Protein 7V4W (pdb70)

Solvent-accessible surface area: 19290 Å² total; per-residue (Å²): 207,25,74,7,71,20,52,76,32,51,67,11,35,71,53,94,82,19,60,0,23,0,94,8,72,97,41,59,4,100,82,59,14,40,0,0,1,0,6,11,61,102,124,71,95,12,49,2,4,1,0,66,1,115,58,103,8,86,82,20,59,82,62,4,44,15,41,57,103,70,63,36,0,0,0,26,0,82,22,0,74,60,102,1,29,9,36,0,2,0,0,0,11,29,105,72,25,1,28,18,2,63,7,0,79,4,16,0,64,85,90,113,54,20,42,9,56,7,44,25,4,54,8,16,76,79,2,28,175,67,35,42,0,1,0,0,0,1,0,4,63,0,1,1,61,63,20,109,21,56,5,48,4,45,124,56,112,43,105,85,41,50,76,78,16,30,22,151,47,59,110,194,62,20,8,31,0,0,5,2,23,0,50,20,51,73,63,59,9,74,136,59,128,49,0,8,0,33,0,27,15,99,33,32,125,70,73,41,71,78,61,37,66,84,82,125,122,177,51,122,10,108,4,56,59,22,34,97,16,108,61,41,17,127,24,107,0,26,0,63,2,58,47,33,86,1,53,100,8,36,0,0,0,0,15,35,11,99,85,141,29,6,61,2,0,0,0,0,14,18,92,44,128,58,66,22,26,17,79,85,5,107,120,19,7,24,7,49,24,48,53,97,140,62,10,0,42,0,57,0,40,132,2,66,66,110,0,19,1,43,0,5,0,0,0,0,64,42,0,1,23,71,42,8,113,13,7,102,0,13,4,2,72,23,86,87,101,24,11,54,9,18,15,4,31,19,149,128,20,4,3,0,0,4,0,10,40,0,5,40,73,81,22,83,28,40,2,47,103,37,89,35,100,90,33,41,40,63,2,75,25,37,37,25,130,73,9,18,21,9,16,4,0,2,0,31,12,110,88,43,116,146,79,17,54,0,28,2,33,0,161,60,38,140,24,167,48,98,56,97,4,90,64,107,101,132,115,0,33,20,0,12,54

Structure (mmCIF, N/CA/C/O backbone):
data_7V4W
#
_entry.id   7V4W
#
_cell.length_a   39.557
_cell.length_b   63.370
_cell.length_c   88.681
_cell.angle_alpha   90.000
_cell.angle_beta   97.124
_cell.angle_gamma   90.000
#
_symmetry.space_group_name_H-M   'P 1 21 1'
#
loop_
_entity.id
_entity.type
_entity.pdbx_description
1 polymer '16A Fab Light chain'
2 polymer '16A Fab Heavy chain'
3 polymer 'Mucin-1 subunit alpha'
4 water water
#
loop_
_atom_site.group_PDB
_atom_site.id
_atom_site.type_symbol
_atom_site.label_atom_id
_atom_site.label_alt_id
_atom_site.label_comp_id
_atom_site.label_asym_id
_atom_site.label_entity_id
_atom_site.label_seq_id
_atom_site.pdbx_PDB_ins_code
_atom_site.Cartn_x
_atom_site.Cartn_y
_atom_site.Cartn_z
_atom_site.occupancy
_atom_site.B_iso_or_equiv
_atom_site.auth_seq_id
_atom_site.auth_comp_id
_atom_site.auth_asym_id
_atom_site.auth_atom_id
_atom_site.pdbx_PDB_model_num
ATOM 1 N N . GLN A 1 1 ? 25.38525 25.19854 21.14753 1.000 47.54279 1 GLN A N 1
ATOM 2 C CA . GLN A 1 1 ? 25.39221 23.73775 21.14185 1.000 44.51160 1 GLN A CA 1
ATOM 3 C C . GLN A 1 1 ? 25.33446 23.20391 22.58196 1.000 31.82072 1 GLN A C 1
ATOM 4 O O . GLN A 1 1 ? 26.13121 22.35045 22.97628 1.000 33.96360 1 GLN A O 1
ATOM 10 N N . ALA A 1 2 ? 24.37591 23.71120 23.35961 1.000 35.92506 2 ALA A N 1
ATOM 11 C CA . ALA A 1 2 ? 24.31478 23.38952 24.78101 1.000 28.86482 2 ALA A CA 1
ATOM 12 C C . ALA A 1 2 ? 24.17584 21.88851 24.99205 1.000 25.72680 2 ALA A C 1
ATOM 13 O O . ALA A 1 2 ? 23.53319 21.18231 24.20604 1.000 26.69338 2 ALA A O 1
ATOM 15 N N . VAL A 1 3 ? 24.81238 21.39646 26.04894 1.000 24.24481 3 VAL A N 1
ATOM 16 C CA . VAL A 1 3 ? 24.77653 19.98636 26.41346 1.000 23.54643 3 VAL A CA 1
ATOM 17 C C . VAL A 1 3 ? 24.20135 19.89312 27.81562 1.000 25.41139 3 VAL A C 1
ATOM 18 O O . VAL A 1 3 ? 24.58798 20.66459 28.70450 1.000 23.69276 3 VAL A O 1
ATOM 22 N N . VAL A 1 4 ? 23.26528 18.96479 28.00173 1.000 25.26770 4 VAL A N 1
ATOM 23 C CA . VAL A 1 4 ? 22.59516 18.74454 29.27675 1.000 20.34602 4 VAL A CA 1
ATOM 24 C C . VAL A 1 4 ? 23.06780 17.39819 29.80141 1.000 24.03642 4 VAL A C 1
ATOM 25 O O . VAL A 1 4 ? 22.95417 16.37690 29.11132 1.000 22.23404 4 VAL A O 1
ATOM 29 N N . THR A 1 5 ? 23.61955 17.39656 31.00828 1.000 22.85616 5 THR A N 1
ATOM 30 C CA . THR A 1 5 ? 24.31958 16.23799 31.54301 1.000 25.46531 5 THR A CA 1
ATOM 31 C C . THR A 1 5 ? 23.54215 15.63688 32.70691 1.000 25.59309 5 THR A C 1
ATOM 32 O O . THR A 1 5 ? 23.11002 16.35554 33.61931 1.000 25.39867 5 THR A O 1
ATOM 36 N N . GLN A 1 6 ? 23.36548 14.32138 32.65829 1.000 24.76360 6 GLN A N 1
ATOM 37 C CA . GLN A 1 6 ? 22.72770 13.55364 33.70977 1.000 23.21796 6 GLN A CA 1
ATOM 38 C C . GLN A 1 6 ? 23.61710 12.36512 34.03956 1.000 26.18962 6 GLN A C 1
ATOM 39 O O . GLN A 1 6 ? 24.45201 11.95220 33.22880 1.000 27.57850 6 GLN A O 1
ATOM 45 N N . GLU A 1 7 ? 23.43721 11.82374 35.24348 1.000 22.13493 7 GLU A N 1
ATOM 46 C CA . GLU A 1 7 ? 24.04271 10.54374 35.57888 1.000 22.27341 7 GLU A CA 1
ATOM 47 C C . GLU A 1 7 ? 23.60870 9.50726 34.55682 1.000 24.54546 7 GLU A C 1
ATOM 48 O O . GLU A 1 7 ? 22.43376 9.43556 34.19751 1.000 25.00138 7 GLU A O 1
ATOM 54 N N . SER A 1 8 ? 24.55795 8.70737 34.07079 1.000 26.56659 8 SER A N 1
ATOM 55 C CA . SER A 1 8 ? 24.20983 7.68823 33.08149 1.000 26.62589 8 SER A CA 1
ATOM 56 C C . SER A 1 8 ? 23.29123 6.62577 33.67643 1.000 25.92270 8 SER A C 1
ATOM 57 O O . SER A 1 8 ? 22.35781 6.15821 33.01438 1.000 25.68282 8 SER A O 1
ATOM 60 N N . ALA A 1 9 ? 23.53852 6.23411 34.92466 1.000 26.23563 9 ALA A N 1
ATOM 61 C CA . ALA A 1 9 ? 22.75718 5.19521 35.57887 1.000 26.62065 9 ALA A CA 1
ATOM 62 C C . ALA A 1 9 ? 22.84018 5.38455 37.08607 1.000 27.23116 9 ALA A C 1
ATOM 63 O O . ALA A 1 9 ? 23.85722 5.83871 37.61125 1.000 27.84388 9 ALA A O 1
ATOM 65 N N . LEU A 1 10 ? 21.74886 5.05077 37.77141 1.000 23.39618 10 LEU A N 1
ATOM 66 C CA . LEU A 1 10 ? 21.69580 5.04989 39.22609 1.000 26.23383 10 LEU A CA 1
ATOM 67 C C . LEU A 1 10 ? 20.86761 3.85333 39.67549 1.000 28.31932 10 LEU A C 1
ATOM 68 O O . LEU A 1 10 ? 19.98132 3.38696 38.95065 1.000 24.94646 10 LEU A O 1
ATOM 73 N N . THR A 1 11 ? 21.17510 3.34509 40.86834 1.000 26.69865 11 THR A N 1
ATOM 74 C CA . THR A 1 11 ? 20.48911 2.18533 41.42713 1.000 24.90307 11 THR A CA 1
ATOM 75 C C . THR A 1 11 ? 19.81187 2.56212 42.73554 1.000 26.83766 11 THR A C 1
ATOM 76 O O . THR A 1 11 ? 20.45002 3.11642 43.63749 1.000 29.06748 11 THR A O 1
ATOM 80 N N . THR A 1 12 ? 18.51814 2.26420 42.83363 1.000 26.16250 12 THR A N 1
ATOM 81 C CA . THR A 1 12 ? 17.82306 2.33488 44.11098 1.000 26.05234 12 THR A CA 1
ATOM 82 C C . THR A 1 12 ? 17.08104 1.01935 44.30222 1.000 25.83279 12 THR A C 1
ATOM 83 O O . THR A 1 12 ? 17.31861 0.06886 43.55386 1.000 25.45251 12 THR A O 1
ATOM 87 N N . SER A 1 13 ? 16.19605 0.93679 45.28790 1.000 25.71885 13 SER A N 1
ATOM 88 C CA . SER A 1 13 ? 15.43753 -0.28358 45.51853 1.000 25.34574 13 SER A CA 1
ATOM 89 C C . SER A 1 13 ? 14.10867 0.10433 46.14577 1.000 23.88749 13 SER A C 1
ATOM 90 O O . SER A 1 13 ? 13.95591 1.23461 46.61906 1.000 25.30569 13 SER A O 1
ATOM 93 N N . PRO A 1 14 ? 13.11445 -0.79387 46.12552 1.000 24.91412 14 PRO A N 1
ATOM 94 C CA . PRO A 1 14 ? 11.75800 -0.40673 46.54080 1.000 30.30333 14 PRO A CA 1
ATOM 95 C C . PRO A 1 14 ? 11.71325 0.15494 47.95668 1.000 31.13476 14 PRO A C 1
ATOM 96 O O . PRO A 1 14 ? 12.32690 -0.38297 48.88015 1.000 24.31069 14 PRO A O 1
ATOM 100 N N . GLY A 1 15 ? 10.98691 1.27164 48.10774 1.000 29.10556 15 GLY A N 1
ATOM 101 C CA . GLY A 1 15 ? 10.86588 1.96207 49.36804 1.000 28.62244 15 GLY A CA 1
ATOM 102 C C . GLY A 1 15 ? 11.92200 3.01328 49.62906 1.000 28.22492 15 GLY A C 1
ATOM 103 O O . GLY A 1 15 ? 11.74250 3.83517 50.52831 1.000 22.83972 15 GLY A O 1
ATOM 104 N N . GLU A 1 16 ? 13.01110 3.02037 48.86780 1.000 26.38176 16 GLU A N 1
ATOM 105 C CA . GLU A 1 16 ? 14.09314 3.96198 49.10640 1.000 27.06220 16 GLU A CA 1
ATOM 106 C C . GLU A 1 16 ? 13.81661 5.31355 48.44202 1.000 22.59593 16 GLU A C 1
ATOM 107 O O . GLU A 1 16 ? 12.87707 5.47670 47.66247 1.000 25.48676 16 GLU A O 1
ATOM 113 N N . THR A 1 17 ? 14.67627 6.28407 48.75024 1.000 24.91116 17 THR A N 1
ATOM 114 C CA . THR A 1 17 ? 14.69204 7.59203 48.10692 1.000 24.68190 17 THR A CA 1
ATOM 115 C C . THR A 1 17 ? 15.93504 7.72071 47.23646 1.000 26.20246 17 THR A C 1
ATOM 116 O O . THR A 1 17 ? 17.02737 7.30861 47.64397 1.000 26.93417 17 THR A O 1
ATOM 120 N N . VAL A 1 18 ? 15.76885 8.29399 46.03639 1.000 23.43147 18 VAL A N 1
ATOM 121 C CA . VAL A 1 18 ? 16.87783 8.51994 45.11125 1.000 21.21946 18 VAL A CA 1
ATOM 122 C C . VAL A 1 18 ? 16.70248 9.87839 44.43725 1.000 25.89010 18 VAL A C 1
ATOM 123 O O . VAL A 1 18 ? 15.58015 10.31948 44.17644 1.000 26.62394 18 VAL A O 1
ATOM 127 N N . THR A 1 19 ? 17.82344 10.55351 44.15725 1.000 24.08983 19 THR A N 1
ATOM 128 C CA . THR A 1 19 ? 17.80551 11.85780 43.50575 1.000 23.09175 19 THR A CA 1
ATOM 129 C C . THR A 1 19 ? 18.63528 11.82893 42.22824 1.000 26.47215 19 THR A C 1
ATOM 130 O O . THR A 1 19 ? 19.76021 11.32174 42.21257 1.000 23.24009 19 THR A O 1
ATOM 134 N N . LEU A 1 20 ? 18.07217 12.39293 41.16349 1.000 25.44573 20 LEU A N 1
ATOM 135 C CA . LEU A 1 20 ? 18.70728 12.48042 39.86030 1.000 24.52547 20 LEU A CA 1
ATOM 136 C C . LEU A 1 20 ? 18.98257 13.94536 39.56017 1.000 23.78045 20 LEU A C 1
ATOM 137 O O . LEU A 1 20 ? 18.19709 14.81936 39.93099 1.000 23.16246 20 LEU A O 1
ATOM 142 N N . THR A 1 21 ? 20.10278 14.22808 38.89975 1.000 24.60116 21 THR A N 1
ATOM 143 C CA . THR A 1 21 ? 20.49643 15.61398 38.70386 1.000 23.54091 21 THR A CA 1
ATOM 144 C C . THR A 1 21 ? 20.66194 15.92487 37.22554 1.000 27.39054 21 THR A C 1
ATOM 145 O O . THR A 1 21 ? 20.86214 15.03943 36.38518 1.000 23.45810 21 THR A O 1
ATOM 149 N N . CYS A 1 22 ? 20.62287 17.21609 36.93087 1.000 20.84001 22 CYS A N 1
ATOM 150 C CA . CYS A 1 22 ? 20.58619 17.66822 35.55100 1.000 25.90427 22 CYS A CA 1
ATOM 151 C C . CYS A 1 22 ? 21.35887 18.97683 35.49420 1.000 24.48870 22 CYS A C 1
ATOM 152 O O . CYS A 1 22 ? 21.02421 19.93144 36.20209 1.000 26.94119 22 CYS A O 1
ATOM 155 N N . ARG A 1 23 ? 22.41842 19.00313 34.69093 1.000 23.45914 23 ARG A N 1
ATOM 156 C CA . ARG A 1 23 ? 23.40074 20.07610 34.71083 1.000 26.31173 23 ARG A CA 1
ATOM 157 C C . ARG A 1 23 ? 23.48319 20.70155 33.32840 1.000 25.39195 23 ARG A C 1
ATOM 158 O O . ARG A 1 23 ? 23.34257 20.00642 32.31807 1.000 24.02855 23 ARG A O 1
ATOM 166 N N . SER A 1 24 ? 23.68877 22.01488 33.28959 1.000 26.92636 24 SER A N 1
ATOM 167 C CA . SER A 1 24 ? 23.83618 22.76162 32.04866 1.000 23.58324 24 SER A CA 1
ATOM 168 C C . SER A 1 24 ? 25.30056 23.07300 31.75681 1.000 27.53313 24 SER A C 1
ATOM 169 O O . SER A 1 24 ? 26.04570 23.50341 32.64366 1.000 27.10211 24 SER A O 1
ATOM 172 N N . SER A 1 25 ? 25.69346 22.88722 30.49523 1.000 23.68405 25 SER A N 1
ATOM 173 C CA . SER A 1 25 ? 27.02662 23.24403 30.02785 1.000 27.21174 25 SER A CA 1
ATOM 174 C C . SER A 1 25 ? 27.25335 24.75303 29.95678 1.000 28.80159 25 SER A C 1
ATOM 175 O O . SER A 1 25 ? 28.40299 25.18203 29.81273 1.000 27.98498 25 SER A O 1
ATOM 178 N N . THR A 1 26 ? 26.19867 25.56214 30.03254 1.000 27.85166 26 THR A N 1
ATOM 179 C CA . THR A 1 26 ? 26.33282 27.01050 29.93574 1.000 30.81726 26 THR A CA 1
ATOM 180 C C . THR A 1 26 ? 26.49954 27.67930 31.29035 1.000 29.92669 26 THR A C 1
ATOM 181 O O . THR A 1 26 ? 26.74432 28.88684 31.34208 1.000 35.05156 26 THR A O 1
ATOM 185 N N . GLY A 1 27 ? 26.38169 26.94114 32.37124 1.000 27.61803 27 GLY A N 1
ATOM 186 C CA . GLY A 1 27 ? 26.49100 27.51452 33.68739 1.000 30.92867 27 GLY A CA 1
ATOM 187 C C . GLY A 1 27 ? 25.44038 26.92719 34.60046 1.000 29.88612 27 GLY A C 1
ATOM 188 O O . GLY A 1 27 ? 24.93091 25.83377 34.36070 1.000 31.25018 27 GLY A O 1
ATOM 189 N N . ALA A 1 28 ? 25.13647 27.66415 35.66609 1.000 32.67035 28 ALA A N 1
ATOM 190 C CA . ALA A 1 28 ? 24.16174 27.20673 36.64596 1.000 32.31200 28 ALA A CA 1
ATOM 191 C C . ALA A 1 28 ? 22.78507 27.09505 36.00497 1.000 30.94436 28 ALA A C 1
ATOM 192 O O . ALA A 1 28 ? 22.40533 27.91377 35.16243 1.000 29.45527 28 ALA A O 1
ATOM 194 N N . VAL A 1 29 ? 22.04260 26.06649 36.40114 1.000 30.46997 29 VAL A N 1
ATOM 195 C CA . VAL A 1 29 ? 20.65149 25.92955 35.98919 1.000 30.75094 29 VAL A CA 1
ATOM 196 C C . VAL A 1 29 ? 19.81559 26.92248 36.78842 1.000 28.88939 29 VAL A C 1
ATOM 197 O O . VAL A 1 29 ? 19.89260 26.96872 38.02123 1.000 30.79908 29 VAL A O 1
ATOM 201 N N . ILE A 1 30 ? 19.04324 27.74998 36.09002 1.000 24.59652 30 ILE A N 1
ATOM 202 C CA . ILE A 1 30 ? 18.24105 28.75340 36.77650 1.000 25.60114 30 ILE A CA 1
ATOM 203 C C . ILE A 1 30 ? 16.78304 28.54226 36.41782 1.000 25.70570 30 ILE A C 1
ATOM 204 O O . ILE A 1 30 ? 16.44960 27.64544 35.63201 1.000 25.28891 30 ILE A O 1
ATOM 209 N N . THR A 1 31 ? 15.90927 29.37150 36.99522 1.000 25.20159 31 THR A N 1
ATOM 210 C CA . THR A 1 31 ? 14.47447 29.24507 36.75195 1.000 25.82657 31 THR A CA 1
ATOM 211 C C . THR A 1 31 ? 14.14392 29.29809 35.26173 1.000 23.43072 31 THR A C 1
ATOM 212 O O . THR A 1 31 ? 13.32396 28.51285 34.77273 1.000 23.49657 31 THR A O 1
ATOM 216 N N . SER A 1 32 ? 14.79466 30.18552 34.51565 1.000 20.84128 32 SER A N 1
ATOM 217 C CA . SER A 1 32 ? 14.46871 30.33253 33.10103 1.000 25.04708 32 SER A CA 1
ATOM 218 C C . SER A 1 32 ? 15.01057 29.18307 32.23579 1.000 21.90705 32 SER A C 1
ATOM 219 O O . SER A 1 32 ? 14.87367 29.22063 31.00781 1.000 22.50939 32 SER A O 1
ATOM 222 N N . ASN A 1 33 ? 15.58835 28.14803 32.84019 1.000 24.60396 33 ASN A N 1
ATOM 223 C CA . ASN A 1 33 ? 15.81787 26.88087 32.15022 1.000 22.39199 33 ASN A CA 1
ATOM 224 C C . ASN A 1 33 ? 14.62072 25.93058 32.22838 1.000 21.54204 33 ASN A C 1
ATOM 225 O O . ASN A 1 33 ? 14.60227 24.92201 31.50986 1.000 20.60548 33 ASN A O 1
ATOM 230 N N . TYR A 1 34 ? 13.64920 26.21425 33.10000 1.000 20.77821 34 TYR A N 1
ATOM 231 C CA . TYR A 1 34 ? 12.35137 25.52677 33.13183 1.000 21.64403 34 TYR A CA 1
ATOM 232 C C . TYR A 1 34 ? 12.49820 24.01012 33.01709 1.000 19.77243 34 TYR A C 1
ATOM 233 O O . TYR A 1 34 ? 11.89882 23.37131 32.15349 1.000 21.66842 34 TYR A O 1
ATOM 242 N N . ALA A 1 35 ? 13.30555 23.43038 33.90319 1.000 20.82999 35 ALA A N 1
ATOM 243 C CA . ALA A 1 35 ? 13.63751 22.01453 33.79283 1.000 20.18584 35 ALA A CA 1
ATOM 244 C C . ALA A 1 35 ? 12.38218 21.14961 33.73372 1.000 22.98262 35 ALA A C 1
ATOM 245 O O . ALA A 1 35 ? 11.45036 21.31080 34.53119 1.000 17.76195 35 ALA A O 1
ATOM 247 N N . ASN A 1 36 ? 12.34947 20.26070 32.74564 1.000 20.86202 36 ASN A N 1
ATOM 248 C CA . ASN A 1 36 ? 11.28960 19.27942 32.60003 1.000 21.67770 36 ASN A CA 1
ATOM 249 C C . ASN A 1 36 ? 11.87169 17.88401 32.77995 1.000 18.96209 36 ASN A C 1
ATOM 250 O O . ASN A 1 36 ? 12.99414 17.60053 32.33997 1.000 20.02427 36 ASN A O 1
ATOM 255 N N . TRP A 1 37 ? 11.11371 17.01541 33.42555 1.000 19.75827 37 TRP A N 1
ATOM 256 C CA . TRP A 1 37 ? 11.50780 15.62292 33.59095 1.000 19.76589 37 TRP A CA 1
ATOM 257 C C . TRP A 1 37 ? 10.49238 14.71527 32.91189 1.000 18.64970 37 TRP A C 1
ATOM 258 O O . TRP A 1 37 ? 9.28196 14.84447 33.13118 1.000 19.02612 37 TRP A O 1
ATOM 269 N N . VAL A 1 38 ? 10.99372 13.79775 32.09111 1.000 24.38758 38 VAL A N 1
ATOM 270 C CA . VAL A 1 38 ? 10.17206 12.86805 31.32914 1.000 19.37622 38 VAL A CA 1
ATOM 271 C C . VAL A 1 38 ? 10.69234 11.45834 31.57622 1.000 21.66689 38 VAL A C 1
ATOM 272 O O . VAL A 1 38 ? 11.89857 11.20522 31.48111 1.000 23.12815 38 VAL A O 1
ATOM 276 N N . GLN A 1 39 ? 9.78161 10.54568 31.88749 1.000 24.30987 39 GLN A N 1
ATOM 277 C CA . GLN A 1 39 ? 10.10893 9.16289 32.19181 1.000 23.47087 39 GLN A CA 1
ATOM 278 C C . GLN A 1 39 ? 9.85207 8.29758 30.96223 1.000 24.86440 39 GLN A C 1
ATOM 279 O O . GLN A 1 39 ? 8.77630 8.37860 30.36177 1.000 24.97154 39 GLN A O 1
ATOM 285 N N . GLU A 1 40 ? 10.84792 7.49338 30.56902 1.000 23.90600 40 GLU A N 1
ATOM 286 C CA . GLU A 1 40 ? 10.69543 6.52775 29.47892 1.000 25.20939 40 GLU A CA 1
ATOM 287 C C . GLU A 1 40 ? 10.68857 5.11493 30.05431 1.000 25.78263 40 GLU A C 1
ATOM 288 O O . GLU A 1 40 ? 11.71980 4.62445 30.52659 1.000 25.17889 40 GLU A O 1
ATOM 294 N N . LYS A 1 41 ? 9.53639 4.46424 29.99770 1.000 31.11585 41 LYS A N 1
ATOM 295 C CA . LYS A 1 41 ? 9.38541 3.07026 30.37315 1.000 31.23445 41 LYS A CA 1
ATOM 296 C C . LYS A 1 41 ? 9.47027 2.18715 29.13484 1.000 31.62121 41 LYS A C 1
ATOM 297 O O . LYS A 1 41 ? 9.36571 2.67974 28.00771 1.000 29.61442 41 LYS A O 1
ATOM 303 N N . PRO A 1 42 ? 9.67261 0.87414 29.29573 1.000 37.30639 42 PRO A N 1
ATOM 304 C CA . PRO A 1 42 ? 9.75868 0.00123 28.11742 1.000 36.45832 42 PRO A CA 1
ATOM 305 C C . PRO A 1 42 ? 8.52791 0.13333 27.23007 1.000 37.11869 42 PRO A C 1
ATOM 306 O O . PRO A 1 42 ? 7.45904 0.57260 27.66186 1.000 41.78834 42 PRO A O 1
ATOM 310 N N . ASP A 1 43 ? 8.70666 -0.24545 25.96238 1.000 37.89682 43 ASP A N 1
ATOM 311 C CA . ASP A 1 43 ? 7.74708 -0.02391 24.88296 1.000 42.42282 43 ASP A CA 1
ATOM 312 C C . ASP A 1 43 ? 7.70345 1.43464 24.43744 1.000 38.27331 43 ASP A C 1
ATOM 313 O O . ASP A 1 43 ? 6.68505 1.87691 23.89356 1.000 39.44080 43 ASP A O 1
ATOM 318 N N . HIS A 1 44 ? 8.78801 2.18809 24.65193 1.000 34.97582 44 HIS A N 1
ATOM 319 C CA . HIS A 1 44 ? 8.83760 3.62223 24.34015 1.000 34.18939 44 HIS A CA 1
ATOM 320 C C . HIS A 1 44 ? 7.60795 4.33838 24.88807 1.000 32.53822 44 HIS A C 1
ATOM 321 O O . HIS A 1 44 ? 6.86086 5.00509 24.16675 1.000 35.26338 44 HIS A O 1
ATOM 328 N N . LEU A 1 45 ? 7.39353 4.16953 26.18820 1.000 29.84295 45 LEU A N 1
ATOM 329 C CA . LEU A 1 45 ? 6.22170 4.68376 26.88544 1.000 30.83789 45 LEU A CA 1
ATOM 330 C C . LEU A 1 45 ? 6.67081 5.86722 27.72856 1.000 30.86046 45 LEU A C 1
ATOM 331 O O . LEU A 1 45 ? 7.32923 5.68678 28.76132 1.000 29.24511 45 LEU A O 1
ATOM 336 N N . PHE A 1 46 ? 6.31747 7.06923 27.28788 1.000 24.09300 46 PHE A N 1
ATOM 337 C CA . PHE A 1 46 ? 6.82168 8.29330 27.88354 1.000 24.25671 46 PHE A CA 1
ATOM 338 C C . PHE A 1 46 ? 5.76898 8.90436 28.78858 1.000 22.82668 46 PHE A C 1
ATOM 339 O O . PHE A 1 46 ? 4.58628 8.90730 28.46012 1.000 20.18569 46 PHE A O 1
ATOM 347 N N . THR A 1 47 ? 6.21505 9.43494 29.92386 1.000 27.04943 47 THR A N 1
ATOM 348 C CA . THR A 1 47 ? 5.34240 10.12271 30.86539 1.000 25.12664 47 THR A CA 1
ATOM 349 C C . THR A 1 47 ? 6.03890 11.38251 31.36702 1.000 24.47225 47 THR A C 1
ATOM 350 O O . THR A 1 47 ? 7.18964 11.32943 31.81538 1.000 20.91433 47 THR A O 1
ATOM 354 N N . GLY A 1 48 ? 5.35090 12.51819 31.26393 1.000 22.13257 48 GLY A N 1
ATOM 355 C CA . GLY A 1 48 ? 5.86923 13.75065 31.83014 1.000 22.67760 48 GLY A CA 1
ATOM 356 C C . GLY A 1 48 ? 5.66349 13.76102 33.33326 1.000 24.98338 48 GLY A C 1
ATOM 357 O O . GLY A 1 48 ? 4.58007 13.43074 33.82627 1.000 24.68989 48 GLY A O 1
ATOM 358 N N . LEU A 1 49 ? 6.71238 14.11950 34.06952 1.000 20.29126 49 LEU A N 1
ATOM 359 C CA . LEU A 1 49 ? 6.65897 14.11098 35.52596 1.000 20.86787 49 LEU A CA 1
ATOM 360 C C . LEU A 1 49 ? 6.63149 15.51147 36.11352 1.000 19.97314 49 LEU A C 1
ATOM 361 O O . LEU A 1 49 ? 5.78729 15.82323 36.95758 1.000 20.89132 49 LEU A O 1
ATOM 366 N N . ILE A 1 50 ? 7.55508 16.35945 35.68690 1.000 20.33934 50 ILE A N 1
ATOM 367 C CA . ILE A 1 50 ? 7.77231 17.66953 36.27961 1.000 21.00844 50 ILE A CA 1
ATOM 368 C C . ILE A 1 50 ? 7.95462 18.65441 35.14013 1.000 19.56283 50 ILE A C 1
ATOM 369 O O . ILE A 1 50 ? 8.62267 18.34340 34.15021 1.000 19.38435 50 ILE A O 1
ATOM 374 N N . GLY A 1 51 ? 7.34080 19.82203 35.26342 1.000 20.68011 51 GLY A N 1
ATOM 375 C CA . GLY A 1 51 ? 7.60942 20.92233 34.35919 1.000 21.09749 51 GLY A CA 1
ATOM 376 C C . GLY A 1 51 ? 7.99159 22.16608 35.13348 1.000 21.77273 51 GLY A C 1
ATOM 377 O O . GLY A 1 51 ? 7.56506 22.36888 36.26939 1.000 23.40337 51 GLY A O 1
ATOM 378 N N . ARG A 1 52 ? 8.80160 23.01252 34.49136 1.000 21.01532 52 ARG A N 1
ATOM 379 C CA . ARG A 1 52 ? 9.26587 24.27433 35.08604 1.000 24.94060 52 ARG A CA 1
ATOM 380 C C . ARG A 1 52 ? 9.90699 24.04345 36.45331 1.000 20.63824 52 ARG A C 1
ATOM 381 O O . ARG A 1 52 ? 9.54387 24.67410 37.45191 1.000 23.55712 52 ARG A O 1
ATOM 389 N N . THR A 1 53 ? 10.84831 23.09464 36.48657 1.000 20.76842 53 THR A N 1
ATOM 390 C CA . THR A 1 53 ? 11.66715 22.75756 37.65069 1.000 22.96699 53 THR A CA 1
ATOM 391 C C . THR A 1 53 ? 10.88613 22.11249 38.79726 1.000 21.93884 53 THR A C 1
ATOM 392 O O . THR A 1 53 ? 11.32925 21.09186 39.33133 1.000 24.97948 53 THR A O 1
ATOM 396 N N . TYR A 1 54 ? 9.73667 22.68290 39.19338 1.000 22.14841 54 TYR A N 1
ATOM 397 C CA . TYR A 1 54 ? 9.06590 22.26693 40.42092 1.000 27.71517 54 TYR A CA 1
ATOM 398 C C . TYR A 1 54 ? 7.68472 21.65297 40.25094 1.000 23.60999 54 TYR A C 1
ATOM 399 O O . TYR A 1 54 ? 7.22125 20.98849 41.18397 1.000 26.98498 54 TYR A O 1
ATOM 408 N N . ASN A 1 55 ? 7.00436 21.86697 39.12649 1.000 22.50705 55 ASN A N 1
ATOM 409 C CA . ASN A 1 55 ? 5.57436 21.59677 39.02847 1.000 23.47426 55 ASN A CA 1
ATOM 410 C C . ASN A 1 55 ? 5.30840 20.16362 38.57801 1.000 20.50305 55 ASN A C 1
ATOM 411 O O . ASN A 1 55 ? 5.82133 19.72852 37.54844 1.000 22.47748 55 ASN A O 1
ATOM 416 N N . ARG A 1 56 ? 4.47998 19.44797 39.33242 1.000 23.45806 56 ARG A N 1
ATOM 417 C CA . ARG A 1 56 ? 4.03544 18.11582 38.92349 1.000 28.02198 56 ARG A CA 1
ATOM 418 C C . ARG A 1 56 ? 3.04837 18.2110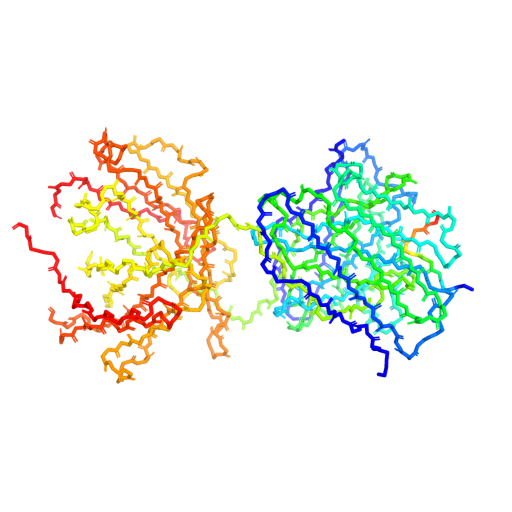6 37.76669 1.000 26.13457 56 ARG A C 1
ATOM 419 O O . ARG A 1 56 ? 2.10804 19.00639 37.81138 1.000 30.90673 56 ARG A O 1
ATOM 427 N N . VAL A 1 57 ? 3.24258 17.39003 36.73991 1.000 24.44715 57 VAL A N 1
ATOM 428 C CA . VAL A 1 57 ? 2.14883 17.23842 35.77439 1.000 24.22550 57 VAL A CA 1
ATOM 429 C C . VAL A 1 57 ? 0.94556 16.63848 36.49763 1.000 24.70378 57 VAL A C 1
ATOM 430 O O . VAL A 1 57 ? 1.12728 15.79702 37.39900 1.000 27.45799 57 VAL A O 1
ATOM 434 N N . PRO A 1 58 ? -0.28534 17.05869 36.21362 1.000 30.96117 58 PRO A N 1
ATOM 435 C CA . PRO A 1 58 ? -1.42885 16.49224 36.94216 1.000 31.38643 58 PRO A CA 1
ATOM 436 C C . PRO A 1 58 ? -1.48541 14.97756 36.80185 1.000 30.52238 58 PRO A C 1
ATOM 437 O O . PRO A 1 58 ? -1.22952 14.41911 35.72933 1.000 29.49402 58 PRO A O 1
ATOM 441 N N . GLY A 1 59 ? -1.80070 14.31220 37.91925 1.000 33.25080 59 GLY A N 1
ATOM 442 C CA . GLY A 1 59 ? -1.84410 12.86449 37.98192 1.000 30.83376 59 GLY A CA 1
ATOM 443 C C . GLY A 1 59 ? -0.55141 12.19331 38.40489 1.000 34.17231 59 GLY A C 1
ATOM 444 O O . GLY A 1 59 ? -0.57488 11.00324 38.75545 1.000 26.06806 59 GLY A O 1
ATOM 445 N N . VAL A 1 60 ? 0.57024 12.90336 38.37006 1.000 26.68000 60 VAL A N 1
ATOM 446 C CA . VAL A 1 60 ? 1.84316 12.31078 38.78285 1.000 26.61767 60 VAL A CA 1
ATOM 447 C C . VAL A 1 60 ? 1.81518 12.07372 40.28978 1.000 25.44496 60 VAL A C 1
ATOM 448 O O . VAL A 1 60 ? 1.39493 12.97175 41.04514 1.000 24.56232 60 VAL A O 1
ATOM 452 N N . PRO A 1 61 ? 2.25407 10.90526 40.76996 1.000 26.95479 61 PRO A N 1
ATOM 453 C CA . PRO A 1 61 ? 2.25709 10.64255 42.21690 1.000 28.07517 61 PRO A CA 1
ATOM 454 C C . PRO A 1 61 ? 3.07528 11.67158 42.98896 1.000 32.58754 61 PRO A C 1
ATOM 455 O O . PRO A 1 61 ? 4.03509 12.25776 42.47377 1.000 28.64259 61 PRO A O 1
ATOM 459 N N . ALA A 1 62 ? 2.67524 11.89281 44.24700 1.000 25.28001 62 ALA A N 1
ATOM 460 C CA . ALA A 1 62 ? 3.36789 12.85501 45.09838 1.000 26.28518 62 ALA A CA 1
ATOM 461 C C . ALA A 1 62 ? 4.79528 12.43684 45.43669 1.000 28.01620 62 ALA A C 1
ATOM 462 O O . ALA A 1 62 ? 5.58170 13.27849 45.89392 1.000 33.26003 62 ALA A O 1
ATOM 464 N N . ARG A 1 63 ? 5.15040 11.16485 45.24670 1.000 24.11863 63 ARG A N 1
ATOM 465 C CA . ARG A 1 63 ? 6.51642 10.73311 45.53017 1.000 27.41839 63 ARG A CA 1
ATOM 466 C C . ARG A 1 63 ? 7.53756 11.32514 44.56126 1.000 23.42114 63 ARG A C 1
ATOM 467 O O . ARG A 1 63 ? 8.74239 11.19843 44.80636 1.000 23.51675 63 ARG A O 1
ATOM 475 N N . PHE A 1 64 ? 7.08997 11.99980 43.50246 1.000 25.23712 64 PHE A N 1
ATOM 476 C CA . PHE A 1 64 ? 7.96767 12.72885 42.59441 1.000 25.78538 64 PHE A CA 1
ATOM 477 C C . PHE A 1 64 ? 7.98339 14.20850 42.96120 1.000 25.84511 64 PHE A C 1
ATOM 478 O O . PHE A 1 64 ? 6.92271 14.82446 43.10680 1.000 25.73444 64 PHE A O 1
ATOM 486 N N . SER A 1 65 ? 9.18269 14.77908 43.08886 1.000 2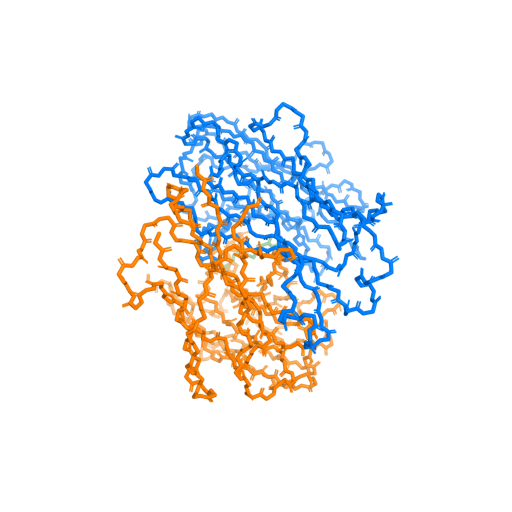2.61676 65 SER A N 1
ATOM 487 C CA . SER A 1 65 ? 9.32973 16.20283 43.37013 1.000 23.98245 65 SER A CA 1
ATOM 488 C C . SER A 1 65 ? 10.57162 16.73632 42.66912 1.000 23.24791 65 SER A C 1
ATOM 489 O O . SER A 1 65 ? 11.56908 16.02488 42.50431 1.000 24.63837 65 SER A O 1
ATOM 492 N N . GLY A 1 66 ? 10.50241 18.00179 42.26305 1.000 24.97783 66 GLY A N 1
ATOM 493 C CA . GLY A 1 66 ? 11.61982 18.66754 41.63403 1.000 26.40061 66 GLY A CA 1
ATOM 494 C C . GLY A 1 66 ? 12.30344 19.61485 42.59759 1.000 26.85161 66 GLY A C 1
ATOM 495 O O . GLY A 1 66 ? 11.74348 19.99730 43.61968 1.000 28.48017 66 GLY A O 1
ATOM 496 N N . SER A 1 67 ? 13.52878 20.00205 42.25736 1.000 25.81184 67 SER A N 1
ATOM 497 C CA . SER A 1 67 ? 14.29178 20.88499 43.13009 1.000 28.07527 67 SER A CA 1
ATOM 498 C C . SER A 1 67 ? 15.43409 21.50865 42.34126 1.000 30.26714 67 SER A C 1
ATOM 499 O O . SER A 1 67 ? 15.73130 21.10969 41.21082 1.000 25.91358 67 SER A O 1
ATOM 502 N N . LEU A 1 68 ? 16.08204 22.48757 42.97167 1.000 33.98174 68 LEU A N 1
ATOM 503 C CA . LEU A 1 68 ? 17.30021 23.13018 42.47658 1.000 36.52613 68 LEU A CA 1
ATOM 504 C C . LEU A 1 68 ? 18.37057 23.02495 43.56485 1.000 41.89979 68 LEU A C 1
ATOM 505 O O . LEU A 1 68 ? 18.44463 23.88267 44.44855 1.000 41.48544 68 LEU A O 1
ATOM 510 N N . ILE A 1 69 ? 19.20139 21.98275 43.50734 1.000 43.83397 69 ILE A N 1
ATOM 511 C CA . ILE A 1 69 ? 20.28381 21.80319 44.47268 1.000 45.17078 69 ILE A CA 1
ATOM 512 C C . ILE A 1 69 ? 21.57618 22.31881 43.85140 1.000 44.64008 69 ILE A C 1
ATOM 513 O O . ILE A 1 69 ? 22.16551 21.67624 42.97318 1.000 43.32333 69 ILE A O 1
ATOM 518 N N . GLY A 1 70 ? 22.02720 23.47475 44.32490 1.000 46.69708 70 GLY A N 1
ATOM 519 C CA . GLY A 1 70 ? 23.25995 24.04452 43.81437 1.000 44.10474 70 GLY A CA 1
ATOM 520 C C . GLY A 1 70 ? 23.03804 24.62407 42.44132 1.000 44.69938 70 GLY A C 1
ATOM 521 O O . GLY A 1 70 ? 22.08013 25.37150 42.21011 1.000 41.15475 70 GLY A O 1
ATOM 522 N N . ASP A 1 71 ? 23.92456 24.27499 41.51763 1.000 44.08328 71 ASP A N 1
ATOM 523 C CA . ASP A 1 71 ? 23.86149 24.76246 40.15012 1.000 44.77830 71 ASP A CA 1
ATOM 524 C C . ASP A 1 71 ? 23.03178 23.85227 39.24849 1.000 37.94799 71 ASP A C 1
ATOM 525 O O . ASP A 1 71 ? 23.01625 24.05012 38.02822 1.000 34.79591 71 ASP A O 1
ATOM 530 N N . LYS A 1 72 ? 22.33727 22.87226 39.82366 1.000 37.06177 72 LYS A N 1
ATOM 531 C CA . LYS A 1 72 ? 21.71568 21.79807 39.06790 1.000 34.37718 72 LYS A CA 1
ATOM 532 C C . LYS A 1 72 ? 20.23336 21.71558 39.38774 1.000 29.70457 72 LYS A C 1
ATOM 533 O O . LYS A 1 72 ? 19.80004 22.06484 40.48723 1.000 33.77657 72 LYS A O 1
ATOM 539 N N . ALA A 1 73 ? 19.46527 21.22584 38.41987 1.000 28.58461 73 ALA A N 1
ATOM 540 C CA . ALA A 1 73 ? 18.09968 20.79091 38.66952 1.000 27.05366 73 ALA A CA 1
ATOM 541 C C . ALA A 1 73 ? 18.11972 19.32852 39.08330 1.000 23.58233 73 ALA A C 1
ATOM 542 O O . ALA A 1 73 ? 19.04547 18.58222 38.75059 1.000 22.27700 73 ALA A O 1
ATOM 544 N N . ALA A 1 74 ? 17.10053 18.92523 39.83678 1.000 24.78641 74 ALA A N 1
ATOM 545 C CA . ALA A 1 74 ? 17.07935 17.58163 40.38612 1.000 23.80010 74 ALA A CA 1
ATOM 546 C C . ALA A 1 74 ? 15.66415 17.02198 40.39946 1.000 23.02991 74 ALA A C 1
ATOM 547 O O . ALA A 1 74 ? 14.67969 17.75811 40.52418 1.000 23.64369 74 ALA A O 1
ATOM 549 N N . LEU A 1 75 ? 15.58094 15.69976 40.25270 1.000 21.88050 75 LEU A N 1
ATOM 550 C CA . LEU A 1 75 ? 14.35492 14.94078 40.44855 1.000 24.26968 75 LEU A CA 1
ATOM 551 C C . LEU A 1 75 ? 14.57325 13.99650 41.61785 1.000 21.19488 75 LEU A C 1
ATOM 552 O O . LEU A 1 75 ? 15.56886 13.26894 41.64958 1.000 27.53679 75 LEU A O 1
ATOM 557 N N . THR A 1 76 ? 13.64038 13.99146 42.56189 1.000 23.99131 76 THR A N 1
ATOM 558 C CA . THR A 1 76 ? 13.70767 13.11700 43.71995 1.000 21.97020 76 THR A CA 1
ATOM 559 C C . THR A 1 76 ? 12.49180 12.20106 43.73524 1.000 25.07440 76 THR A C 1
ATOM 560 O O . THR A 1 76 ? 11.36140 12.66446 43.56643 1.000 24.41383 76 THR A O 1
ATOM 564 N N . ILE A 1 77 ? 12.72464 10.90607 43.92362 1.000 20.29451 77 ILE A N 1
ATOM 565 C CA . ILE A 1 77 ? 11.66095 9.92796 44.11524 1.000 23.15025 77 ILE A CA 1
ATOM 566 C C . ILE A 1 77 ? 11.72827 9.44749 45.56049 1.000 26.17123 77 ILE A C 1
ATOM 567 O O . ILE A 1 77 ? 12.73339 8.86328 45.97773 1.000 25.88720 77 ILE A O 1
ATOM 572 N N . THR A 1 78 ? 10.66585 9.68962 46.32708 1.000 23.16272 78 THR A N 1
ATOM 573 C CA . THR A 1 78 ? 10.62973 9.31561 47.73689 1.000 29.68193 78 THR A CA 1
ATOM 574 C C . THR A 1 78 ? 9.75866 8.07455 47.87960 1.000 29.79310 78 THR A C 1
ATOM 575 O O . THR A 1 78 ? 8.53275 8.15018 47.76466 1.000 32.05765 78 THR A O 1
ATOM 579 N N . GLY A 1 79 ? 10.38603 6.93735 48.14572 1.000 29.55594 79 GLY A N 1
ATOM 580 C CA . GLY A 1 79 ? 9.63635 5.70097 48.24979 1.000 29.82703 79 GLY A CA 1
ATOM 581 C C . GLY A 1 79 ? 9.47913 5.06382 46.88919 1.000 28.56285 79 GLY A C 1
ATOM 582 O O . GLY A 1 79 ? 8.36300 4.92940 46.38009 1.000 28.69123 79 GLY A O 1
ATOM 583 N N . ALA A 1 80 ? 10.60809 4.68326 46.28843 1.000 27.04771 80 ALA A N 1
ATOM 584 C CA . ALA A 1 80 ? 10.60542 4.17125 44.92551 1.000 27.64162 80 ALA A CA 1
ATOM 585 C C . ALA A 1 80 ? 9.81918 2.87051 44.83414 1.000 32.76819 80 ALA A C 1
ATOM 586 O O . ALA A 1 80 ? 9.83944 2.04146 45.74834 1.000 31.98976 80 ALA A O 1
ATOM 588 N N . GLN A 1 81 ? 9.11108 2.70236 43.72487 1.000 28.86095 81 GLN A N 1
ATOM 589 C CA . GLN A 1 81 ? 8.40872 1.46970 43.42110 1.000 31.10220 81 GLN A CA 1
ATOM 590 C C . GLN A 1 81 ? 9.10161 0.76464 42.26422 1.000 32.77025 81 GLN A C 1
ATOM 591 O O . GLN A 1 81 ? 9.88327 1.36597 41.51331 1.000 29.90355 81 GLN A O 1
ATOM 597 N N . THR A 1 82 ? 8.81533 -0.53465 42.14393 1.000 32.06910 82 THR A N 1
ATOM 598 C CA . THR A 1 82 ? 9.31891 -1.30907 41.01321 1.000 31.62153 82 THR A CA 1
ATOM 599 C C . THR A 1 82 ? 8.91221 -0.67912 39.68445 1.000 33.05082 82 THR A C 1
ATOM 600 O O . THR A 1 82 ? 9.68688 -0.69037 38.72258 1.000 29.09861 82 THR A O 1
ATOM 604 N N . GLU A 1 83 ? 7.70556 -0.10758 39.61972 1.000 33.13056 83 GLU A N 1
ATOM 605 C CA . GLU A 1 83 ? 7.22768 0.55410 38.40952 1.000 37.66406 83 GLU A CA 1
ATOM 606 C C . GLU A 1 83 ? 8.06152 1.77305 38.03212 1.000 35.18224 83 GLU A C 1
ATOM 607 O O . GLU A 1 83 ? 7.92517 2.26265 36.90586 1.000 33.51266 83 GLU A O 1
ATOM 613 N N . ASP A 1 84 ? 8.90621 2.28175 38.93777 1.000 28.88562 84 ASP A N 1
ATOM 614 C CA . ASP A 1 84 ? 9.70491 3.46422 38.64540 1.000 30.27650 84 ASP A CA 1
ATOM 615 C C . ASP A 1 84 ? 10.98657 3.14998 37.88978 1.000 26.71556 84 ASP A C 1
ATOM 616 O O . ASP A 1 84 ? 11.69470 4.08557 37.50087 1.000 25.85327 84 ASP A O 1
ATOM 621 N N . GLU A 1 85 ? 11.31229 1.87652 37.68049 1.000 25.83151 85 GLU A N 1
ATOM 622 C CA . GLU A 1 85 ? 12.47690 1.54466 36.86890 1.000 28.69447 85 GLU A CA 1
ATOM 623 C C . GLU A 1 85 ? 12.25597 2.03410 35.44459 1.000 25.57601 85 GLU A C 1
ATOM 624 O O . GLU A 1 85 ? 11.32677 1.59328 34.76448 1.000 32.22933 85 GLU A O 1
ATOM 630 N N . ALA A 1 86 ? 13.10358 2.95470 35.00156 1.000 25.55918 86 ALA A N 1
ATOM 631 C CA . ALA A 1 86 ? 12.87413 3.65493 33.74692 1.000 26.69694 86 ALA A CA 1
ATOM 632 C C . ALA A 1 86 ? 14.11320 4.46948 33.41581 1.000 23.50767 86 ALA A C 1
ATOM 633 O O . ALA A 1 86 ? 15.06069 4.54994 34.20169 1.000 25.62139 86 ALA A O 1
ATOM 635 N N . ILE A 1 87 ? 14.08685 5.08395 32.24331 1.000 24.20825 87 ILE A N 1
ATOM 636 C CA . ILE A 1 87 ? 15.03971 6.12495 31.88523 1.000 25.32546 87 ILE A CA 1
ATOM 637 C C . ILE A 1 87 ? 14.37837 7.47149 32.14952 1.000 25.93932 87 ILE A C 1
ATOM 638 O O . ILE A 1 87 ? 13.23396 7.70583 31.73294 1.000 24.37324 87 ILE A O 1
ATOM 643 N N . TYR A 1 88 ? 15.07771 8.34603 32.86210 1.000 21.55643 88 TYR A N 1
ATOM 644 C CA . TYR A 1 88 ? 14.56074 9.66509 33.19891 1.000 22.43775 88 TYR A CA 1
ATOM 645 C C . TYR A 1 88 ? 15.33159 10.70219 32.39359 1.000 20.45752 88 TYR A C 1
ATOM 646 O O . TYR A 1 88 ? 16.56288 10.76156 32.46545 1.000 24.28690 88 TYR A O 1
ATOM 655 N N . PHE A 1 89 ? 14.60873 11.48069 31.59747 1.000 23.43395 89 PHE A N 1
ATOM 656 C CA . PHE A 1 89 ? 15.18274 12.51352 30.74607 1.000 21.22337 89 PHE A CA 1
ATOM 657 C C . PHE A 1 89 ? 14.88476 13.87989 31.34004 1.000 20.58729 89 PHE A C 1
ATOM 658 O O . PHE A 1 89 ? 13.73672 14.16989 31.70008 1.000 21.88832 89 PHE A O 1
ATOM 666 N N . CYS A 1 90 ? 15.90650 14.72150 31.42454 1.000 19.50031 90 CYS A N 1
ATOM 667 C CA . CYS A 1 90 ? 15.73063 16.10772 31.82271 1.000 21.66539 90 CYS A CA 1
ATOM 668 C C . CYS A 1 90 ? 15.93972 17.00589 30.60614 1.000 22.98472 90 CYS A C 1
ATOM 669 O O . CYS A 1 90 ? 16.92772 16.85370 29.87612 1.000 23.39912 90 CYS A O 1
ATOM 672 N N . ALA A 1 91 ? 15.00601 17.92367 30.37713 1.000 22.25860 91 ALA A N 1
ATOM 673 C CA . ALA A 1 91 ? 15.12701 18.92476 29.32410 1.000 19.44511 91 ALA A CA 1
ATOM 674 C C . ALA A 1 91 ? 15.27343 20.30707 29.94261 1.000 19.87147 91 ALA A C 1
ATOM 675 O O . ALA A 1 91 ? 14.55096 20.65627 30.88168 1.000 19.22402 91 ALA A O 1
ATOM 677 N N . LEU A 1 92 ? 16.22194 21.07906 29.41761 1.000 16.18106 92 LEU A N 1
ATOM 678 C CA . LEU A 1 92 ? 16.45190 22.45299 29.83127 1.000 17.73153 92 LEU A CA 1
ATOM 679 C C . LEU A 1 92 ? 16.08141 23.39757 28.69494 1.000 20.07679 92 LEU A C 1
ATOM 680 O O . LEU A 1 92 ? 16.34711 23.10735 27.52265 1.000 19.84570 92 LEU A O 1
ATOM 685 N N . TRP A 1 93 ? 15.46231 24.52400 29.05003 1.000 19.72808 93 TRP A N 1
ATOM 686 C CA . TRP A 1 93 ? 15.04602 25.53572 28.08714 1.000 20.91388 93 TRP A CA 1
ATOM 687 C C . TRP A 1 93 ? 16.14638 26.56997 27.89382 1.000 24.22830 93 TRP A C 1
ATOM 688 O O . TRP A 1 93 ? 16.64844 27.14831 28.86625 1.000 20.94071 93 TRP A O 1
ATOM 699 N N . TYR A 1 94 ? 16.49756 26.82196 26.63783 1.000 19.33680 94 TYR A N 1
ATOM 700 C CA . TYR A 1 94 ? 17.51390 27.81037 26.29313 1.000 24.67180 94 TYR A CA 1
ATOM 701 C C . TYR A 1 94 ? 16.86639 28.86434 25.39385 1.000 25.17705 94 TYR A C 1
ATOM 702 O O . TYR A 1 94 ? 17.06929 28.86275 24.17908 1.000 22.75158 94 TYR A O 1
ATOM 711 N N . SER A 1 95 ? 16.06587 29.74256 26.01179 1.000 20.27135 95 SER A N 1
ATOM 712 C CA . SER A 1 95 ? 15.47519 30.93409 25.39972 1.000 25.99323 95 SER A CA 1
ATOM 713 C C . SER A 1 95 ? 14.38465 30.60627 24.38947 1.000 25.13941 95 SER A C 1
ATOM 714 O O . SER A 1 95 ? 13.30232 31.19599 24.42936 1.000 26.48534 95 SER A O 1
ATOM 717 N N . ASN A 1 96 ? 14.65966 29.67915 23.47009 1.000 28.00457 96 ASN A N 1
ATOM 718 C CA . ASN A 1 96 ? 13.67400 29.37182 22.44071 1.000 27.88925 96 ASN A CA 1
ATOM 719 C C . ASN A 1 96 ? 13.67068 27.89959 22.04520 1.000 23.26743 96 ASN A C 1
ATOM 720 O O . ASN A 1 96 ? 13.11803 27.57162 20.98917 1.000 24.11211 96 ASN A O 1
ATOM 725 N N . HIS A 1 97 ? 14.27645 27.00779 22.82345 1.000 21.28034 97 HIS A N 1
ATOM 726 C CA . HIS A 1 97 ? 14.21405 25.58969 22.50650 1.000 21.74453 97 HIS A CA 1
ATOM 727 C C . HIS A 1 97 ? 14.55973 24.79208 23.75223 1.000 19.92818 97 HIS A C 1
ATOM 728 O O . HIS A 1 97 ? 15.20468 25.29981 24.67610 1.000 19.01137 97 HIS A O 1
ATOM 735 N N . PHE A 1 98 ? 14.10405 23.53840 23.76758 1.000 18.13497 98 PHE A N 1
ATOM 736 C CA . PHE A 1 98 ? 14.45486 22.57651 24.80456 1.000 19.73695 98 PHE A CA 1
ATOM 737 C C . PHE A 1 98 ? 15.62011 21.71480 24.33823 1.000 21.33030 98 PHE A C 1
ATOM 738 O O . PHE A 1 98 ? 15.70075 21.34743 23.16212 1.000 18.90136 98 PHE A O 1
ATOM 746 N N . VAL A 1 99 ? 16.49694 21.35292 25.27024 1.000 22.89738 99 VAL A N 1
ATOM 747 C CA . VAL A 1 99 ? 17.53465 20.35962 25.01498 1.000 21.73307 99 VAL A CA 1
ATOM 748 C C . VAL A 1 99 ? 17.43023 19.28588 26.08635 1.000 19.43320 99 VAL A C 1
ATOM 749 O O . VAL A 1 99 ? 17.57704 19.58526 27.27731 1.000 21.06650 99 VAL A O 1
ATOM 753 N N . PHE A 1 100 ? 17.18087 18.04077 25.66933 1.000 17.40454 100 PHE A N 1
ATOM 754 C CA . PHE A 1 100 ? 17.14910 16.91818 26.60368 1.000 18.79620 100 PHE A CA 1
ATOM 755 C C . PHE A 1 100 ? 18.55836 16.45399 26.94667 1.000 21.33077 100 PHE A C 1
ATOM 756 O O . PHE A 1 100 ? 19.43964 16.40494 26.08248 1.000 18.48097 100 PHE A O 1
ATOM 764 N N . GLY A 1 101 ? 18.75060 16.05256 28.20589 1.000 19.52666 101 GLY A N 1
ATOM 765 C CA . GLY A 1 101 ? 19.97845 15.38789 28.59420 1.000 24.23675 101 GLY A CA 1
ATOM 766 C C . GLY A 1 101 ? 20.01877 13.94568 28.11665 1.000 24.37341 101 GLY A C 1
ATOM 767 O O . GLY A 1 101 ? 19.05479 13.40738 27.56880 1.000 21.12394 101 GLY A O 1
ATOM 768 N N . GLY A 1 102 ? 21.16892 13.30346 28.34016 1.000 26.34162 102 GLY A N 1
ATOM 769 C CA . GLY A 1 102 ? 21.36070 11.93928 27.86264 1.000 25.22794 102 GLY A CA 1
ATOM 770 C C . GLY A 1 102 ? 20.48713 10.89271 28.53287 1.000 25.16444 102 GLY A C 1
ATOM 771 O O . GLY A 1 102 ? 20.36565 9.78320 27.99955 1.000 26.99012 102 GLY A O 1
ATOM 772 N N . GLY A 1 103 ? 19.88064 11.21370 29.66849 1.000 26.76138 103 GLY A N 1
ATOM 773 C CA . GLY A 1 103 ? 19.00674 10.27940 30.37111 1.000 25.01213 103 GLY A CA 1
ATOM 774 C C . GLY A 1 103 ? 19.73700 9.47658 31.43295 1.000 24.63252 103 GLY A C 1
ATOM 775 O O . GLY A 1 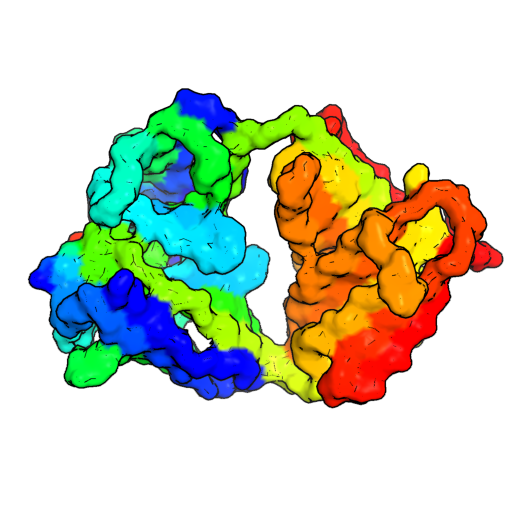103 ? 20.90391 9.11996 31.29661 1.000 25.60956 103 GLY A O 1
ATOM 776 N N . THR A 1 104 ? 19.02434 9.18894 32.52124 1.000 20.93509 104 THR A N 1
ATOM 777 C CA . THR A 1 104 ? 19.52973 8.34266 33.59240 1.000 23.24711 104 THR A CA 1
ATOM 778 C C . THR A 1 104 ? 18.75487 7.02951 33.60250 1.000 27.24721 104 THR A C 1
ATOM 779 O O . THR A 1 104 ? 17.53603 7.02271 33.82282 1.000 23.21426 104 THR A O 1
ATOM 783 N N . LYS A 1 105 ? 19.46012 5.92046 33.37827 1.000 23.44347 105 LYS A N 1
ATOM 784 C CA . LYS A 1 105 ? 18.85335 4.60255 33.53613 1.000 24.80186 105 LYS A CA 1
ATOM 785 C C . LYS A 1 105 ? 18.74150 4.31804 35.02854 1.000 25.38257 105 LYS A C 1
ATOM 786 O O . LYS A 1 105 ? 19.75365 4.12826 35.70855 1.000 21.97879 105 LYS A O 1
ATOM 792 N N . LEU A 1 106 ? 17.51744 4.32523 35.54833 1.000 23.82994 106 LEU A N 1
ATOM 793 C CA . LEU A 1 106 ? 17.27651 4.09669 36.96356 1.000 24.12115 106 LEU A CA 1
ATOM 794 C C . LEU A 1 106 ? 16.87206 2.64456 37.16211 1.000 20.69651 106 LEU A C 1
ATOM 795 O O . LEU A 1 106 ? 15.84163 2.20882 36.64586 1.000 24.21530 106 LEU A O 1
ATOM 800 N N . THR A 1 107 ? 17.67459 1.90914 37.91659 1.000 28.64734 107 THR A N 1
ATOM 801 C CA . THR A 1 107 ? 17.36009 0.54356 38.31182 1.000 24.62735 107 THR A CA 1
ATOM 802 C C . THR A 1 107 ? 16.72874 0.55069 39.69881 1.000 24.93251 107 THR A C 1
ATOM 803 O O . THR A 1 107 ? 17.31072 1.08654 40.64518 1.000 27.46771 107 THR A O 1
ATOM 807 N N . VAL A 1 108 ? 15.53993 -0.03155 39.81475 1.000 26.57420 108 VAL A N 1
ATOM 808 C CA . VAL A 1 108 ? 14.92062 -0.29660 41.10532 1.000 27.48683 108 VAL A CA 1
ATOM 809 C C . VAL A 1 108 ? 15.07147 -1.79798 41.32897 1.000 30.72483 108 VAL A C 1
ATOM 810 O O . VAL A 1 108 ? 14.27146 -2.60033 40.82824 1.000 28.40435 108 VAL A O 1
ATOM 814 N N . LEU A 1 109 ? 16.11949 -2.16913 42.06872 1.000 29.01887 109 LEU A N 1
ATOM 815 C CA . LEU A 1 109 ? 16.60001 -3.54112 42.20005 1.000 30.15414 109 LEU A CA 1
ATOM 816 C C . LEU A 1 109 ? 15.48008 -4.54719 42.40356 1.000 31.84650 109 LEU A C 1
ATOM 817 O O . LEU A 1 109 ? 14.77271 -4.51847 43.41689 1.000 31.23380 109 LEU A O 1
ATOM 822 N N . LYS A 1 110 ? 15.33203 -5.45047 41.43630 1.000 29.12605 110 LYS A N 1
ATOM 823 C CA . LYS A 1 110 ? 14.35468 -6.52056 41.53075 1.000 30.74169 110 LYS A CA 1
ATOM 824 C C . LYS A 1 110 ? 14.93763 -7.81494 42.09212 1.000 30.39523 110 LYS A C 1
ATOM 825 O O . LYS A 1 110 ? 14.18386 -8.62890 42.63342 1.000 27.65948 110 LYS A O 1
ATOM 831 N N . ARG A 1 111 ? 16.25169 -8.01396 42.01300 1.000 30.18376 111 ARG A N 1
ATOM 832 C CA . ARG A 1 111 ? 16.82283 -9.31823 42.31901 1.000 31.93982 111 ARG A CA 1
ATOM 833 C C . ARG A 1 111 ? 18.32199 -9.18483 42.53957 1.000 29.95997 111 ARG A C 1
ATOM 834 O O . ARG A 1 111 ? 18.92663 -8.14825 42.25513 1.000 34.41861 111 ARG A O 1
ATOM 842 N N . THR A 1 112 ? 18.91759 -10.26503 43.04015 1.000 27.30275 112 THR A N 1
ATOM 843 C CA . THR A 1 112 ? 20.36577 -10.33390 43.17074 1.000 30.29256 112 THR A CA 1
ATOM 844 C C . THR A 1 112 ? 21.04619 -10.08144 41.82659 1.000 39.13590 112 THR A C 1
ATOM 845 O O . THR A 1 112 ? 20.59377 -10.55692 40.77899 1.000 33.29527 112 THR A O 1
ATOM 849 N N . VAL A 1 113 ? 22.14813 -9.32430 41.87286 1.000 37.25241 113 VAL A N 1
ATOM 850 C CA . VAL A 1 113 ? 22.93300 -9.03814 40.67856 1.000 39.56681 113 VAL A CA 1
ATOM 851 C C . VAL A 1 113 ? 23.38981 -10.33838 40.02235 1.000 40.31593 113 VAL A C 1
ATOM 852 O O . VAL A 1 113 ? 23.78044 -11.30076 40.69699 1.000 39.11918 113 VAL A O 1
ATOM 856 N N . ALA A 1 114 ? 23.32061 -10.37823 38.69022 1.000 43.45906 114 ALA A N 1
ATOM 857 C CA . ALA A 1 114 ? 23.70304 -11.55230 37.90976 1.000 38.78795 114 ALA A CA 1
ATOM 858 C C . ALA A 1 114 ? 24.70298 -11.13719 36.83904 1.000 38.93071 114 ALA A C 1
ATOM 859 O O . ALA A 1 114 ? 24.38259 -10.32136 35.96673 1.000 38.47925 114 ALA A O 1
ATOM 861 N N . ALA A 1 115 ? 25.89928 -11.70630 36.89501 1.000 43.71720 115 ALA A N 1
ATOM 862 C CA . ALA A 1 115 ? 26.94214 -11.30761 35.96544 1.000 48.31369 115 ALA A CA 1
ATOM 863 C C . ALA A 1 115 ? 26.78060 -12.02604 34.62792 1.000 43.21403 115 ALA A C 1
ATOM 864 O O . ALA A 1 115 ? 26.35872 -13.18361 34.58077 1.000 41.70653 115 ALA A O 1
ATOM 866 N N . PRO A 1 116 ? 27.11813 -11.36044 33.52749 1.000 45.15811 116 PRO A N 1
ATOM 867 C CA . PRO A 1 116 ? 26.92334 -11.98068 32.21187 1.000 37.07898 116 PRO A CA 1
ATOM 868 C C . PRO A 1 116 ? 27.91548 -13.10440 31.95386 1.000 38.30861 116 PRO A C 1
ATOM 869 O O . PRO A 1 116 ? 29.09101 -13.02318 32.32166 1.000 41.33202 116 PRO A O 1
ATOM 873 N N . SER A 1 117 ? 27.41597 -14.17712 31.33843 1.000 32.78786 117 SER A N 1
ATOM 874 C CA . SER A 1 117 ? 28.27969 -15.13147 30.65951 1.000 34.95766 117 SER A CA 1
ATOM 875 C C . SER A 1 117 ? 28.69565 -14.53316 29.32304 1.000 33.98434 117 SER A C 1
ATOM 876 O O . SER A 1 117 ? 27.83889 -14.12597 28.53073 1.000 32.99965 117 SER A O 1
ATOM 879 N N . VAL A 1 118 ? 30.00362 -14.46565 29.07662 1.000 32.32179 118 VAL A N 1
ATOM 880 C CA . VAL A 1 118 ? 30.54497 -13.71358 27.95129 1.000 33.55811 118 VAL A CA 1
ATOM 881 C C . VAL A 1 118 ? 31.11367 -14.69127 26.93182 1.000 35.93570 118 VAL A C 1
ATOM 882 O O . VAL A 1 118 ? 31.97696 -15.51602 27.26048 1.000 36.58445 118 VAL A O 1
ATOM 886 N N . PHE A 1 119 ? 30.62484 -14.59275 25.69245 1.000 34.91494 119 PHE A N 1
ATOM 887 C CA . PHE A 1 119 ? 31.06624 -15.42968 24.58551 1.000 32.18293 119 PHE A CA 1
ATOM 888 C C . PHE A 1 119 ? 31.46307 -14.54344 23.41409 1.000 33.44686 119 PHE A C 1
ATOM 889 O O . PHE A 1 119 ? 30.77202 -13.56710 23.10721 1.000 30.97500 119 PHE A O 1
ATOM 897 N N . ILE A 1 120 ? 32.56655 -14.88437 22.75414 1.000 29.28808 120 ILE A N 1
ATOM 898 C CA . ILE A 1 120 ? 33.00066 -14.18021 21.55285 1.000 32.17458 120 ILE A CA 1
ATOM 899 C C . ILE A 1 120 ? 32.90702 -15.13791 20.37353 1.000 31.64120 120 ILE A C 1
ATOM 900 O O . ILE A 1 120 ? 33.15856 -16.34014 20.51529 1.000 31.74094 120 ILE A O 1
ATOM 905 N N . PHE A 1 121 ? 32.52688 -14.60394 19.21271 1.000 32.70025 121 PHE A N 1
ATOM 906 C CA . PHE A 1 121 ? 32.39831 -15.39050 17.98796 1.000 30.68054 121 PHE A CA 1
ATOM 907 C C . PHE A 1 121 ? 33.21565 -14.72854 16.88818 1.000 28.56171 121 PHE A C 1
ATOM 908 O O . PHE A 1 121 ? 32.88465 -13.60133 16.46950 1.000 28.34264 121 PHE A O 1
ATOM 916 N N . PRO A 1 122 ? 34.26392 -15.36922 16.38528 1.000 27.58142 122 PRO A N 1
ATOM 917 C CA . PRO A 1 122 ? 34.99679 -14.81445 15.24661 1.000 27.11580 122 PRO A CA 1
ATOM 918 C C . PRO A 1 122 ? 34.16444 -14.91808 13.98104 1.000 29.68743 122 PRO A C 1
ATOM 919 O O . PRO A 1 122 ? 33.14317 -15.62206 13.96086 1.000 31.04205 122 PRO A O 1
ATOM 923 N N . PRO A 1 123 ? 34.54000 -14.21717 12.91050 1.000 29.09462 123 PRO A N 1
ATOM 924 C CA . PRO A 1 123 ? 33.78177 -14.34772 11.66141 1.000 30.03683 123 PRO A CA 1
ATOM 925 C C . PRO A 1 123 ? 33.98379 -15.71784 11.03277 1.000 27.40757 123 PRO A C 1
ATOM 926 O O . PRO A 1 123 ? 35.08074 -16.27497 11.04374 1.000 30.58128 123 PRO A O 1
ATOM 930 N N . SER A 1 124 ? 32.90416 -16.26162 10.49281 1.000 33.42989 124 SER A N 1
ATOM 931 C CA . SER A 1 124 ? 32.98564 -17.51912 9.76607 1.000 35.09091 124 SER A CA 1
ATOM 932 C C . SER A 1 124 ? 33.80267 -17.34246 8.48927 1.000 31.44265 124 SER A C 1
ATOM 933 O O . SER A 1 124 ? 33.87042 -1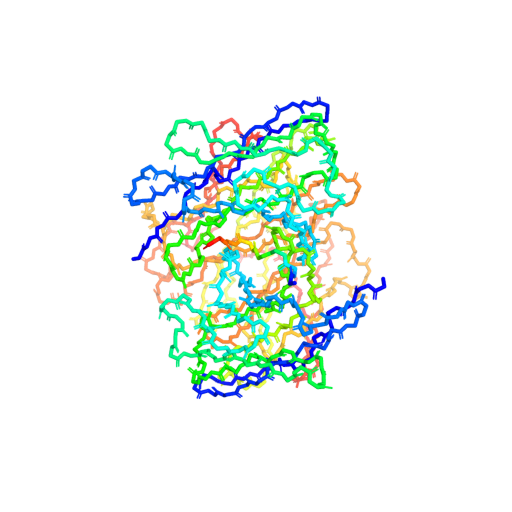6.25246 7.91844 1.000 30.50308 124 SER A O 1
ATOM 936 N N . ASP A 1 125 ? 34.44453 -18.42948 8.05064 1.000 34.73896 125 ASP A N 1
ATOM 937 C CA . ASP A 1 125 ? 35.02406 -18.44816 6.70919 1.000 36.57510 125 ASP A CA 1
ATOM 938 C C . ASP A 1 125 ? 33.97020 -18.10046 5.66823 1.000 34.40992 125 ASP A C 1
ATOM 939 O O . ASP A 1 125 ? 34.25770 -17.41577 4.67696 1.000 35.89026 125 ASP A O 1
ATOM 944 N N . GLU A 1 126 ? 32.73215 -18.55266 5.89209 1.000 32.08551 126 GLU A N 1
ATOM 945 C CA . GLU A 1 126 ? 31.65709 -18.28889 4.94373 1.000 33.90531 126 GLU A CA 1
ATOM 946 C C . GLU A 1 126 ? 31.40480 -16.79624 4.79436 1.000 32.02019 126 GLU A C 1
ATOM 947 O O . GLU A 1 126 ? 31.20017 -16.31185 3.67820 1.000 28.08419 126 GLU A O 1
ATOM 953 N N . GLN A 1 127 ? 31.42915 -16.04355 5.90640 1.000 33.46636 127 GLN A N 1
ATOM 954 C CA . GLN A 1 127 ? 31.26550 -14.59532 5.80527 1.000 29.82564 127 GLN A CA 1
ATOM 955 C C . GLN A 1 127 ? 32.47345 -13.94508 5.14593 1.000 27.66067 127 GLN A C 1
ATOM 956 O O . GLN A 1 127 ? 32.32885 -12.96778 4.40087 1.000 30.84443 127 GLN A O 1
ATOM 962 N N . LEU A 1 128 ? 33.67304 -14.46424 5.41402 1.000 26.99630 128 LEU A N 1
ATOM 963 C CA . LEU A 1 128 ? 34.87768 -13.87288 4.83676 1.000 26.93440 128 LEU A CA 1
ATOM 964 C C . LEU A 1 128 ? 34.89745 -14.00213 3.31905 1.000 30.16454 128 LEU A C 1
ATOM 965 O O . LEU A 1 128 ? 35.45442 -13.13980 2.63131 1.000 30.62944 128 LEU A O 1
ATOM 970 N N . LYS A 1 129 ? 34.28891 -15.06128 2.78003 1.000 29.14588 129 LYS A N 1
ATOM 971 C CA . LYS A 1 129 ? 34.14062 -15.17288 1.33208 1.000 29.48207 129 LYS A CA 1
ATOM 972 C C . LYS A 1 129 ? 33.29835 -14.03595 0.76390 1.000 30.62057 129 LYS A C 1
ATOM 973 O O . LYS A 1 129 ? 33.50337 -13.62442 -0.38543 1.000 33.52079 129 LYS A O 1
ATOM 979 N N . SER A 1 130 ? 32.36921 -13.50016 1.55773 1.000 26.45322 130 SER A N 1
ATOM 980 C CA . SER A 1 130 ? 31.48668 -12.42569 1.12377 1.000 25.81616 130 SER A CA 1
ATOM 981 C C . SER A 1 130 ? 32.12272 -11.04327 1.22560 1.000 30.05082 130 SER A C 1
ATOM 982 O O . SER A 1 130 ? 31.48871 -10.05881 0.83163 1.000 29.74787 130 SER A O 1
ATOM 985 N N . GLY A 1 131 ? 33.33197 -10.93556 1.76723 1.000 27.46581 131 GLY A N 1
ATOM 986 C CA . GLY A 1 131 ? 34.04873 -9.68342 1.77144 1.000 25.89315 131 GLY A CA 1
ATOM 987 C C . GLY A 1 131 ? 33.88525 -8.83710 3.01273 1.000 31.26938 131 GLY A C 1
ATOM 988 O O . GLY A 1 131 ? 34.41478 -7.71920 3.04586 1.000 27.54570 131 GLY A O 1
ATOM 989 N N . THR A 1 132 ? 33.15992 -9.31129 4.02556 1.000 26.42602 132 THR A N 1
ATOM 990 C CA . THR A 1 132 ? 33.06466 -8.59784 5.29330 1.000 28.21051 132 THR A CA 1
ATOM 991 C C . THR A 1 132 ? 33.37024 -9.55663 6.43744 1.000 28.57292 132 THR A C 1
ATOM 992 O O . THR A 1 132 ? 33.42752 -10.77739 6.26045 1.000 27.97713 132 THR A O 1
ATOM 996 N N . ALA A 1 133 ? 33.58464 -8.97930 7.61964 1.000 23.52104 133 ALA A N 1
ATOM 997 C CA . ALA A 1 133 ? 33.91718 -9.73173 8.82208 1.000 26.83208 133 ALA A CA 1
ATOM 998 C C . ALA A 1 133 ? 33.19663 -9.10385 10.00540 1.000 28.42476 133 ALA A C 1
ATOM 999 O O . ALA A 1 133 ? 33.39817 -7.92280 10.31016 1.000 25.11568 133 ALA A O 1
ATOM 1001 N N . SER A 1 134 ? 32.35410 -9.88633 10.66286 1.000 26.04590 134 SER A N 1
ATOM 1002 C CA . SER A 1 134 ? 31.64423 -9.44521 11.85402 1.000 26.22259 134 SER A CA 1
ATOM 1003 C C . SER A 1 134 ? 32.11089 -10.29158 13.02533 1.000 26.05719 134 SER A C 1
ATOM 1004 O O . SER A 1 134 ? 32.08776 -11.52552 12.95275 1.000 26.84474 134 SER A O 1
ATOM 1007 N N . VAL A 1 135 ? 32.56759 -9.62984 14.08478 1.000 26.99672 135 VAL A N 1
ATOM 1008 C CA . VAL A 1 135 ? 32.92376 -10.29085 15.33213 1.000 26.18053 135 VAL A CA 1
ATOM 1009 C C . VAL A 1 135 ? 31.80595 -10.02445 16.33054 1.000 27.81924 135 VAL A C 1
ATOM 1010 O O . VAL A 1 135 ? 31.40271 -8.87135 16.53899 1.000 29.88404 135 VAL A O 1
ATOM 1014 N N . VAL A 1 136 ? 31.28744 -11.08477 16.93525 1.000 23.25054 136 VAL A N 1
ATOM 1015 C CA . VAL A 1 136 ? 30.11190 -10.98280 17.79090 1.000 30.47754 136 VAL A CA 1
ATOM 1016 C C . VAL A 1 136 ? 30.51613 -11.31386 19.21550 1.000 28.03660 136 VAL A C 1
ATOM 1017 O O . VAL A 1 136 ? 31.14758 -12.34690 19.47066 1.000 28.02285 136 VAL A O 1
ATOM 1021 N N . CYS A 1 137 ? 30.16788 -10.42265 20.13063 1.000 28.21399 137 CYS A N 1
ATOM 1022 C CA . CYS A 1 137 ? 30.36954 -10.61296 21.56005 1.000 31.15013 137 CYS A CA 1
ATOM 1023 C C . CYS A 1 137 ? 28.99325 -10.74246 22.18338 1.000 27.90042 137 CYS A C 1
ATOM 1024 O O . CYS A 1 137 ? 28.14821 -9.86275 21.99732 1.000 33.20175 137 CYS A O 1
ATOM 1027 N N . LEU A 1 138 ? 28.75984 -11.83495 22.89849 1.000 27.66181 138 LEU A N 1
ATOM 1028 C CA . LEU A 1 138 ? 27.46427 -12.09558 23.50887 1.000 29.61518 138 LEU A CA 1
ATOM 1029 C C . LEU A 1 138 ? 27.57648 -11.96207 25.01924 1.000 25.29190 138 LEU A C 1
ATOM 1030 O O . LEU A 1 138 ? 28.45293 -12.57721 25.63459 1.000 27.07551 138 LEU A O 1
ATOM 1035 N N . LEU A 1 139 ? 26.67913 -11.17329 25.60460 1.000 31.52953 139 LEU A N 1
ATOM 1036 C CA . LEU A 1 139 ? 26.51158 -11.08068 27.05280 1.000 37.25860 139 LEU A CA 1
ATOM 1037 C C . LEU A 1 139 ? 25.17280 -11.71332 27.40609 1.000 32.08654 139 LEU A C 1
ATOM 1038 O O . LEU A 1 139 ? 24.12135 -11.20701 27.00006 1.000 32.24979 139 LEU A O 1
ATOM 1043 N N . ASN A 1 140 ? 25.20670 -12.80295 28.16642 1.000 31.86500 140 ASN A N 1
ATOM 1044 C CA . ASN A 1 140 ? 24.02685 -13.63100 28.36279 1.000 34.12267 140 ASN A CA 1
ATOM 1045 C C . ASN A 1 140 ? 23.51500 -13.56692 29.79934 1.000 32.41021 140 ASN A C 1
ATOM 1046 O O . ASN A 1 140 ? 24.27432 -13.78993 30.74703 1.000 33.88627 140 ASN A O 1
ATOM 1051 N N . ASN A 1 141 ? 22.22281 -13.25837 29.94252 1.000 33.58565 141 ASN A N 1
ATOM 1052 C CA . ASN A 1 141 ? 21.46328 -13.44863 31.18241 1.000 33.43604 141 ASN A CA 1
ATOM 1053 C C . ASN A 1 141 ? 22.08450 -12.67928 32.34908 1.000 36.42176 141 ASN A C 1
ATOM 1054 O O . ASN A 1 141 ? 22.47810 -13.24954 33.36855 1.000 35.46117 141 ASN A O 1
ATOM 1059 N N . PHE A 1 142 ? 22.15393 -11.36047 32.19148 1.000 32.93585 142 PHE A N 1
ATOM 1060 C CA . PHE A 1 142 ? 22.73731 -10.50776 33.21326 1.000 34.85366 142 PHE A CA 1
ATOM 1061 C C . PHE A 1 142 ? 21.69625 -9.53457 33.74448 1.000 36.71435 142 PHE A C 1
ATOM 1062 O O . PHE A 1 142 ? 20.68031 -9.25765 33.10039 1.000 35.66136 142 PHE A O 1
ATOM 1070 N N . TYR A 1 143 ? 21.98739 -8.99932 34.93409 1.000 35.52439 143 TYR A N 1
ATOM 1071 C CA . TYR A 1 143 ? 21.13734 -8.03852 35.61536 1.000 38.41427 143 TYR A CA 1
ATOM 1072 C C . TYR A 1 143 ? 22.01137 -7.28205 36.59770 1.000 35.38713 143 TYR A C 1
ATOM 1073 O O . TYR A 1 143 ? 22.85974 -7.90974 37.24572 1.000 37.91542 143 TYR A O 1
ATOM 1082 N N . PRO A 1 144 ? 21.86654 -5.95249 36.72487 1.000 32.09449 144 PRO A N 1
ATOM 1083 C CA . PRO A 1 144 ? 20.98562 -5.04095 35.98235 1.000 32.26489 144 PRO A CA 1
ATOM 1084 C C . PRO A 1 144 ? 21.48009 -4.67234 34.56042 1.000 36.60732 144 PRO A C 1
ATOM 1085 O O . PRO A 1 144 ? 22.50638 -5.18034 34.09250 1.000 35.43340 144 PRO A O 1
ATOM 1089 N N . ARG A 1 145 ? 20.73645 -3.78140 33.89507 1.000 36.78079 145 ARG A N 1
ATOM 1090 C CA . ARG A 1 145 ? 20.91379 -3.56516 32.46044 1.000 34.62064 145 ARG A CA 1
ATOM 1091 C C . ARG A 1 145 ? 22.28537 -2.97887 32.13625 1.000 43.60936 145 ARG A C 1
ATOM 1092 O O . ARG A 1 145 ? 22.95576 -3.43671 31.20205 1.000 41.34120 145 ARG A O 1
ATOM 1100 N N . GLU A 1 146 ? 22.72359 -1.98141 32.90378 1.000 48.49243 146 GLU A N 1
ATOM 1101 C CA . GLU A 1 146 ? 23.94855 -1.24270 32.60306 1.000 46.12708 146 GLU A CA 1
ATOM 1102 C C . GLU A 1 146 ? 25.13662 -2.17434 32.38339 1.000 45.21292 146 GLU A C 1
ATOM 1103 O O . GLU A 1 146 ? 25.49087 -2.96888 33.26138 1.000 45.18228 146 GLU A O 1
ATOM 1109 N N . ALA A 1 147 ? 25.74732 -2.07387 31.19967 1.000 46.83773 147 ALA A N 1
ATOM 1110 C CA . ALA A 1 147 ? 26.91697 -2.87069 30.85135 1.000 43.99522 147 ALA A CA 1
ATOM 1111 C C . ALA A 1 147 ? 27.74436 -2.13253 29.80686 1.000 43.14492 147 ALA A C 1
ATOM 1112 O O . ALA A 1 147 ? 27.20741 -1.40319 28.96759 1.000 42.64155 147 A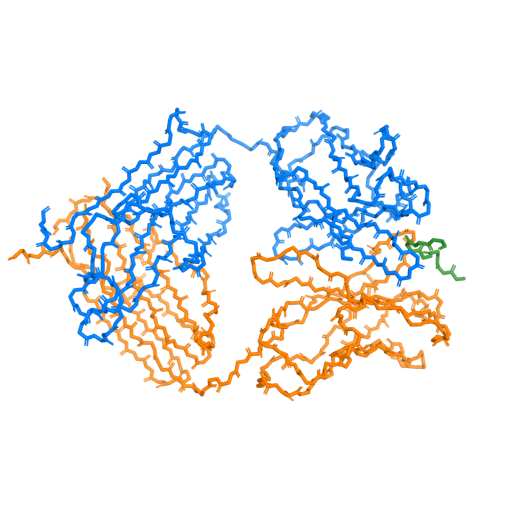LA A O 1
ATOM 1114 N N . LYS A 1 148 ? 29.06006 -2.34272 29.86330 1.000 45.72674 148 LYS A N 1
ATOM 1115 C CA . LYS A 1 148 ? 30.02309 -1.66911 28.99410 1.000 45.37631 148 LYS A CA 1
ATOM 1116 C C . LYS A 1 148 ? 30.78802 -2.71687 28.19692 1.000 39.22469 148 LYS A C 1
ATOM 1117 O O . LYS A 1 148 ? 31.58181 -3.47979 28.76108 1.000 38.39826 148 LYS A O 1
ATOM 1123 N N . VAL A 1 149 ? 30.54553 -2.75849 26.89277 1.000 35.10010 149 VAL A N 1
ATOM 1124 C CA . VAL A 1 149 ? 31.29142 -3.61985 25.98581 1.000 37.80569 149 VAL A CA 1
ATOM 1125 C C . VAL A 1 149 ? 32.26608 -2.75614 25.20737 1.000 31.94777 149 VAL A C 1
ATOM 1126 O O . VAL A 1 149 ? 31.86182 -1.78823 24.55230 1.000 34.03310 149 VAL A O 1
ATOM 1130 N N . GLN A 1 150 ? 33.54753 -3.09994 25.28066 1.000 38.17753 150 GLN A N 1
ATOM 1131 C CA . GLN A 1 150 ? 34.58975 -2.37570 24.57131 1.000 39.32876 150 GLN A CA 1
ATOM 1132 C C . GLN A 1 150 ? 35.39621 -3.35763 23.73888 1.000 36.51967 150 GLN A C 1
ATOM 1133 O O . GLN A 1 150 ? 35.74001 -4.44747 24.20735 1.000 34.40300 150 GLN A O 1
ATOM 1139 N N . TRP A 1 151 ? 35.68366 -2.96521 22.50150 1.000 37.17905 151 TRP A N 1
ATOM 1140 C CA . TRP A 1 151 ? 36.44036 -3.78279 21.56303 1.000 34.85391 151 TRP A CA 1
ATOM 1141 C C . TRP A 1 151 ? 37.88175 -3.29532 21.50964 1.000 33.90704 151 TRP A C 1
ATOM 1142 O O . TRP A 1 151 ? 38.13636 -2.08775 21.43861 1.000 29.22084 151 TRP A O 1
ATOM 1153 N N . LYS A 1 152 ? 38.81992 -4.23280 21.55526 1.000 33.54202 152 LYS A N 1
ATOM 1154 C CA . LYS A 1 152 ? 40.22528 -3.93935 21.33666 1.000 33.93977 152 LYS A CA 1
ATOM 1155 C C . LYS A 1 152 ? 40.71929 -4.84001 20.21691 1.000 38.00604 152 LYS A C 1
ATOM 1156 O O . LYS A 1 152 ? 40.45269 -6.04665 20.22675 1.000 35.18421 152 LYS A O 1
ATOM 1162 N N . VAL A 1 153 ? 41.40631 -4.25038 19.24149 1.000 33.08770 153 VAL A N 1
ATOM 1163 C CA . VAL A 1 153 ? 41.96367 -4.98102 18.11198 1.000 38.60704 153 VAL A CA 1
ATOM 1164 C C . VAL A 1 153 ? 43.46693 -4.75495 18.13193 1.000 34.87810 153 VAL A C 1
ATOM 1165 O O . VAL A 1 153 ? 43.92935 -3.62266 17.94392 1.000 38.52266 153 VAL A O 1
ATOM 1169 N N . ASP A 1 154 ? 44.23144 -5.82760 18.35870 1.000 35.47678 154 ASP A N 1
ATOM 1170 C CA . ASP A 1 154 ? 45.66703 -5.71724 18.63804 1.000 38.18876 154 ASP A CA 1
ATOM 1171 C C . ASP A 1 154 ? 45.92538 -4.70490 19.75514 1.000 37.40957 154 ASP A C 1
ATOM 1172 O O . ASP A 1 154 ? 46.89822 -3.94998 19.72795 1.000 38.74849 154 ASP A O 1
ATOM 1177 N N . ASN A 1 155 ? 45.01891 -4.67507 20.73180 1.000 37.44656 155 ASN A N 1
ATOM 1178 C CA . ASN A 1 155 ? 45.03210 -3.78178 21.88816 1.000 44.98083 155 ASN A CA 1
ATOM 1179 C C . ASN A 1 155 ? 44.76961 -2.32216 21.53953 1.000 43.24339 155 ASN A C 1
ATOM 1180 O O . ASN A 1 155 ? 44.90580 -1.45889 22.40848 1.000 49.10444 155 ASN A O 1
ATOM 1185 N N . ALA A 1 156 ? 44.38507 -2.01455 20.30557 1.000 38.66843 156 ALA A N 1
ATOM 1186 C CA . ALA A 1 156 ? 43.96086 -0.66533 19.96093 1.000 39.39929 156 ALA A CA 1
ATOM 1187 C C . ALA A 1 156 ? 42.46325 -0.53000 20.21219 1.000 37.72588 156 ALA A C 1
ATOM 1188 O O . ALA A 1 156 ? 41.66733 -1.35904 19.75445 1.000 33.64495 156 ALA A O 1
ATOM 1190 N N . LEU A 1 157 ? 42.09283 0.50904 20.95221 1.000 35.85839 157 LEU A N 1
ATOM 1191 C CA . LEU A 1 157 ? 40.70456 0.73477 21.33061 1.000 35.00587 157 LEU A CA 1
ATOM 1192 C C . LEU A 1 157 ? 39.86841 1.10822 20.11440 1.000 33.41988 157 LEU A C 1
ATOM 1193 O O . LEU A 1 157 ? 40.18879 2.06553 19.40272 1.000 30.92727 157 LEU A O 1
ATOM 1198 N N . GLN A 1 158 ? 38.78343 0.36805 19.88957 1.000 31.92993 158 GLN A N 1
ATOM 1199 C CA . GLN A 1 158 ? 37.92437 0.58753 18.73360 1.000 27.59523 158 GLN A CA 1
ATOM 1200 C C . GLN A 1 158 ? 36.88002 1.66714 19.00937 1.000 33.48652 158 GLN A C 1
ATOM 1201 O O . GLN A 1 158 ? 36.49299 1.91881 20.15554 1.000 35.64342 158 GLN A O 1
ATOM 1207 N N . SER A 1 159 ? 36.41748 2.30197 17.93409 1.000 28.11832 159 SER A N 1
ATOM 1208 C CA . SER A 1 159 ? 35.42639 3.36054 18.04488 1.000 31.62436 159 SER A CA 1
ATOM 1209 C C . SER A 1 159 ? 34.70236 3.48597 16.71295 1.000 26.47615 159 SER A C 1
ATOM 1210 O O . SER A 1 159 ? 35.33578 3.43759 15.65731 1.000 30.26440 159 SER A O 1
ATOM 1213 N N . GLY A 1 160 ? 33.37266 3.60817 16.77636 1.000 24.29089 160 GLY A N 1
ATOM 1214 C CA . GLY A 1 160 ? 32.54436 3.85961 15.62201 1.000 23.63327 160 GLY A CA 1
ATOM 1215 C C . GLY A 1 160 ? 32.24743 2.66729 14.73557 1.000 31.65863 160 GLY A C 1
ATOM 1216 O O . GLY A 1 160 ? 31.44445 2.79905 13.80460 1.000 35.66524 160 GLY A O 1
ATOM 1217 N N . ASN A 1 161 ? 32.85359 1.50636 14.98055 1.000 32.08814 161 ASN A N 1
ATOM 1218 C CA . ASN A 1 161 ? 32.69285 0.36010 14.09091 1.000 33.40238 161 ASN A CA 1
ATOM 1219 C C . ASN A 1 161 ? 31.98473 -0.81551 14.76685 1.000 31.65008 161 ASN A C 1
ATOM 1220 O O . ASN A 1 161 ? 32.14245 -1.96285 14.32805 1.000 26.50013 161 ASN A O 1
ATOM 1225 N N . SER A 1 162 ? 31.20645 -0.56028 15.82110 1.000 27.46873 162 SER A N 1
ATOM 1226 C CA . SER A 1 162 ? 30.43254 -1.61087 16.47091 1.000 27.42338 162 SER A CA 1
ATOM 1227 C C . SER A 1 162 ? 29.04076 -1.09560 16.81374 1.000 33.31780 162 SER A C 1
ATOM 1228 O O . SER A 1 162 ? 28.82893 0.10721 16.99682 1.000 28.59936 162 SER A O 1
ATOM 1231 N N . GLN A 1 163 ? 28.08621 -2.02367 16.87644 1.000 32.63445 163 GLN A N 1
ATOM 1232 C CA . GLN A 1 163 ? 26.71133 -1.71907 17.24214 1.000 31.52831 163 GLN A CA 1
ATOM 1233 C C . GLN A 1 163 ? 26.22738 -2.74128 18.26287 1.000 33.36609 163 GLN A C 1
ATOM 1234 O O . GLN A 1 163 ? 26.65660 -3.89842 18.25581 1.000 29.22240 163 GLN A O 1
ATOM 1240 N N . GLU A 1 164 ? 25.33843 -2.30232 19.15360 1.000 35.76476 164 GLU A N 1
ATOM 1241 C CA . GLU A 1 164 ? 24.84795 -3.13192 20.24780 1.000 34.70602 164 GLU A CA 1
ATOM 1242 C C . GLU A 1 164 ? 23.35781 -3.38782 20.09459 1.000 31.22868 164 GLU A C 1
ATOM 1243 O O . GLU A 1 164 ? 22.61297 -2.54608 19.58399 1.000 28.42367 164 GLU A O 1
ATOM 1249 N N . SER A 1 165 ? 22.92493 -4.54989 20.56981 1.000 32.46185 165 SER A N 1
ATOM 1250 C CA . SER A 1 165 ? 21.50988 -4.88489 20.61725 1.000 30.45167 165 SER A CA 1
ATOM 1251 C C . SER A 1 165 ? 21.24275 -5.65576 21.90030 1.000 31.86897 165 SER A C 1
ATOM 1252 O O . SER A 1 165 ? 22.10320 -6.40290 22.37045 1.000 35.36881 165 SER A O 1
ATOM 1255 N N . VAL A 1 166 ? 20.04829 -5.46599 22.47093 1.000 31.49657 166 VAL A N 1
ATOM 1256 C CA . VAL A 1 166 ? 19.70088 -6.05143 23.76401 1.000 34.89503 166 VAL A CA 1
ATOM 1257 C C . VAL A 1 166 ? 18.29285 -6.63486 23.70529 1.000 32.20897 166 VAL A C 1
ATOM 1258 O O . VAL A 1 166 ? 17.39499 -6.05707 23.08743 1.000 30.77598 166 VAL A O 1
ATOM 1262 N N . THR A 1 167 ? 18.10531 -7.77782 24.36384 1.000 30.51844 167 THR A N 1
ATOM 1263 C CA . THR A 1 167 ? 16.80403 -8.41274 24.49836 1.000 36.20465 167 THR A CA 1
ATOM 1264 C C . THR A 1 167 ? 15.88916 -7.61463 25.42525 1.000 37.04411 167 THR A C 1
ATOM 1265 O O . THR A 1 167 ? 16.30829 -6.69427 26.13451 1.000 41.97067 167 THR A O 1
ATOM 1269 N N . GLU A 1 168 ? 14.61326 -7.98817 25.40737 1.000 40.51050 168 GLU A N 1
ATOM 1270 C CA . GLU A 1 168 ? 13.67998 -7.53593 26.42518 1.000 44.13717 168 GLU A CA 1
ATOM 1271 C C . GLU A 1 168 ? 14.12680 -8.05471 27.78427 1.000 38.88233 168 GLU A C 1
ATOM 1272 O O . GLU A 1 168 ? 14.82076 -9.06908 27.88497 1.000 43.71751 168 GLU A O 1
ATOM 1278 N N . GLN A 1 169 ? 13.74996 -7.33920 28.84024 1.000 40.93869 169 GLN A N 1
ATOM 1279 C CA . GLN A 1 169 ? 13.96006 -7.87451 30.17806 1.000 40.02984 169 GLN A CA 1
ATOM 1280 C C . GLN A 1 169 ? 13.13544 -9.14355 30.33701 1.000 35.73842 169 GLN A C 1
ATOM 1281 O O . GLN A 1 169 ? 11.94844 -9.16693 30.00180 1.000 37.43425 169 GLN A O 1
ATOM 1287 N N . ASP A 1 170 ? 13.77059 -10.20890 30.81873 1.000 39.04033 170 ASP A N 1
ATOM 1288 C CA . ASP A 1 170 ? 13.07714 -11.48490 30.94609 1.000 36.66527 170 ASP A CA 1
ATOM 1289 C C . ASP A 1 170 ? 12.01951 -11.38790 32.03988 1.000 42.83559 170 ASP A C 1
ATOM 1290 O O . ASP A 1 170 ? 12.30705 -10.96179 33.16215 1.000 37.10258 170 ASP A O 1
ATOM 1295 N N . SER A 1 171 ? 10.78899 -11.79322 31.70531 1.000 44.59877 171 SER A N 1
ATOM 1296 C CA . SER A 1 171 ? 9.66289 -11.60061 32.61439 1.000 43.08132 171 SER A CA 1
ATOM 1297 C C . SER A 1 171 ? 9.77265 -12.46510 33.86402 1.000 41.05314 171 SER A C 1
ATOM 1298 O O . SER A 1 171 ? 9.20625 -12.10963 34.90154 1.000 44.12008 171 SER A O 1
ATOM 1301 N N . LYS A 1 172 ? 10.48998 -13.58739 33.79399 1.000 42.80214 172 LYS A N 1
ATOM 1302 C CA . LYS A 1 172 ? 10.57642 -14.52319 34.91011 1.000 40.78821 172 LYS A CA 1
ATOM 1303 C C . LYS A 1 172 ? 11.82632 -14.35876 35.76910 1.000 39.55374 172 LYS A C 1
ATOM 1304 O O . LYS A 1 172 ? 11.73305 -14.47093 36.99512 1.000 41.47629 172 LYS A O 1
ATOM 1310 N N . ASP A 1 173 ? 13.00169 -14.10204 35.18407 1.000 39.88797 173 ASP A N 1
ATOM 1311 C CA . ASP A 1 173 ? 14.20928 -13.95921 35.99070 1.000 37.36240 173 ASP A CA 1
ATOM 1312 C C . ASP A 1 173 ? 14.86749 -12.58778 35.88808 1.000 33.05885 173 ASP A C 1
ATOM 1313 O O . ASP A 1 173 ? 15.94542 -12.39566 36.46145 1.000 34.42832 173 ASP A O 1
ATOM 1318 N N . SER A 1 174 ? 14.25656 -11.64057 35.17545 1.000 32.96701 174 SER A N 1
ATOM 1319 C CA . SER A 1 174 ? 14.60821 -10.22200 35.15550 1.000 33.83595 174 SER A CA 1
ATOM 1320 C C . SER A 1 174 ? 15.89198 -9.91570 34.39652 1.000 34.09433 174 SER A C 1
ATOM 1321 O O . SER A 1 174 ? 16.34409 -8.76660 34.41889 1.000 33.57281 174 SER A O 1
ATOM 1324 N N . THR A 1 175 ? 16.49422 -10.89298 33.72453 1.000 34.60012 175 THR A N 1
ATOM 1325 C CA . THR A 1 175 ? 17.78824 -10.66906 33.09616 1.000 36.63685 175 THR A CA 1
ATOM 1326 C C . THR A 1 175 ? 17.64777 -10.15394 31.65609 1.000 37.74201 175 THR A C 1
ATOM 1327 O O . THR A 1 175 ? 16.56658 -10.14620 31.05920 1.000 32.65538 175 THR A O 1
ATOM 1331 N N . TYR A 1 176 ? 18.77788 -9.69751 31.11264 1.000 37.66917 176 TYR A N 1
ATOM 1332 C CA . TYR A 1 176 ? 18.91412 -9.28736 29.72368 1.000 35.15685 176 TYR A CA 1
ATOM 1333 C C . TYR A 1 176 ? 19.99840 -10.11909 29.05468 1.000 34.11150 176 TYR A C 1
ATOM 1334 O O . TYR A 1 176 ? 20.83319 -10.73713 29.71890 1.000 37.23573 176 TYR A O 1
ATOM 1343 N N . SER A 1 177 ? 19.99138 -10.10852 27.72392 1.000 35.48251 177 SER A N 1
ATOM 1344 C CA . SER A 1 177 ? 21.10738 -10.59231 26.92406 1.000 35.20461 177 SER A CA 1
ATOM 1345 C C . SER A 1 177 ? 21.47059 -9.53064 25.89340 1.000 35.49665 177 SER A C 1
ATOM 1346 O O . SER A 1 177 ? 20.59130 -8.85133 25.35997 1.000 35.18411 177 SER A O 1
ATOM 1349 N N . LEU A 1 178 ? 22.76901 -9.37239 25.62908 1.000 31.90870 178 LEU A N 1
ATOM 1350 C CA . LEU A 1 178 ? 23.25787 -8.28965 24.78080 1.000 34.38804 178 LEU A CA 1
ATOM 1351 C C . LEU A 1 178 ? 24.24248 -8.83880 23.76107 1.000 32.08363 178 LEU A C 1
ATOM 1352 O O . LEU A 1 178 ? 25.11241 -9.65083 24.09906 1.000 28.53059 178 LEU A O 1
ATOM 1357 N N . SER A 1 179 ? 24.10302 -8.38853 22.51939 1.000 33.37021 179 SER A N 1
ATOM 1358 C CA . SER A 1 179 ? 25.08709 -8.63682 21.47817 1.000 34.46218 179 SER A CA 1
ATOM 1359 C C . SER A 1 179 ? 25.80643 -7.33355 21.14932 1.000 32.89798 179 SER A C 1
ATOM 1360 O O . SER A 1 179 ? 25.19321 -6.26193 21.11972 1.000 36.96560 179 SER A O 1
ATOM 1363 N N . SER A 1 180 ? 27.11461 -7.42772 20.94376 1.000 28.58866 180 SER A N 1
ATOM 1364 C CA . SER A 1 180 ? 27.92280 -6.33712 20.41984 1.000 31.71905 180 SER A CA 1
ATOM 1365 C C . SER A 1 180 ? 28.66446 -6.86002 19.20099 1.000 32.86653 180 SER A C 1
ATOM 1366 O O . SER A 1 180 ? 29.47629 -7.78274 19.32393 1.000 30.65890 180 SER A O 1
ATOM 1369 N N . THR A 1 181 ? 28.38010 -6.28334 18.03087 1.000 30.55635 181 THR A N 1
ATOM 1370 C CA . THR A 1 181 ? 28.93664 -6.75630 16.77057 1.000 31.82408 181 THR A CA 1
ATOM 1371 C C . THR A 1 181 ? 29.98000 -5.77152 16.26471 1.000 28.49176 181 THR A C 1
ATOM 1372 O O . THR A 1 181 ? 29.65565 -4.61318 15.97509 1.000 27.44093 181 THR A O 1
ATOM 1376 N N . LEU A 1 182 ? 31.21906 -6.23773 16.13488 1.000 24.49251 182 LEU A N 1
ATOM 1377 C CA . LEU A 1 182 ? 32.27460 -5.45363 15.50212 1.000 26.02559 182 LEU A CA 1
ATOM 1378 C C . LEU A 1 182 ? 32.31221 -5.77781 14.01288 1.000 26.51278 182 LEU A C 1
ATOM 1379 O O . LEU A 1 182 ? 32.60915 -6.91298 13.62868 1.000 27.12859 182 LEU A O 1
ATOM 1384 N N . THR A 1 183 ? 32.02108 -4.79375 13.17209 1.000 22.63895 183 THR A N 1
ATOM 1385 C CA . THR A 1 183 ? 31.90094 -5.03764 11.73882 1.000 29.36061 183 THR A CA 1
ATOM 1386 C C . THR A 1 183 ? 33.04885 -4.36629 10.99058 1.000 26.88877 183 THR A C 1
ATOM 1387 O O . THR A 1 183 ? 33.21347 -3.14262 11.05733 1.000 25.85194 183 THR A O 1
ATOM 1391 N N . LEU A 1 184 ? 33.83174 -5.17560 10.27822 1.000 27.36252 184 LEU A N 1
ATOM 1392 C CA . LEU A 1 184 ? 34.94200 -4.71326 9.46339 1.000 28.18871 184 LEU A CA 1
ATOM 1393 C C . LEU A 1 184 ? 34.81757 -5.28408 8.06151 1.000 29.00975 184 LEU A C 1
ATOM 1394 O O . LEU A 1 184 ? 34.22395 -6.34728 7.85589 1.000 26.39075 184 LEU A O 1
ATOM 1399 N N . SER A 1 185 ? 35.39874 -4.57901 7.09602 1.000 30.02634 185 SER A N 1
ATOM 1400 C CA . SER A 1 185 ? 35.67118 -5.22547 5.82673 1.000 27.29849 185 SER A CA 1
ATOM 1401 C C . SER A 1 185 ? 36.60180 -6.41366 6.06375 1.000 30.89777 185 SER A C 1
ATOM 1402 O O . SER A 1 185 ? 37.27508 -6.51551 7.09724 1.000 28.94636 185 SER A O 1
ATOM 1405 N N . LYS A 1 186 ? 36.61676 -7.34249 5.10810 1.000 28.77029 186 LYS A N 1
ATOM 1406 C CA . LYS A 1 186 ? 37.58833 -8.43023 5.18488 1.000 28.61817 186 LYS A CA 1
ATOM 1407 C C . LYS A 1 186 ? 39.01736 -7.88988 5.19434 1.000 31.38619 186 LYS A C 1
ATOM 1408 O O . LYS A 1 186 ? 39.87188 -8.39329 5.93457 1.000 26.32087 186 LYS A O 1
ATOM 1414 N N . ALA A 1 187 ? 39.28615 -6.84374 4.40228 1.000 28.27109 187 ALA A N 1
ATOM 1415 C CA . ALA A 1 187 ? 40.64267 -6.29865 4.31328 1.000 30.95262 187 ALA A CA 1
ATOM 1416 C C . ALA A 1 187 ? 41.12495 -5.76782 5.65885 1.000 28.60649 187 ALA A C 1
ATOM 1417 O O . ALA A 1 187 ? 42.25674 -6.03489 6.07360 1.000 27.66381 187 ALA A O 1
ATOM 1419 N N . ASP A 1 188 ? 40.28508 -4.99185 6.34744 1.000 28.95570 188 ASP A N 1
ATOM 1420 C CA . ASP A 1 188 ? 40.68077 -4.45915 7.64733 1.000 28.86927 188 ASP A CA 1
ATOM 1421 C C . ASP A 1 188 ? 40.81129 -5.57167 8.67992 1.000 29.11636 188 ASP A C 1
ATOM 1422 O O . ASP A 1 188 ? 41.69323 -5.52255 9.54586 1.000 31.82943 188 ASP A O 1
ATOM 1427 N N . TYR A 1 189 ? 39.92932 -6.57259 8.60864 1.000 25.41928 189 TYR A N 1
ATOM 1428 C CA . TYR A 1 189 ? 39.97820 -7.69067 9.54155 1.000 27.47570 189 TYR A CA 1
ATOM 1429 C C . TYR A 1 189 ? 41.30027 -8.44237 9.43729 1.000 29.60775 189 TYR A C 1
ATOM 1430 O O . TYR A 1 189 ? 41.88173 -8.84480 10.45167 1.000 26.85022 189 TYR A O 1
ATOM 1439 N N . GLU A 1 190 ? 41.79462 -8.62951 8.22009 1.000 30.02786 190 GLU A N 1
ATOM 1440 C CA . GLU A 1 190 ? 43.00895 -9.39776 7.99709 1.000 32.10957 190 GLU A CA 1
ATOM 1441 C C . GLU A 1 190 ? 44.27827 -8.60106 8.27263 1.000 35.61196 190 GLU A C 1
ATOM 1442 O O . GLU A 1 190 ? 45.37450 -9.17485 8.23396 1.000 35.71289 190 GLU A O 1
ATOM 1448 N N . LYS A 1 191 ? 44.16645 -7.30798 8.56372 1.000 32.17020 191 LYS A N 1
ATOM 1449 C CA . LYS A 1 191 ? 45.33914 -6.54742 8.96046 1.000 34.48815 191 LYS A CA 1
ATOM 1450 C C . LYS A 1 191 ? 45.74478 -6.78785 10.40591 1.000 34.89006 191 LYS A C 1
ATOM 1451 O O . LYS A 1 191 ? 46.78925 -6.28330 10.82191 1.000 37.91457 191 LYS A O 1
ATOM 1457 N N . HIS A 1 192 ? 44.96656 -7.54241 11.17814 1.000 31.01452 192 HIS A N 1
ATOM 1458 C CA . HIS A 1 192 ? 45.16592 -7.60861 12.61519 1.000 30.52147 192 HIS A CA 1
ATOM 1459 C C . HIS A 1 192 ? 45.07518 -9.04910 13.07910 1.000 31.88979 192 HIS A C 1
ATOM 1460 O O . HIS A 1 192 ? 44.66701 -9.94110 12.33232 1.000 38.56521 192 HIS A O 1
ATOM 1467 N N . LYS A 1 193 ? 45.43854 -9.25987 14.34520 1.000 32.53713 193 LYS A N 1
ATOM 1468 C CA . LYS A 1 193 ? 45.55499 -10.59642 14.91660 1.000 30.88954 193 LYS A CA 1
ATOM 1469 C C . LYS A 1 193 ? 44.65376 -10.79106 16.12939 1.000 31.07664 193 LYS A C 1
ATOM 1470 O O . LYS A 1 193 ? 43.80540 -11.68747 16.11687 1.000 32.36158 193 LYS A O 1
ATOM 1476 N N . VAL A 1 194 ? 44.79829 -9.98326 17.17868 1.000 36.64093 194 VAL A N 1
ATOM 1477 C CA . VAL A 1 194 ? 44.08419 -10.20626 18.43426 1.000 32.57877 194 VAL A CA 1
ATOM 1478 C C . VAL A 1 194 ? 42.77691 -9.41961 18.43280 1.000 30.94120 194 VAL A C 1
ATOM 1479 O O . VAL A 1 194 ? 42.77519 -8.19176 18.30166 1.000 36.46234 194 VAL A O 1
ATOM 1483 N N . TYR A 1 195 ? 41.66509 -10.12597 18.61148 1.000 34.04214 195 TYR A N 1
ATOM 1484 C CA . TYR A 1 195 ? 40.33829 -9.52659 18.66074 1.000 29.86833 195 TYR A CA 1
ATOM 1485 C C . TYR A 1 195 ? 39.74713 -9.80322 20.03108 1.000 35.33117 195 TYR A C 1
ATOM 1486 O O . TYR A 1 195 ? 39.52393 -10.96282 20.39321 1.000 30.83615 195 TYR A O 1
ATOM 1495 N N . ALA A 1 196 ? 39.50281 -8.74290 20.78980 1.000 34.81984 196 ALA A N 1
ATOM 1496 C CA . ALA A 1 196 ? 39.15204 -8.86394 22.19382 1.000 37.00544 196 ALA A CA 1
ATOM 1497 C C . ALA A 1 196 ? 37.88006 -8.09136 22.48975 1.000 36.89612 196 ALA A C 1
ATOM 1498 O O . ALA A 1 196 ? 37.68819 -6.96765 22.01190 1.000 35.41875 196 ALA A O 1
ATOM 1500 N N . CYS A 1 197 ? 37.01609 -8.70662 23.27923 1.000 30.29491 197 CYS A N 1
ATOM 1501 C CA . CYS A 1 197 ? 35.82333 -8.06743 23.80662 1.000 32.75129 197 CYS A CA 1
ATOM 1502 C C . CYS A 1 197 ? 36.00203 -7.90408 25.31193 1.000 40.52469 197 CYS A C 1
ATOM 1503 O O . CYS A 1 197 ? 36.26685 -8.88873 26.00954 1.000 36.62462 197 CYS A O 1
ATOM 1506 N N . GLU A 1 198 ? 35.87377 -6.67188 25.80977 1.000 33.81688 198 GLU A N 1
ATOM 1507 C CA . GLU A 1 198 ? 36.00534 -6.39303 27.23475 1.000 37.92603 198 GLU A CA 1
ATOM 1508 C C . GLU A 1 198 ? 34.67972 -5.90952 27.79906 1.000 37.76148 198 GLU A C 1
ATOM 1509 O O . GLU A 1 198 ? 34.10654 -4.93089 27.30962 1.000 32.67965 198 GLU A O 1
ATOM 1515 N N . VAL A 1 199 ? 34.21833 -6.57842 28.84927 1.000 35.97749 199 VAL A N 1
ATOM 1516 C CA . VAL A 1 199 ? 32.88671 -6.37394 29.39891 1.000 36.40447 199 VAL A CA 1
ATOM 1517 C C . VAL A 1 199 ? 33.01822 -5.93873 30.84952 1.000 38.46550 199 VAL A C 1
ATOM 1518 O O . VAL A 1 199 ? 33.68404 -6.61144 31.64389 1.000 40.33175 199 VAL A O 1
ATOM 1522 N N . THR A 1 200 ? 32.37823 -4.82619 31.19942 1.000 42.94891 200 THR A N 1
ATOM 1523 C CA . THR A 1 200 ? 32.30420 -4.40649 32.58955 1.000 46.14992 200 THR A CA 1
ATOM 1524 C C . THR A 1 200 ? 30.84959 -4.42463 33.03085 1.000 40.82116 200 THR A C 1
ATOM 1525 O O . THR A 1 200 ? 29.95322 -3.99957 32.29002 1.000 43.83656 200 THR A O 1
ATOM 1529 N N . HIS A 1 201 ? 30.63051 -4.92664 34.24047 1.000 42.63376 201 HIS A N 1
ATOM 1530 C CA . HIS A 1 201 ? 29.30344 -5.11945 34.80353 1.000 47.77900 201 HIS A CA 1
ATOM 1531 C C . HIS A 1 201 ? 29.46024 -5.24384 36.31238 1.000 41.72906 201 HIS A C 1
ATOM 1532 O O . HIS A 1 201 ? 30.51609 -5.64908 36.79938 1.000 43.64517 201 HIS A O 1
ATOM 1539 N N . GLN A 1 202 ? 28.40233 -4.88589 37.04577 1.000 52.10539 202 GLN A N 1
ATOM 1540 C CA . GLN A 1 202 ? 28.45928 -4.93454 38.50809 1.000 48.87031 202 GLN A CA 1
ATOM 1541 C C . GLN A 1 202 ? 28.77204 -6.33814 39.01522 1.000 50.12629 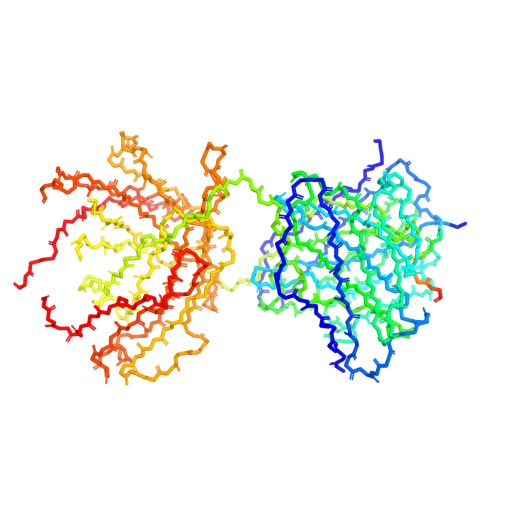202 GLN A C 1
ATOM 1542 O O . GLN A 1 202 ? 29.52868 -6.50442 39.98080 1.000 46.57505 202 GLN A O 1
ATOM 1548 N N . GLY A 1 203 ? 28.20304 -7.36106 38.37692 1.000 46.64528 203 GLY A N 1
ATOM 1549 C CA . GLY A 1 203 ? 28.43109 -8.72874 38.80714 1.000 45.16639 203 GLY A CA 1
ATOM 1550 C C . GLY A 1 203 ? 29.84680 -9.21909 38.61804 1.000 51.19288 203 GLY A C 1
ATOM 1551 O O . GLY A 1 203 ? 30.17358 -10.31192 39.09624 1.000 54.47789 203 GLY A O 1
ATOM 1552 N N . LEU A 1 204 ? 30.68773 -8.44997 37.93248 1.000 48.99744 204 LEU A N 1
ATOM 1553 C CA . LEU A 1 204 ? 32.07296 -8.82485 37.70360 1.000 52.59020 204 LEU A CA 1
ATOM 1554 C C . LEU A 1 204 ? 32.96995 -8.00819 38.62200 1.000 54.01447 204 LEU A C 1
ATOM 1555 O O . LEU A 1 204 ? 32.91013 -6.77076 38.62245 1.000 52.35950 204 LEU A O 1
ATOM 1560 N N . SER A 1 205 ? 33.77686 -8.71123 39.41599 1.000 61.73793 205 SER A N 1
ATOM 1561 C CA . SER A 1 205 ? 34.85191 -8.10883 40.19278 1.000 62.62129 205 SER A CA 1
ATOM 1562 C C . SER A 1 205 ? 35.61714 -7.11092 39.33598 1.000 64.34825 205 SER A C 1
ATOM 1563 O O . SER A 1 205 ? 35.49383 -5.89333 39.51055 1.000 58.84544 205 SER A O 1
ATOM 1566 N N . SER A 1 206 ? 36.38844 -7.64260 38.38727 1.000 64.68957 206 SER A N 1
ATOM 1567 C CA . SER A 1 206 ? 37.19434 -7.02695 37.34713 1.000 64.23819 206 SER A CA 1
ATOM 1568 C C . SER A 1 206 ? 36.56318 -7.25292 35.97213 1.000 61.23598 206 SER A C 1
ATOM 1569 O O . SER A 1 206 ? 35.87455 -8.25870 35.75539 1.000 53.49151 206 SER A O 1
ATOM 1572 N N . PRO A 1 207 ? 36.77874 -6.34057 35.02485 1.000 59.94052 207 PRO A N 1
ATOM 1573 C CA . PRO A 1 207 ? 36.23572 -6.54587 33.67762 1.000 53.35604 207 PRO A CA 1
ATOM 1574 C C . PRO A 1 207 ? 36.72790 -7.85502 33.06669 1.000 52.90583 207 PRO A C 1
ATOM 1575 O O . PRO A 1 207 ? 37.85461 -8.29584 33.30683 1.000 56.95186 207 PRO A O 1
ATOM 1579 N N . VAL A 1 208 ? 35.85679 -8.48401 32.28033 1.000 50.50734 208 VAL A N 1
ATOM 1580 C CA . VAL A 1 208 ? 36.12297 -9.78127 31.66777 1.000 45.85490 208 VAL A CA 1
ATOM 1581 C C . VAL A 1 208 ? 36.47922 -9.56548 30.20193 1.000 41.85632 208 VAL A C 1
ATOM 1582 O O . VAL A 1 208 ? 35.79943 -8.81457 29.49026 1.000 42.92624 208 VAL A O 1
ATOM 1586 N N . THR A 1 209 ? 37.55123 -10.21221 29.75339 1.000 42.42892 209 THR A N 1
ATOM 1587 C CA . THR A 1 209 ? 38.02334 -10.10398 28.37859 1.000 43.62616 209 THR A CA 1
ATOM 1588 C C . THR A 1 209 ? 37.99964 -11.47895 27.72451 1.000 42.78284 209 THR A C 1
ATOM 1589 O O . THR A 1 209 ? 38.69652 -12.39824 28.16889 1.000 39.30504 209 THR A O 1
ATOM 1593 N N . LYS A 1 210 ? 37.17820 -11.61777 26.68927 1.000 44.38278 210 LYS A N 1
ATOM 1594 C CA . LYS A 1 210 ? 37.19734 -12.77074 25.79999 1.000 35.96192 210 LYS A CA 1
ATOM 1595 C C . LYS A 1 210 ? 37.87892 -12.34645 24.50940 1.000 35.69493 210 LYS A C 1
ATOM 1596 O O . LYS A 1 210 ? 37.57362 -11.27656 23.96910 1.000 32.97264 210 LYS A O 1
ATOM 1602 N N . SER A 1 211 ? 38.80169 -13.17203 24.02238 1.000 37.31031 211 SER A N 1
ATOM 1603 C CA . SER A 1 211 ? 39.58392 -12.79949 22.85274 1.000 37.09812 211 SER A CA 1
ATOM 1604 C C . SER A 1 211 ? 39.90306 -14.03927 22.03201 1.000 40.38652 211 SER A C 1
ATOM 1605 O O . SER A 1 211 ? 39.68152 -15.17456 22.46240 1.000 32.16974 211 SER A O 1
ATOM 1608 N N . PHE A 1 212 ? 40.43331 -13.79954 20.83508 1.000 35.53437 212 PHE A N 1
ATOM 1609 C CA . PHE A 1 212 ? 40.93370 -14.86321 19.98034 1.000 35.28496 212 PHE A CA 1
ATOM 1610 C C . PHE A 1 212 ? 41.98350 -14.26478 19.05901 1.000 37.43837 212 PHE A C 1
ATOM 1611 O O . PHE A 1 212 ? 42.03412 -13.04993 18.84864 1.000 34.54685 212 PHE A O 1
ATOM 1619 N N . ASN A 1 213 ? 42.81256 -15.13359 18.49980 1.000 35.24367 213 ASN A N 1
ATOM 1620 C CA . ASN A 1 213 ? 43.82843 -14.72797 17.54286 1.000 37.71852 213 ASN A CA 1
ATOM 1621 C C . ASN A 1 213 ? 43.37084 -15.14915 16.15796 1.000 42.04069 213 ASN A C 1
ATOM 1622 O O . ASN A 1 213 ? 43.01357 -16.31565 15.94764 1.000 39.72969 213 ASN A O 1
ATOM 1627 N N . ARG A 1 214 ? 43.35502 -14.18977 15.23376 1.000 36.34730 214 ARG A N 1
ATOM 1628 C CA . ARG A 1 214 ? 42.92775 -14.43817 13.86275 1.000 41.25628 214 ARG A CA 1
ATOM 1629 C C . ARG A 1 214 ? 43.72007 -15.57952 13.24534 1.000 36.79604 214 ARG A C 1
ATOM 1630 O O . ARG A 1 214 ? 44.95229 -15.54164 13.20530 1.000 41.14234 214 ARG A O 1
ATOM 1638 N N . GLY A 1 215 ? 43.01173 -16.59919 12.77202 1.000 41.28749 215 GLY A N 1
ATOM 1639 C CA . GLY A 1 215 ? 43.63099 -17.65849 12.00161 1.000 54.66073 215 GLY A CA 1
ATOM 1640 C C . GLY A 1 215 ? 44.02039 -18.91037 12.76277 1.000 56.90130 215 GLY A C 1
ATOM 1641 O O . GLY A 1 215 ? 44.58023 -19.82989 12.15173 1.000 59.75029 215 GLY A O 1
ATOM 1642 N N . GLU A 1 216 ? 43.75183 -18.98297 14.06264 1.000 51.00949 216 GLU A N 1
ATOM 1643 C CA . GLU A 1 216 ? 44.04449 -20.16813 14.86049 1.000 53.31321 216 GLU A CA 1
ATOM 1644 C C . GLU A 1 216 ? 42.74574 -20.84216 15.29191 1.000 56.07280 216 GLU A C 1
ATOM 1645 O O . GLU A 1 216 ? 41.64672 -20.39001 14.96332 1.000 60.34081 216 GLU A O 1
ATOM 1651 N N . CYS A 1 217 ? 42.88567 -21.94809 16.02061 1.000 63.29111 217 CYS A N 1
ATOM 1652 C CA . CYS A 1 217 ? 41.81981 -22.43231 16.88578 1.000 68.71707 217 CYS A CA 1
ATOM 1653 C C . CYS A 1 217 ? 42.40864 -22.67012 18.27633 1.000 64.59074 217 CYS A C 1
ATOM 1654 O O . CYS A 1 217 ? 41.83869 -22.26168 19.28351 1.000 65.15977 217 CYS A O 1
ATOM 1657 N N . GLU B 2 2 ? -9.28672 8.75687 27.83274 1.000 56.74695 2 GLU B N 1
ATOM 1658 C CA . GLU B 2 2 ? -10.17496 9.53406 26.98122 1.000 47.49279 2 GLU B CA 1
ATOM 1659 C C . GLU B 2 2 ? -9.38772 10.54539 26.13651 1.000 42.33565 2 GLU B C 1
ATOM 1660 O O . GLU B 2 2 ? -9.71919 10.78135 24.97054 1.000 43.91189 2 GLU B O 1
ATOM 1666 N N . VAL B 2 3 ? -8.34092 11.13278 26.71244 1.000 35.45447 3 VAL B N 1
ATOM 1667 C CA . VAL B 2 3 ? -7.46681 12.01423 25.94257 1.000 34.78982 3 VAL B CA 1
ATOM 1668 C C . VAL B 2 3 ? -6.61442 11.16308 25.00550 1.000 36.29007 3 VAL B C 1
ATOM 1669 O O . VAL B 2 3 ? -5.88824 10.26220 25.44306 1.000 35.29928 3 VAL B O 1
ATOM 1673 N N . LYS B 2 4 ? -6.70775 11.43386 23.70602 1.000 31.42519 4 LYS B N 1
ATOM 1674 C CA . LYS B 2 4 ? -6.02383 10.62414 22.70768 1.000 30.02474 4 LYS B CA 1
ATOM 1675 C C . LYS B 2 4 ? -5.27942 11.51492 21.72680 1.000 26.60508 4 LYS B C 1
ATOM 1676 O O . LYS B 2 4 ? -5.86284 12.44063 21.15032 1.000 25.09532 4 LYS B O 1
ATOM 1682 N N . LEU B 2 5 ? -3.98970 11.23342 21.55108 1.000 25.15199 5 LEU B N 1
ATOM 1683 C CA . LEU B 2 5 ? -3.14791 11.87493 20.53731 1.000 25.34709 5 LEU B CA 1
ATOM 1684 C C . LEU B 2 5 ? -2.84678 10.81555 19.47639 1.000 24.99742 5 LEU B C 1
ATOM 1685 O O . LEU B 2 5 ? -1.93885 10.00247 19.64816 1.000 25.12772 5 LEU B O 1
ATOM 1690 N N . HIS B 2 6 ? -3.60991 10.80989 18.38529 1.000 23.83910 6 HIS B N 1
ATOM 1691 C CA . HIS B 2 6 ? -3.53284 9.73072 17.40559 1.000 26.65180 6 HIS B CA 1
ATOM 1692 C C . HIS B 2 6 ? -2.63622 10.14739 16.25393 1.000 24.87762 6 HIS B C 1
ATOM 1693 O O . HIS B 2 6 ? -2.97272 11.07418 15.51300 1.000 21.93164 6 HIS B O 1
ATOM 1700 N N . GLN B 2 7 ? -1.50984 9.45741 16.10469 1.000 22.86918 7 GLN B N 1
ATOM 1701 C CA . GLN B 2 7 ? -0.53256 9.76117 15.06812 1.000 24.25358 7 GLN B CA 1
ATOM 1702 C C . GLN B 2 7 ? -0.74786 8.85755 13.86400 1.000 24.22342 7 GLN B C 1
ATOM 1703 O O . GLN B 2 7 ? -1.18734 7.71121 13.99088 1.000 25.95810 7 GLN B O 1
ATOM 1709 N N . SER B 2 8 ? -0.45585 9.39837 12.68785 1.000 26.86023 8 SER B N 1
ATOM 1710 C CA . SER B 2 8 ? -0.52936 8.63001 11.45845 1.000 28.63808 8 SER B CA 1
ATOM 1711 C C . SER B 2 8 ? 0.49657 9.19579 10.49012 1.000 28.28266 8 SER B C 1
ATOM 1712 O O . SER B 2 8 ? 1.03768 10.28725 10.69342 1.000 27.25528 8 SER B O 1
ATOM 1715 N N . GLY B 2 9 ? 0.77349 8.42920 9.44113 1.000 30.80474 9 GLY B N 1
ATOM 1716 C CA . GLY B 2 9 ? 1.85247 8.73809 8.52304 1.000 31.41661 9 GLY B CA 1
ATOM 1717 C C . GLY B 2 9 ? 3.12749 7.99219 8.86525 1.000 27.92564 9 GLY B C 1
ATOM 1718 O O . GLY B 2 9 ? 3.12953 6.95051 9.52371 1.000 30.80936 9 GLY B O 1
ATOM 1719 N N . GLY B 2 10 ? 4.23559 8.54771 8.40660 1.000 32.29739 10 GLY B N 1
ATOM 1720 C CA . GLY B 2 10 ? 5.51872 7.92267 8.63802 1.000 29.76723 10 GLY B CA 1
ATOM 1721 C C . GLY B 2 10 ? 5.84220 6.85661 7.60914 1.000 32.87213 10 GLY B C 1
ATOM 1722 O O . GLY B 2 10 ? 5.35340 6.85785 6.47525 1.000 35.63664 10 GLY B O 1
ATOM 1723 N N . GLY B 2 11 ? 6.69813 5.92837 8.02403 1.000 30.62212 11 GLY B N 1
ATOM 1724 C CA . GLY B 2 11 ? 7.11226 4.84871 7.15283 1.000 25.64204 11 GLY B CA 1
ATOM 1725 C C . GLY B 2 11 ? 8.47704 5.08012 6.54424 1.000 23.77962 11 GLY B C 1
ATOM 1726 O O . GLY B 2 11 ? 9.31954 5.77351 7.12159 1.000 25.46613 11 GLY B O 1
ATOM 1727 N N . LEU B 2 12 ? 8.69591 4.50990 5.36675 1.000 24.49536 12 LEU B N 1
ATOM 1728 C CA . LEU B 2 12 ? 9.98963 4.54587 4.71486 1.000 23.92601 12 LEU B CA 1
ATOM 1729 C C . LEU B 2 12 ? 10.08832 5.75565 3.79806 1.000 24.54280 12 LEU B C 1
ATOM 1730 O O . LEU B 2 12 ? 9.14773 6.07617 3.07068 1.000 27.11292 12 LEU B O 1
ATOM 1735 N N . VAL B 2 13 ? 11.24083 6.41864 3.83340 1.000 24.97972 13 VAL B N 1
ATOM 1736 C CA . VAL B 2 13 ? 11.54289 7.52436 2.93404 1.000 25.23512 13 VAL B CA 1
ATOM 1737 C C . VAL B 2 13 ? 13.03312 7.46668 2.61312 1.000 30.03038 13 VAL B C 1
ATOM 1738 O O . VAL B 2 13 ? 13.84943 7.02494 3.42905 1.000 23.89371 13 VAL B O 1
ATOM 1742 N N . GLN B 2 14 ? 13.38231 7.87323 1.39739 1.000 27.15942 14 GLN B N 1
ATOM 1743 C CA . GLN B 2 14 ? 14.77581 7.83802 0.98772 1.000 26.57763 14 GLN B CA 1
ATOM 1744 C C . GLN B 2 14 ? 15.48172 9.11625 1.40322 1.000 27.77777 14 GLN B C 1
ATOM 1745 O O . GLN B 2 14 ? 14.83727 10.14757 1.61214 1.000 28.06750 14 GLN B O 1
ATOM 1751 N N . PRO B 2 15 ? 16.80650 9.07204 1.56546 1.000 26.43277 15 PRO B N 1
ATOM 1752 C CA . PRO B 2 15 ? 17.55698 10.29926 1.85043 1.000 25.88293 15 PRO B CA 1
ATOM 1753 C C . PRO B 2 15 ? 17.25273 11.37452 0.81913 1.000 26.92841 15 PRO B C 1
ATOM 1754 O O . PRO B 2 15 ? 17.19407 11.10660 -0.38151 1.000 28.23323 15 PRO B O 1
ATOM 1758 N N . GLY B 2 16 ? 17.05872 12.60273 1.30721 1.000 24.24402 16 GLY B N 1
ATOM 1759 C CA . GLY B 2 16 ? 16.66270 13.72854 0.48981 1.000 25.12648 16 GLY B CA 1
ATOM 1760 C C . GLY B 2 16 ? 15.16717 13.88768 0.31881 1.000 26.23265 16 GLY B C 1
ATOM 1761 O O . GLY B 2 16 ? 14.73055 14.89257 -0.26026 1.000 27.88192 16 GLY B O 1
ATOM 1762 N N . GLY B 2 17 ? 14.37064 12.93921 0.82170 1.000 28.96503 17 GLY B N 1
ATOM 1763 C CA . GLY B 2 17 ? 12.94249 12.90617 0.57989 1.000 24.29538 17 GLY B CA 1
ATOM 1764 C C . GLY B 2 17 ? 12.14210 13.74351 1.56458 1.000 22.45640 17 GLY B C 1
ATOM 1765 O O . GLY B 2 17 ? 12.67658 14.52067 2.35647 1.000 23.72536 17 GLY B O 1
ATOM 1766 N N . PHE B 2 18 ? 10.82126 13.58371 1.48966 1.000 23.00393 18 PHE B N 1
ATOM 1767 C CA . PHE B 2 18 ? 9.88127 14.45793 2.18112 1.000 27.52647 18 PHE B CA 1
ATOM 1768 C C . PHE B 2 18 ? 8.74918 13.62064 2.74225 1.000 24.36671 18 PHE B C 1
ATOM 1769 O O . PHE B 2 18 ? 8.27885 12.68319 2.08748 1.000 27.64443 18 PHE B O 1
ATOM 1777 N N . LEU B 2 19 ? 8.30438 13.97333 3.94739 1.000 22.51175 19 LEU B N 1
ATOM 1778 C CA . LEU B 2 19 ? 7.30168 13.17664 4.64365 1.000 26.87768 19 LEU B CA 1
ATOM 1779 C C . LEU B 2 19 ? 6.59565 14.05542 5.66857 1.000 28.83375 19 LEU B C 1
ATOM 1780 O O . LEU B 2 19 ? 7.24577 14.82517 6.37376 1.000 27.21582 19 LEU B O 1
ATOM 1785 N N . LYS B 2 20 ? 5.26984 13.93885 5.74765 1.000 28.65825 20 LYS B N 1
ATOM 1786 C CA . LYS B 2 20 ? 4.47594 14.71811 6.68959 1.000 27.65930 20 LYS B CA 1
ATOM 1787 C C . LYS B 2 20 ? 3.76327 13.77561 7.65029 1.000 27.77400 20 LYS B C 1
ATOM 1788 O O . LYS B 2 20 ? 3.11021 12.82108 7.22015 1.000 36.37409 20 LYS B O 1
ATOM 1794 N N . ILE B 2 21 ? 3.90507 14.03355 8.94503 1.000 27.82701 21 ILE B N 1
ATOM 1795 C CA . ILE B 2 21 ? 3.26700 13.24093 9.98910 1.000 25.18645 21 ILE B CA 1
ATOM 1796 C C . ILE B 2 21 ? 2.12128 14.05275 10.56999 1.000 23.79781 21 ILE B C 1
ATOM 1797 O O . ILE B 2 21 ? 2.19934 15.28269 10.66183 1.000 21.63766 21 ILE B O 1
ATOM 1802 N N . SER B 2 22 ? 1.06378 13.35634 10.99053 1.000 22.62036 22 SER B N 1
ATOM 1803 C CA . SER B 2 22 ? -0.11036 13.98129 11.58351 1.000 26.57231 22 SER B CA 1
ATOM 1804 C C . SER B 2 22 ? -0.34405 13.46704 12.99561 1.000 23.72839 22 SER B C 1
ATOM 1805 O O . SER B 2 22 ? 0.03165 12.34267 13.33922 1.000 23.01088 22 SER B O 1
ATOM 1808 N N . CYS B 2 23 ? -1.00477 14.29542 13.79846 1.000 22.64198 23 CYS B N 1
ATOM 1809 C CA . CYS B 2 23 ? -1.37006 13.95527 15.16948 1.000 22.60933 23 CYS B CA 1
ATOM 1810 C C . CYS B 2 23 ? -2.73179 14.58678 15.42775 1.000 24.24366 23 CYS B C 1
ATOM 1811 O O . CYS B 2 23 ? -2.83513 15.81490 15.50922 1.000 24.54337 23 CYS B O 1
ATOM 1814 N N . VAL B 2 24 ? -3.77046 13.76060 15.54522 1.000 22.08684 24 VAL B N 1
ATOM 1815 C CA . VAL B 2 24 ? -5.13804 14.23207 15.73857 1.000 20.74238 24 VAL B CA 1
ATOM 1816 C C . VAL B 2 24 ? -5.50298 14.06775 17.20962 1.000 24.17210 24 VAL B C 1
ATOM 1817 O O . VAL B 2 24 ? -5.46743 12.95677 17.75013 1.000 21.70123 24 VAL B O 1
ATOM 1821 N N . VAL B 2 25 ? -5.87033 15.16945 17.84996 1.000 22.76196 25 VAL B N 1
ATOM 1822 C CA . VAL B 2 25 ? -6.10926 15.22092 19.28780 1.000 24.95096 25 VAL B CA 1
ATOM 1823 C C . VAL B 2 25 ? -7.60758 15.16323 19.55949 1.000 22.47434 25 VAL B C 1
ATOM 1824 O O . VAL B 2 25 ? -8.40311 15.80797 18.86474 1.000 28.26812 25 VAL B O 1
ATOM 1828 N N . SER B 2 26 ? -7.99656 14.37830 20.56306 1.000 22.26655 26 SER B N 1
ATOM 1829 C CA . SER B 2 26 ? -9.36610 14.36319 21.05757 1.000 26.89610 26 SER B CA 1
ATOM 1830 C C . SER B 2 26 ? -9.34215 14.15817 22.56529 1.000 30.72321 26 SER B C 1
ATOM 1831 O O . SER B 2 26 ? -8.39173 13.59287 23.11826 1.000 29.94598 26 SER B O 1
ATOM 1834 N N . GLY B 2 27 ? -10.39701 14.63203 23.22824 1.000 27.72851 27 GLY B N 1
ATOM 1835 C CA . GLY B 2 27 ? -10.50294 14.56136 24.66791 1.000 27.67354 27 GLY B CA 1
ATOM 1836 C C . GLY B 2 27 ? -10.11306 15.83094 25.39163 1.000 27.28692 27 GLY B C 1
ATOM 1837 O O . GLY B 2 27 ? -10.32535 15.91857 26.60331 1.000 26.49839 27 GLY B O 1
ATOM 1838 N N . ILE B 2 28 ? -9.52857 16.80407 24.69111 1.000 27.26933 28 ILE B N 1
ATOM 1839 C CA . ILE B 2 28 ? -9.20610 18.11247 25.24934 1.000 24.47500 28 ILE B CA 1
ATOM 1840 C C . ILE B 2 28 ? -9.52897 19.15743 24.19172 1.000 28.89119 28 ILE B C 1
ATOM 1841 O O . ILE B 2 28 ? -9.70039 18.84731 23.01074 1.000 30.91597 28 ILE B O 1
ATOM 1846 N N . ASP B 2 29 ? -9.62865 20.40695 24.63165 1.000 28.37319 29 ASP B N 1
ATOM 1847 C CA . ASP B 2 29 ? -9.81055 21.53199 23.71579 1.000 30.00975 29 ASP B CA 1
ATOM 1848 C C . ASP B 2 29 ? -8.45170 21.86174 23.09568 1.000 30.86755 29 ASP B C 1
ATOM 1849 O O . ASP B 2 29 ? -7.69477 22.69375 23.60183 1.000 27.52369 29 ASP B O 1
ATOM 1854 N N . PHE B 2 30 ? -8.15848 21.18753 21.97494 1.000 30.88013 30 PHE B N 1
ATOM 1855 C CA . PHE B 2 30 ? -6.88307 21.32290 21.26874 1.000 25.20243 30 PHE B CA 1
ATOM 1856 C C . PHE B 2 30 ? -6.44629 22.77446 21.12069 1.000 26.80199 30 PHE B C 1
ATOM 1857 O O . PHE B 2 30 ? -5.27182 23.09958 21.32434 1.000 26.71363 30 PHE B O 1
ATOM 1865 N N . SER B 2 31 ? -7.38024 23.66466 20.77770 1.000 28.66807 31 SER B N 1
ATOM 1866 C CA . SER B 2 31 ? -7.05383 25.04477 20.43122 1.000 26.98147 31 SER B CA 1
ATOM 1867 C C . SER B 2 31 ? -6.51210 25.86185 21.59936 1.000 27.73931 31 SER B C 1
ATOM 1868 O O . SER B 2 31 ? -6.20620 27.04795 21.42782 1.000 32.85306 31 SER B O 1
ATOM 1871 N N . ARG B 2 32 ? -6.40460 25.27175 22.79077 1.000 26.91370 32 ARG B N 1
ATOM 1872 C CA . ARG B 2 32 ? -5.80972 25.98344 23.91650 1.000 28.94298 32 ARG B CA 1
ATOM 1873 C C . ARG B 2 32 ? -4.55619 25.28961 24.44689 1.000 28.01897 32 ARG B C 1
ATOM 1874 O O . ARG B 2 32 ? -4.09034 25.61790 25.53963 1.000 23.44813 32 ARG B O 1
ATOM 1882 N N . TYR B 2 33 ? -3.96507 24.37323 23.67722 1.000 24.67089 33 TYR B N 1
ATOM 1883 C CA . TYR B 2 33 ? -2.78207 23.64331 24.11928 1.000 25.14268 33 TYR B CA 1
ATOM 1884 C C . TYR B 2 33 ? -1.59012 23.94126 23.21898 1.000 24.14208 33 TYR B C 1
ATOM 1885 O O . TYR B 2 33 ? -1.69708 23.88977 21.98663 1.000 23.32029 33 TYR B O 1
ATOM 1894 N N . TRP B 2 34 ? -0.45689 24.24270 23.84312 1.000 21.47404 34 TRP B N 1
ATOM 1895 C CA . TRP B 2 34 ? 0.82260 24.13925 23.15955 1.000 21.85322 34 TRP B CA 1
ATOM 1896 C C . TRP B 2 34 ? 1.05983 22.69096 22.75192 1.000 23.15681 34 TRP B C 1
ATOM 1897 O O . TRP B 2 34 ? 0.73582 21.76352 23.49629 1.000 21.48561 34 TRP B O 1
ATOM 1908 N N . MET B 2 35 ? 1.64386 22.48802 21.57848 1.000 20.45296 35 MET B N 1
ATOM 1909 C CA . MET B 2 35 ? 1.95743 21.14238 21.11654 1.000 21.84317 35 MET B CA 1
ATOM 1910 C C . MET B 2 35 ? 3.43900 21.05435 20.78829 1.000 19.77754 35 MET B C 1
ATOM 1911 O O . MET B 2 35 ? 4.06841 22.04799 20.43066 1.000 20.92151 35 MET B O 1
ATOM 1916 N N . SER B 2 36 ? 3.98896 19.85612 20.89379 1.000 21.83064 36 SER B N 1
ATOM 1917 C CA . SER B 2 36 ? 5.41655 19.66438 20.69836 1.000 21.35163 36 SER B CA 1
ATOM 1918 C C . SER B 2 36 ? 5.65646 18.39938 19.89075 1.000 20.29711 36 SER B C 1
ATOM 1919 O O . SER B 2 36 ? 4.87634 17.44907 19.95571 1.000 21.02003 36 SER B O 1
ATOM 1922 N N . TRP B 2 37 ? 6.73061 18.40477 19.10699 1.000 17.24028 37 TRP B N 1
ATOM 1923 C CA . TRP B 2 37 ? 7.23564 17.19349 18.48254 1.000 19.38405 37 TRP B CA 1
ATOM 1924 C C . TRP B 2 37 ? 8.59425 16.85690 19.06821 1.000 21.74053 37 TRP B C 1
ATOM 1925 O O . TRP B 2 37 ? 9.43566 17.73955 19.28703 1.000 20.46189 37 TRP B O 1
ATOM 1936 N N . VAL B 2 38 ? 8.80682 15.56068 19.25463 1.000 19.82582 38 VAL B N 1
ATOM 1937 C CA . VAL B 2 38 ? 9.95429 15.00486 19.94590 1.000 21.79536 38 VAL B CA 1
ATOM 1938 C C . VAL B 2 38 ? 10.30751 13.70561 19.22594 1.000 19.03998 38 VAL B C 1
ATOM 1939 O O . VAL B 2 38 ? 9.47926 13.12087 18.53002 1.000 22.45358 38 VAL B O 1
ATOM 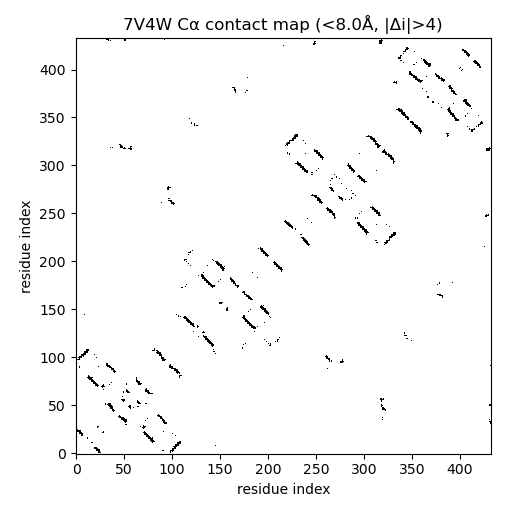1943 N N . ARG B 2 39 ? 11.55856 13.26898 19.33321 1.000 18.63074 39 ARG B N 1
ATOM 1944 C CA . ARG B 2 39 ? 11.87726 12.00659 18.67791 1.000 20.21810 39 ARG B CA 1
ATOM 1945 C C . ARG B 2 39 ? 12.85042 11.19105 19.51317 1.000 26.69772 39 ARG B C 1
ATOM 1946 O O . ARG B 2 39 ? 13.52977 11.69240 20.41951 1.000 21.85231 39 ARG B O 1
ATOM 1954 N N . ARG B 2 40 ? 12.88991 9.90602 19.18833 1.000 23.43038 40 ARG B N 1
ATOM 1955 C CA . ARG B 2 40 ? 13.66411 8.92514 19.93276 1.000 23.65142 40 ARG B CA 1
ATOM 1956 C C . ARG B 2 40 ? 14.29596 8.02132 18.88287 1.000 28.31106 40 ARG B C 1
ATOM 1957 O O . ARG B 2 40 ? 13.61128 7.18776 18.28640 1.000 25.61915 40 ARG B O 1
ATOM 1965 N N . ALA B 2 41 ? 15.55678 8.22123 18.63271 1.000 28.55078 41 ALA B N 1
ATOM 1966 C CA . ALA B 2 41 ? 16.23693 7.42291 17.63430 1.000 31.36170 41 ALA B CA 1
ATOM 1967 C C . ALA B 2 41 ? 16.96411 6.25755 18.29884 1.000 36.55269 41 ALA B C 1
ATOM 1968 O O . ALA B 2 41 ? 17.29753 6.32300 19.48885 1.000 32.90769 41 ALA B O 1
ATOM 1970 N N . PRO B 2 42 ? 17.21201 5.16815 17.57155 1.000 38.60646 42 PRO B N 1
ATOM 1971 C CA . PRO B 2 42 ? 17.86719 4.01173 18.19463 1.000 36.49378 42 PRO B CA 1
ATOM 1972 C C . PRO B 2 42 ? 19.26991 4.37523 18.65978 1.000 40.59747 42 PRO B C 1
ATOM 1973 O O . PRO B 2 42 ? 20.04318 5.00388 17.93116 1.000 37.13881 42 PRO B O 1
ATOM 1977 N N . GLY B 2 43 ? 19.58228 3.99752 19.89862 1.000 36.83855 43 GLY B N 1
ATOM 1978 C CA . GLY B 2 43 ? 20.87111 4.31765 20.46863 1.000 37.88306 43 GLY B CA 1
ATOM 1979 C C . GLY B 2 43 ? 21.07388 5.77090 20.82256 1.000 38.84031 43 GLY B C 1
ATOM 1980 O O . GLY B 2 43 ? 22.19487 6.15474 21.16034 1.000 33.87229 43 GLY B O 1
ATOM 1981 N N . LYS B 2 44 ? 20.03030 6.59659 20.74972 1.000 34.55207 44 LYS B N 1
ATOM 1982 C CA . LYS B 2 44 ? 20.11949 8.00531 21.09874 1.000 30.07697 44 LYS B CA 1
ATOM 1983 C C . LYS B 2 44 ? 19.00056 8.35549 22.06883 1.000 34.20795 44 LYS B C 1
ATOM 1984 O O . LYS B 2 44 ? 17.93540 7.73227 22.06664 1.000 33.79353 44 LYS B O 1
ATOM 1990 N N . GLY B 2 45 ? 19.24714 9.36110 22.89758 1.000 29.97567 45 GLY B N 1
ATOM 1991 C CA . GLY B 2 45 ? 18.23959 9.79261 23.83734 1.000 29.70797 45 GLY B CA 1
ATOM 1992 C C . GLY B 2 45 ? 17.12741 10.57261 23.16039 1.000 27.59416 45 GLY B C 1
ATOM 1993 O O . GLY B 2 45 ? 17.17534 10.89402 21.97212 1.000 33.04889 45 GLY B O 1
ATOM 1994 N N . LEU B 2 46 ? 16.09358 10.84837 23.95185 1.000 27.79640 46 LEU B N 1
ATOM 1995 C CA . LEU B 2 46 ? 15.03862 11.78842 23.58665 1.000 25.27378 46 LEU B CA 1
ATOM 1996 C C . LEU B 2 46 ? 15.61082 13.07441 23.00697 1.000 24.38338 46 LEU B C 1
ATOM 1997 O O . LEU B 2 46 ? 16.51803 13.68534 23.58372 1.000 22.37740 46 LEU B O 1
ATOM 2002 N N . GLU B 2 47 ? 15.05880 13.51151 21.88052 1.000 23.69155 47 GLU B N 1
ATOM 2003 C CA . GLU B 2 47 ? 15.46560 14.78515 21.31062 1.000 21.27426 47 GLU B CA 1
ATOM 2004 C C . GLU B 2 47 ? 14.23590 15.62672 21.01883 1.000 20.71985 47 GLU B C 1
ATOM 2005 O O . GLU B 2 47 ? 13.31197 15.17572 20.33731 1.000 23.29470 47 GLU B O 1
ATOM 2011 N N . TRP B 2 48 ? 14.24839 16.85358 21.51569 1.000 22.04484 48 TRP B N 1
ATOM 2012 C CA . TRP B 2 48 ? 13.16213 17.79713 21.29558 1.000 22.74071 48 TRP B CA 1
ATOM 2013 C C . TRP B 2 48 ? 13.36908 18.48582 19.95402 1.000 21.64732 48 TRP B C 1
ATOM 2014 O O . TRP B 2 48 ? 14.44868 19.01638 19.68151 1.000 19.54662 48 TRP B O 1
ATOM 2025 N N . ILE B 2 49 ? 12.34575 18.45354 19.10989 1.000 21.09473 49 ILE B N 1
ATOM 2026 C CA . ILE B 2 49 ? 12.40250 19.06151 17.79150 1.000 18.67196 49 ILE B CA 1
ATOM 2027 C C . ILE B 2 49 ? 11.84834 20.47954 17.80537 1.000 19.95329 49 ILE B C 1
ATOM 2028 O O . ILE B 2 49 ? 12.52029 21.41862 17.37535 1.000 21.06464 49 ILE B O 1
ATOM 2033 N N . GLY B 2 50 ? 10.62584 20.65433 18.29558 1.000 16.77452 50 GLY B N 1
ATOM 2034 C CA . GLY B 2 50 ? 10.02095 21.97294 18.30124 1.000 18.13993 50 GLY B CA 1
ATOM 2035 C C . GLY B 2 50 ? 8.66648 21.96177 18.97821 1.000 20.24155 50 GLY B C 1
ATOM 2036 O O . GLY B 2 50 ? 8.19511 20.93529 19.47554 1.000 20.04944 50 GLY B O 1
ATOM 2037 N N . GLU B 2 51 ? 8.05136 23.13947 18.99879 1.000 18.12720 51 GLU B N 1
ATOM 2038 C CA . GLU B 2 51 ? 6.78176 23.36082 19.67973 1.000 20.58774 51 GLU B CA 1
ATOM 2039 C C . GLU B 2 51 ? 6.04729 24.47876 18.94699 1.000 20.39879 51 GLU B C 1
ATOM 2040 O O . GLU B 2 51 ? 6.64008 25.21613 18.15645 1.000 19.47354 51 GLU B O 1
ATOM 2046 N N . ILE B 2 52 ? 4.75921 24.63286 19.24238 1.000 20.06833 52 ILE B N 1
ATOM 2047 C CA . ILE B 2 52 ? 3.94688 25.64044 18.56415 1.000 20.26107 52 ILE B CA 1
ATOM 2048 C C . ILE B 2 52 ? 2.80409 26.06457 19.47878 1.000 26.01114 52 ILE B C 1
ATOM 2049 O O . ILE B 2 52 ? 2.15605 25.23037 20.12137 1.000 20.35010 52 ILE B O 1
ATOM 2054 N N . THR B 2 53 ? 2.56176 27.37515 19.52863 1.000 22.16287 53 THR B N 1
ATOM 2055 C CA . THR B 2 53 ? 1.52221 27.92433 20.38414 1.000 23.74070 53 THR B CA 1
ATOM 2056 C C . THR B 2 53 ? 0.13912 27.59611 19.82805 1.000 27.68123 53 THR B C 1
ATOM 2057 O O . THR B 2 53 ? -0.01261 27.31859 18.63177 1.000 24.52577 53 THR B O 1
ATOM 2061 N N . PRO B 2 54 ? -0.89630 27.62402 20.69421 1.000 26.10814 54 PRO B N 1
ATOM 2062 C CA . PRO B 2 54 ? -2.28028 27.47229 20.21752 1.000 23.77679 54 PRO B CA 1
ATOM 2063 C C . PRO B 2 54 ? -2.61759 28.32699 19.00259 1.000 23.58002 54 PRO B C 1
ATOM 2064 O O . PRO B 2 54 ? -3.23999 27.83474 18.05694 1.000 27.58657 54 PRO B O 1
ATOM 2068 N N . ASP B 2 55 ? -2.21501 29.59653 18.99848 1.000 24.29857 55 ASP B N 1
ATOM 2069 C CA . ASP B 2 55 ? -2.53668 30.47263 17.87263 1.000 29.90648 55 ASP B CA 1
ATOM 2070 C C . ASP B 2 55 ? -1.55038 30.36857 16.70893 1.000 29.59585 55 ASP B C 1
ATOM 2071 O O . ASP B 2 55 ? -1.69119 31.11943 15.73604 1.000 31.12946 55 ASP B O 1
ATOM 2076 N N . SER B 2 56 ? -0.54987 29.49224 16.79279 1.000 26.40662 56 SER B N 1
ATOM 2077 C CA . SER B 2 56 ? 0.47268 29.28697 15.76553 1.000 27.93731 56 SER B CA 1
ATOM 2078 C C . SER B 2 56 ? 1.35759 30.50795 15.52530 1.000 27.36071 56 SER B C 1
ATOM 2079 O O . SER B 2 56 ? 2.16072 30.50458 14.59162 1.000 25.81961 56 SER B O 1
ATOM 2082 N N . ASN B 2 57 ? 1.25687 31.55324 16.33621 1.000 28.20219 57 ASN B N 1
ATOM 2083 C CA . ASN B 2 57 ? 2.10610 32.70677 16.07397 1.000 33.78322 57 ASN B CA 1
ATOM 2084 C C . ASN B 2 57 ? 3.52690 32.53249 16.60120 1.000 29.68993 57 ASN B C 1
ATOM 2085 O O . ASN B 2 57 ? 4.41865 33.28106 16.18930 1.000 25.33188 57 ASN B O 1
ATOM 2090 N N . THR B 2 58 ? 3.77787 31.55769 17.47222 1.000 27.88230 58 THR B N 1
ATOM 2091 C CA . THR B 2 58 ? 5.13810 31.23356 17.89060 1.000 28.70129 58 THR B CA 1
ATOM 2092 C C . THR B 2 58 ? 5.41917 29.77263 17.57703 1.000 26.67948 58 THR B C 1
ATOM 2093 O O . THR B 2 58 ? 4.69304 28.88405 18.03976 1.000 24.60951 58 THR B O 1
ATOM 2097 N N . ILE B 2 59 ? 6.45878 29.53116 16.77988 1.000 21.41846 59 ILE B N 1
ATOM 2098 C CA . ILE B 2 59 ? 6.90864 28.19180 16.44616 1.000 25.82929 59 ILE B CA 1
ATOM 2099 C C . ILE B 2 59 ? 8.39664 28.14336 16.75418 1.000 25.45800 59 ILE B C 1
ATOM 2100 O O . ILE B 2 59 ? 9.18676 28.85680 16.12735 1.000 27.20392 59 ILE B O 1
ATOM 2105 N N . ASN B 2 60 ? 8.77770 27.32857 17.73319 1.000 23.65726 60 ASN B N 1
ATOM 2106 C CA . ASN B 2 60 ? 10.15298 27.25757 18.20453 1.000 20.90061 60 ASN B CA 1
ATOM 2107 C C . ASN B 2 60 ? 10.77328 25.93781 17.77445 1.000 23.20839 60 ASN B C 1
ATOM 2108 O O . ASN B 2 60 ? 10.09739 24.91085 17.75235 1.000 22.91803 60 ASN B O 1
ATOM 2113 N N . TYR B 2 61 ? 12.05597 25.96565 17.42939 1.000 20.46984 61 TYR B N 1
ATOM 2114 C CA . TYR B 2 61 ? 12.74768 24.76711 16.97916 1.000 23.18642 61 TYR B CA 1
ATOM 2115 C C . TYR B 2 61 ? 14.11648 24.70068 17.63736 1.000 23.67092 61 TYR B C 1
ATOM 2116 O O . TYR B 2 61 ? 14.75266 25.73267 17.86719 1.000 25.31764 61 TYR B O 1
ATOM 2125 N N . VAL B 2 62 ? 14.58087 23.48778 17.92692 1.000 22.96686 62 VAL B N 1
ATOM 2126 C CA . VAL B 2 62 ? 16.02610 23.38975 18.16742 1.000 22.13841 62 VAL B CA 1
ATOM 2127 C C . VAL B 2 62 ? 16.74595 23.83245 16.89580 1.000 26.49600 62 VAL B C 1
ATOM 2128 O O . VAL B 2 62 ? 16.37860 23.38622 15.79010 1.000 25.18686 62 VAL B O 1
ATOM 2132 N N . PRO B 2 63 ? 17.70485 24.76093 16.97293 1.000 27.43847 63 PRO B N 1
ATOM 2133 C CA . PRO B 2 63 ? 18.24945 25.35254 15.73889 1.000 29.07033 63 PRO B CA 1
ATOM 2134 C C . PRO B 2 63 ? 18.84052 24.34366 14.76353 1.000 28.16868 63 PRO B C 1
ATOM 2135 O O . PRO B 2 63 ? 18.72522 24.54351 13.54976 1.000 30.63310 63 PRO B O 1
ATOM 2139 N N . SER B 2 64 ? 19.43858 23.25150 15.24449 1.000 27.91702 64 SER B N 1
ATOM 2140 C CA . SER B 2 64 ? 20.05471 22.28149 14.34252 1.000 27.61904 64 SER B CA 1
ATOM 2141 C C . SER B 2 64 ? 19.04822 21.55093 13.45680 1.000 25.33143 64 SER B C 1
ATOM 2142 O O . SER B 2 64 ? 19.45830 20.94083 12.46422 1.000 24.36761 64 SER B O 1
ATOM 2145 N N . LEU B 2 65 ? 17.75524 21.59714 13.77535 1.000 26.10911 65 LEU B N 1
ATOM 2146 C CA . LEU B 2 65 ? 16.73618 20.92335 12.98308 1.000 21.76267 65 LEU B CA 1
ATOM 2147 C C . LEU B 2 65 ? 15.83729 21.90292 12.24166 1.000 25.25786 65 LEU B C 1
ATOM 2148 O O . LEU B 2 65 ? 14.90711 21.46700 11.54544 1.000 22.46468 65 LEU B O 1
ATOM 2153 N N . LYS B 2 66 ? 16.11667 23.20953 12.35886 1.000 24.17785 66 LYS B N 1
ATOM 2154 C CA . LYS B 2 66 ? 15.29990 24.26611 11.75542 1.000 28.28956 66 LYS B CA 1
ATOM 2155 C C . LYS B 2 66 ? 15.08091 24.07637 10.26131 1.000 27.47215 66 LYS B C 1
ATOM 2156 O O . LYS B 2 66 ? 14.05266 24.50979 9.72893 1.000 25.89480 66 LYS B O 1
ATOM 2162 N N . ASP B 2 67 ? 16.04249 23.45926 9.56688 1.000 30.20934 67 ASP B N 1
ATOM 2163 C CA . ASP B 2 67 ? 16.04683 23.36568 8.11154 1.000 27.06822 67 ASP B CA 1
ATOM 2164 C C . ASP B 2 67 ? 15.45623 22.06892 7.58258 1.000 24.82322 67 ASP B C 1
ATOM 2165 O O . ASP B 2 67 ? 15.26307 21.94746 6.36876 1.000 26.29589 67 ASP B O 1
ATOM 2170 N N . ASN B 2 68 ? 15.15686 21.10528 8.44744 1.000 22.78944 68 ASN B N 1
ATOM 2171 C CA . ASN B 2 68 ? 14.63269 19.82538 7.99604 1.000 25.12733 68 ASN B CA 1
ATOM 2172 C C . ASN B 2 68 ? 13.29049 19.44959 8.61371 1.000 24.59585 68 ASN B C 1
ATOM 2173 O O . ASN B 2 68 ? 12.77314 18.36667 8.30840 1.000 24.37476 68 ASN B O 1
ATOM 2178 N N . PHE B 2 69 ? 12.70964 20.31131 9.45176 1.000 21.45287 69 PHE B N 1
ATOM 2179 C CA . PHE B 2 69 ? 11.44918 20.04778 10.13461 1.000 19.71986 69 PHE B CA 1
ATOM 2180 C C . PHE B 2 69 ? 10.62394 21.31916 10.16794 1.000 23.90983 69 PHE B C 1
ATOM 2181 O O . PHE B 2 69 ? 11.15268 22.40753 10.41003 1.000 20.37260 69 PHE B O 1
ATOM 2189 N N . GLY B 2 70 ? 9.33179 21.17303 9.89573 1.000 23.23057 70 GLY B N 1
ATOM 2190 C CA . GLY B 2 70 ? 8.41580 22.28888 9.95366 1.000 24.20493 70 GLY B CA 1
ATOM 2191 C C . GLY B 2 70 ? 7.16463 21.89943 10.70136 1.000 21.56068 70 GLY B C 1
ATOM 2192 O O . GLY B 2 70 ? 6.58187 20.84515 10.43544 1.000 23.55552 70 GLY B O 1
ATOM 2193 N N . ILE B 2 71 ? 6.73532 22.73339 11.63833 1.000 21.12997 71 ILE B N 1
ATOM 2194 C CA . ILE B 2 71 ? 5.61020 22.41589 12.50554 1.000 20.47173 71 ILE B CA 1
ATOM 2195 C C . ILE B 2 71 ? 4.45344 23.34741 12.18224 1.000 19.93940 71 ILE B C 1
ATOM 2196 O O . ILE B 2 71 ? 4.65212 24.54701 11.97930 1.000 25.12028 71 ILE B O 1
ATOM 2201 N N . SER B 2 72 ? 3.24374 22.79061 12.14635 1.000 23.59060 72 SER B N 1
ATOM 2202 C CA . SER B 2 72 ? 2.02639 23.55013 11.89843 1.000 23.35658 72 SER B CA 1
ATOM 2203 C C . SER B 2 72 ? 0.86360 22.82333 12.56440 1.000 20.67244 72 SER B C 1
ATOM 2204 O O . SER B 2 72 ? 0.98362 21.68015 13.01534 1.000 20.83794 72 SER B O 1
ATOM 2207 N N . ARG B 2 73 ? -0.27223 23.50414 12.63240 1.000 25.21859 73 ARG B N 1
ATOM 2208 C CA . ARG B 2 73 ? -1.45077 22.91912 13.24889 1.000 22.65373 73 ARG B CA 1
ATOM 2209 C C . ARG B 2 73 ? -2.69333 23.47722 12.57173 1.000 26.43667 73 ARG B C 1
ATOM 2210 O O . ARG B 2 73 ? -2.69570 24.60533 12.06992 1.000 23.90085 73 ARG B O 1
ATOM 2218 N N . ASP B 2 74 ? -3.74624 22.66995 12.56049 1.000 27.07160 74 ASP B N 1
ATOM 2219 C CA . ASP B 2 74 ? -5.06021 23.07683 12.07780 1.000 28.15216 74 ASP B CA 1
ATOM 2220 C C . ASP B 2 74 ? -6.03542 22.87693 13.22985 1.000 27.39246 74 ASP B C 1
ATOM 2221 O O . ASP B 2 74 ? -6.52538 21.76421 13.43840 1.000 27.51329 74 ASP B O 1
ATOM 2226 N N . ASN B 2 75 ? -6.31218 23.95532 13.97312 1.000 30.66639 75 ASN B N 1
ATOM 2227 C CA . ASN B 2 75 ? -7.17167 23.86166 15.15340 1.000 26.55870 75 ASN B CA 1
ATOM 2228 C C . ASN B 2 75 ? -8.59332 23.44550 14.79739 1.000 29.24978 75 ASN B C 1
ATOM 2229 O O . ASN B 2 75 ? -9.28198 22.81629 15.61228 1.000 29.92572 75 ASN B O 1
ATOM 2234 N N . ALA B 2 76 ? -9.05553 23.79901 13.60042 1.000 27.72548 76 ALA B N 1
ATOM 2235 C CA . ALA B 2 76 ? -10.38346 23.38898 13.16995 1.000 30.04145 76 ALA B CA 1
ATOM 2236 C C . ALA B 2 76 ? -10.48373 21.88534 12.98973 1.000 34.98747 76 ALA B C 1
ATOM 2237 O O . ALA B 2 76 ? -11.58053 21.33031 13.10018 1.000 35.99505 76 ALA B O 1
ATOM 2239 N N . LYS B 2 77 ? -9.36612 21.21295 12.71680 1.000 34.01345 77 LYS B N 1
ATOM 2240 C CA . LYS B 2 77 ? -9.35282 19.76649 12.57342 1.000 30.15527 77 LYS B CA 1
ATOM 2241 C C . LYS B 2 77 ? -8.58482 19.09108 13.69742 1.000 31.28839 77 LYS B C 1
ATOM 2242 O O . LYS B 2 77 ? -8.20126 17.92603 13.56006 1.000 26.74109 77 LYS B O 1
ATOM 2248 N N . ASN B 2 78 ? -8.35818 19.80602 14.80503 1.000 25.44831 78 ASN B N 1
ATOM 2249 C CA . ASN B 2 78 ? -7.62666 19.29742 15.96407 1.000 28.34362 78 ASN B CA 1
ATOM 2250 C C . ASN B 2 78 ? -6.36883 18.52741 15.57335 1.000 25.41532 78 ASN B C 1
ATOM 2251 O O . ASN B 2 78 ? -6.03613 17.51580 16.19954 1.000 21.89264 78 ASN B O 1
ATOM 2256 N N . THR B 2 79 ? -5.65774 18.98815 14.55085 1.000 22.23229 79 THR B N 1
ATOM 2257 C CA . THR B 2 79 ? -4.52862 18.24124 14.01841 1.000 23.20628 79 THR B CA 1
ATOM 2258 C C . THR B 2 79 ? -3.24090 19.04194 14.15047 1.000 26.57556 79 THR B C 1
ATOM 2259 O O . THR B 2 79 ? -3.19789 20.24021 13.83092 1.000 24.37632 79 THR B O 1
ATOM 2263 N N . LEU B 2 80 ? -2.20677 18.37109 14.64295 1.000 22.08190 80 LEU B N 1
ATOM 2264 C CA . LEU B 2 80 ? -0.84071 18.86069 14.63486 1.000 20.83551 80 LEU B CA 1
ATOM 2265 C C . LEU B 2 80 ? -0.07987 18.16429 13.51330 1.000 21.51395 80 LEU B C 1
ATOM 2266 O O . LEU B 2 80 ? -0.28119 16.97343 13.26915 1.000 19.81262 80 LEU B O 1
ATOM 2271 N N . PHE B 2 81 ? 0.80345 18.90463 12.84393 1.000 22.07453 81 PHE B N 1
ATOM 2272 C CA . PHE B 2 81 ? 1.58022 18.38250 11.72825 1.000 20.58855 81 PHE B CA 1
ATOM 2273 C C . PHE B 2 81 ? 3.07687 18.53212 11.96652 1.000 20.53858 81 PHE B C 1
ATOM 2274 O O . PHE B 2 81 ? 3.53670 19.47932 12.61563 1.000 18.64452 81 PHE B O 1
ATOM 2282 N N . LEU B 2 82 ? 3.83059 17.57676 11.42822 1.000 19.02163 82 LEU B N 1
ATOM 2283 C CA . LEU B 2 82 ? 5.28289 17.65759 11.35597 1.000 22.56934 82 LEU B CA 1
ATOM 2284 C C . LEU B 2 82 ? 5.68008 17.38688 9.91516 1.000 23.12724 82 LEU B C 1
ATOM 2285 O O . LEU B 2 82 ? 5.48813 16.27238 9.41561 1.000 22.73270 82 LEU B O 1
ATOM 2290 N N . GLN B 2 83 ? 6.20696 18.41011 9.24714 1.000 23.65361 83 GLN B N 1
ATOM 2291 C CA . GLN B 2 83 ? 6.77002 18.26367 7.91316 1.000 23.92070 83 GLN B CA 1
ATOM 2292 C C . GLN B 2 83 ? 8.24110 17.90209 8.04211 1.000 22.62340 83 GLN B C 1
ATOM 2293 O O . GLN B 2 83 ? 9.00056 18.62052 8.69613 1.000 20.96046 83 GLN B O 1
ATOM 2299 N N . MET B 2 84 ? 8.63862 16.79482 7.42830 1.000 20.22321 84 MET B N 1
ATOM 2300 C CA . MET B 2 84 ? 10.03774 16.40934 7.35140 1.000 22.64764 84 MET B CA 1
ATOM 2301 C C . MET B 2 84 ? 10.56967 16.75292 5.96707 1.000 21.38960 84 MET B C 1
ATOM 2302 O O . MET B 2 84 ? 10.00173 16.33671 4.95717 1.000 23.36945 84 MET B O 1
ATOM 2307 N N . THR B 2 85 ? 11.64904 17.52191 5.92958 1.000 24.49628 85 THR B N 1
ATOM 2308 C CA . THR B 2 85 ? 12.11252 18.17642 4.71733 1.000 25.50390 85 THR B CA 1
ATOM 2309 C C . THR B 2 85 ? 13.55549 17.78001 4.44070 1.000 23.14762 85 THR B C 1
ATOM 2310 O O . THR B 2 85 ? 14.42253 17.96636 5.29776 1.000 22.08260 85 THR B O 1
ATOM 2314 N N . LYS B 2 86 ? 13.80451 17.25230 3.24141 1.000 24.87361 86 LYS B N 1
ATOM 2315 C CA . LYS B 2 86 ? 15.14429 16.85139 2.81057 1.000 27.97683 86 LYS B CA 1
ATOM 2316 C C . LYS B 2 86 ? 15.78863 15.91940 3.83774 1.000 26.12666 86 LYS B C 1
ATOM 2317 O O . LYS B 2 86 ? 16.89616 16.15586 4.32508 1.000 24.54256 86 LYS B O 1
ATOM 2323 N N . VAL B 2 87 ? 15.06421 14.84680 4.16922 1.000 23.20262 87 VAL B N 1
ATOM 2324 C CA . VAL B 2 87 ? 15.42505 14.03156 5.32180 1.000 25.22049 87 VAL B CA 1
ATOM 2325 C C . VAL B 2 87 ? 16.82949 13.45453 5.16732 1.000 28.02450 87 VAL B C 1
ATOM 2326 O O . VAL B 2 87 ? 17.28590 13.11963 4.06657 1.000 24.43102 87 VAL B O 1
ATOM 2330 N N . ARG B 2 88 ? 17.51758 13.33558 6.28692 1.000 27.15587 88 ARG B N 1
ATOM 2331 C CA . ARG B 2 88 ? 18.82858 12.72153 6.33044 1.000 27.15119 88 ARG B CA 1
ATOM 2332 C C . ARG B 2 88 ? 18.71969 11.34890 6.98220 1.000 27.93082 88 ARG B C 1
ATOM 2333 O O . ARG B 2 88 ? 17.71404 11.01849 7.61445 1.000 23.30615 88 ARG B O 1
ATOM 2341 N N . SER B 2 89 ? 19.75947 10.53441 6.78618 1.000 24.81949 89 SER B N 1
ATOM 2342 C CA . SER B 2 89 ? 19.76594 9.18893 7.34691 1.000 26.05053 89 SER B CA 1
ATOM 2343 C C . SER B 2 89 ? 19.64740 9.21474 8.86497 1.000 27.54382 89 SER B C 1
ATOM 2344 O O . SER B 2 89 ? 19.00500 8.33993 9.45698 1.000 29.39423 89 SER B O 1
ATOM 2347 N N . GLU B 2 90 ? 20.23651 10.22123 9.51369 1.000 27.18331 90 GLU B N 1
ATOM 2348 C CA . GLU B 2 90 ? 20.14179 10.31963 10.96519 1.000 28.12767 90 GLU B CA 1
ATOM 2349 C C . GLU B 2 90 ? 18.74917 10.70276 11.45048 1.000 24.78969 90 GLU B C 1
ATOM 2350 O O . GLU B 2 90 ? 18.53561 10.74290 12.66297 1.000 27.75725 90 GLU B O 1
ATOM 2356 N N . ASP B 2 91 ? 17.80622 10.98874 10.55826 1.000 25.36045 91 ASP B N 1
ATOM 2357 C CA . ASP B 2 91 ? 16.43304 11.26419 10.96917 1.000 23.37782 91 ASP B CA 1
ATOM 2358 C C . ASP B 2 91 ? 15.60387 10.00098 11.19625 1.000 23.67865 91 ASP B C 1
ATOM 2359 O O . ASP B 2 91 ? 14.41957 10.11196 11.54090 1.000 22.97147 91 ASP B O 1
ATOM 2364 N N . THR B 2 92 ? 16.17470 8.81669 10.99424 1.000 19.75598 92 THR B N 1
ATOM 2365 C CA . THR B 2 92 ? 15.48749 7.58348 11.35996 1.000 22.76699 92 THR B CA 1
ATOM 2366 C C . THR B 2 92 ? 15.19314 7.60173 12.85293 1.000 20.36725 92 THR B C 1
ATOM 2367 O O . THR B 2 92 ? 16.11590 7.72169 13.66306 1.000 22.40433 92 THR B O 1
ATOM 2371 N N . ALA B 2 93 ? 13.91813 7.47847 13.22281 1.000 21.11551 93 ALA B N 1
ATOM 2372 C CA . ALA B 2 93 ? 13.54854 7.59792 14.63170 1.000 22.11185 93 ALA B CA 1
ATOM 2373 C C . ALA B 2 93 ? 12.06387 7.31505 14.79763 1.000 22.54505 93 ALA B C 1
ATOM 2374 O O . ALA B 2 93 ? 11.29862 7.24635 13.82992 1.000 21.00984 93 ALA B O 1
ATOM 2376 N N . LEU B 2 94 ? 11.67142 7.16124 16.05516 1.000 20.54776 94 LEU B N 1
ATOM 2377 C CA . LEU B 2 94 ? 10.27504 7.20173 16.45031 1.000 21.99153 94 LEU B CA 1
ATOM 2378 C C . LEU B 2 94 ? 9.94571 8.64240 16.80749 1.000 20.32840 94 LEU B C 1
ATOM 2379 O O . LEU B 2 94 ? 10.60844 9.23019 17.66566 1.000 19.32564 94 LEU B O 1
ATOM 2384 N N . TYR B 2 95 ? 8.93585 9.21097 16.14476 1.000 24.66508 95 TYR B N 1
ATOM 2385 C CA . TYR B 2 95 ? 8.50537 10.58371 16.37379 1.000 18.51252 95 TYR B CA 1
ATOM 2386 C C . TYR B 2 95 ? 7.23305 10.59655 17.20672 1.000 22.33998 95 TYR B C 1
ATOM 2387 O O . TYR B 2 95 ? 6.31692 9.81249 16.95672 1.000 20.42042 95 TYR B O 1
ATOM 2396 N N . PHE B 2 96 ? 7.17959 11.49405 18.19445 1.000 20.13589 96 PHE B N 1
ATOM 2397 C CA . PHE B 2 96 ? 6.04381 11.60085 19.10368 1.000 18.93182 96 PHE B CA 1
ATOM 2398 C C . PHE B 2 96 ? 5.54410 13.03460 19.14969 1.000 23.60074 96 PHE B C 1
ATOM 2399 O O . PHE B 2 96 ? 6.33567 13.96445 19.33585 1.000 21.37004 96 PHE B O 1
ATOM 2407 N N . CYS B 2 97 ? 4.23544 13.21474 19.02078 1.000 19.45829 97 CYS B N 1
ATOM 2408 C CA . CYS B 2 97 ? 3.64202 14.48175 19.41098 1.000 21.21978 97 CYS B CA 1
ATOM 2409 C C . CYS B 2 97 ? 3.36364 14.45654 20.90826 1.000 25.48484 97 CYS B C 1
ATOM 2410 O O . CYS B 2 97 ? 3.10619 13.39888 21.49446 1.000 21.92020 97 CYS B O 1
ATOM 2413 N N . ALA B 2 98 ? 3.43903 15.63438 21.52621 1.000 20.67282 98 ALA B N 1
ATOM 2414 C CA . ALA B 2 98 ? 3.18041 15.77714 22.94855 1.000 22.39162 98 ALA B CA 1
ATOM 2415 C C . ALA B 2 98 ? 2.47630 17.10283 23.18649 1.000 23.46232 98 ALA B C 1
ATOM 2416 O O . ALA B 2 98 ? 2.71968 18.08930 22.48706 1.000 23.21804 98 ALA B O 1
ATOM 2418 N N . SER B 2 99 ? 1.58659 17.11573 24.16776 1.000 20.91325 99 SER B N 1
ATOM 2419 C CA . SER B 2 99 ? 0.86468 18.32314 24.53030 1.000 22.19395 99 SER B CA 1
ATOM 2420 C C . SER B 2 99 ? 1.34306 18.82353 25.88758 1.000 23.92555 99 SER B C 1
ATOM 2421 O O . SER B 2 99 ? 1.56294 18.02790 26.80643 1.000 23.70284 99 SER B O 1
ATOM 2424 N N . TYR B 2 100 ? 1.50133 20.14228 26.01391 1.000 19.87845 100 TYR B N 1
ATOM 2425 C CA . TYR B 2 100 ? 1.93837 20.72662 27.27607 1.000 22.93274 100 TYR B CA 1
ATOM 2426 C C . TYR B 2 100 ? 0.75835 20.94033 28.22099 1.000 25.58443 100 TYR B C 1
ATOM 2427 O O . TYR B 2 100 ? -0.27507 21.51307 27.83556 1.000 22.38136 100 TYR B O 1
ATOM 2436 N N . TYR B 2 101 ? 0.92925 20.48041 29.46444 1.000 20.67051 101 TYR B N 1
ATOM 2437 C CA . TYR B 2 101 ? 0.15737 20.96000 30.60629 1.000 22.40633 101 TYR B CA 1
ATOM 2438 C C . TYR B 2 101 ? 1.10026 20.89086 31.80619 1.000 21.66745 101 TYR B C 1
ATOM 2439 O O . TYR B 2 101 ? 1.29744 19.81893 32.38025 1.000 20.51502 101 TYR B O 1
ATOM 2448 N N . GLU B 2 102 ? 1.69099 22.03546 32.15371 1.000 25.07156 102 GLU B N 1
ATOM 2449 C CA . GLU B 2 102 ? 2.72878 22.16032 33.17681 1.000 26.43319 102 GLU B CA 1
ATOM 2450 C C . GLU B 2 102 ? 4.03429 21.51997 32.70640 1.000 24.92892 102 GLU B C 1
ATOM 2451 O O . GLU B 2 102 ? 5.10677 22.12685 32.82804 1.000 25.70916 102 GLU B O 1
ATOM 2457 N N . GLY B 2 103 ? 3.94915 20.30655 32.15896 1.000 23.71363 103 GLY B N 1
ATOM 2458 C CA . GLY B 2 103 ? 5.07739 19.61677 31.55230 1.000 18.75208 103 GLY B CA 1
ATOM 2459 C C . GLY B 2 103 ? 4.63675 18.89547 30.28874 1.000 21.07204 103 GLY B C 1
ATOM 2460 O O . GLY B 2 103 ? 3.65724 19.29749 29.65186 1.000 21.91622 103 GLY B O 1
ATOM 2461 N N . PHE B 2 104 ? 5.33348 17.83068 29.90402 1.000 19.97037 104 PHE B N 1
ATOM 2462 C CA . PHE B 2 104 ? 4.93117 17.07866 28.71553 1.000 18.52569 104 PHE B CA 1
ATOM 2463 C C . PHE B 2 104 ? 3.81579 16.13827 29.16339 1.000 19.11040 104 PHE B C 1
ATOM 2464 O O . PHE B 2 104 ? 4.05199 15.00351 29.56307 1.000 17.63470 104 PHE B O 1
ATOM 2472 N N . ALA B 2 105 ? 2.57727 16.62284 29.09277 1.000 18.46208 105 ALA B N 1
ATOM 2473 C CA . ALA B 2 105 ? 1.46372 15.96610 29.77592 1.000 18.14374 105 ALA B CA 1
ATOM 2474 C C . ALA B 2 105 ? 0.87409 14.80731 28.97372 1.000 22.07775 105 ALA B C 1
ATOM 2475 O O . ALA B 2 105 ? 0.66588 13.72064 29.51475 1.000 25.53057 105 ALA B O 1
ATOM 2477 N N . TYR B 2 106 ? 0.56661 15.01739 27.69556 1.000 19.18783 106 TYR B N 1
ATOM 2478 C CA . TYR B 2 106 ? -0.07294 13.98922 26.88474 1.000 23.60377 106 TYR B CA 1
ATOM 2479 C C . TYR B 2 106 ? 0.80976 13.60061 25.70513 1.000 21.12299 106 TYR B C 1
ATOM 2480 O O . TYR B 2 106 ? 1.52451 14.43637 25.14827 1.000 20.10435 106 TYR B O 1
ATOM 2489 N N . TRP B 2 107 ? 0.71875 12.32958 25.30464 1.000 19.21908 107 TRP B N 1
ATOM 2490 C CA . TRP B 2 107 ? 1.66428 11.72828 24.37010 1.000 23.35243 107 TRP B CA 1
ATOM 2491 C C . TRP B 2 107 ? 0.95415 10.88701 23.32028 1.000 23.80411 107 TRP B C 1
ATOM 2492 O O . TRP B 2 107 ? 0.07487 10.08723 23.65141 1.000 25.78840 107 TRP B O 1
ATOM 2503 N N . GLY B 2 108 ? 1.36654 11.04274 22.06346 1.000 22.50068 108 GLY B N 1
ATOM 2504 C CA . GLY B 2 108 ? 0.93002 10.15107 21.01071 1.000 20.75105 108 GLY B CA 1
ATOM 2505 C C . GLY B 2 108 ? 1.58250 8.78135 21.11693 1.000 19.91198 108 GLY B C 1
ATOM 2506 O O . GLY B 2 108 ? 2.47454 8.53486 21.92984 1.000 21.05690 108 GLY B O 1
ATOM 2507 N N . GLN B 2 109 ? 1.11785 7.86411 20.26706 1.000 19.29900 109 GLN B N 1
ATOM 2508 C CA . GLN B 2 109 ? 1.61827 6.49856 20.29108 1.000 21.54463 109 GLN B CA 1
ATOM 2509 C C . GLN B 2 109 ? 2.93262 6.33708 19.53804 1.000 22.94785 109 GLN B C 1
ATOM 2510 O O . GLN B 2 109 ? 3.52110 5.25012 19.58600 1.000 22.93378 109 GLN B O 1
ATOM 2516 N N . GLY B 2 110 ? 3.39777 7.37329 18.85101 1.000 19.13071 110 GLY B N 1
ATOM 2517 C CA . GLY B 2 110 ? 4.67551 7.33321 18.15144 1.000 18.07706 110 GLY B CA 1
ATOM 2518 C C . GLY B 2 110 ? 4.53213 6.89858 16.70762 1.000 24.12073 110 GLY B C 1
ATOM 2519 O O . GLY B 2 110 ? 3.66416 6.10078 16.34580 1.000 21.74637 110 GLY B O 1
ATOM 2520 N N . THR B 2 111 ? 5.41428 7.44369 15.86354 1.000 23.10594 111 THR B N 1
ATOM 2521 C CA . THR B 2 111 ? 5.43508 7.17071 14.43301 1.000 23.07456 111 THR B CA 1
ATOM 2522 C C . THR B 2 111 ? 6.85769 6.81057 14.03022 1.000 23.52375 111 THR B C 1
ATOM 2523 O O . THR B 2 111 ? 7.78886 7.58711 14.27040 1.000 20.82726 111 THR B O 1
ATOM 2527 N N . LEU B 2 112 ? 7.02403 5.64098 13.42068 1.000 20.92886 112 LEU B N 1
ATOM 2528 C CA . LEU B 2 112 ? 8.33351 5.21378 12.94444 1.000 22.51868 112 LEU B CA 1
ATOM 2529 C C . LEU B 2 112 ? 8.59787 5.82090 11.57558 1.000 21.33615 112 LEU B C 1
ATOM 2530 O O . LEU B 2 112 ? 7.75407 5.73733 10.67792 1.000 26.97224 112 LEU B O 1
ATOM 2535 N N . VAL B 2 113 ? 9.75306 6.46113 11.42665 1.000 20.66856 113 VAL B N 1
ATOM 2536 C CA . VAL B 2 113 ? 10.22843 6.94759 10.13826 1.000 24.19222 113 VAL B CA 1
ATOM 2537 C C . VAL B 2 113 ? 11.59499 6.31850 9.89414 1.000 25.85952 113 VAL B C 1
ATOM 2538 O O . VAL B 2 113 ? 12.50876 6.46716 10.71614 1.000 24.05533 113 VAL B O 1
ATOM 2542 N N . THR B 2 114 ? 11.72649 5.60180 8.78156 1.000 21.94986 114 THR B N 1
ATOM 2543 C CA . THR B 2 114 ? 12.98069 4.97469 8.38537 1.000 22.69775 114 THR B CA 1
ATOM 2544 C C . THR B 2 114 ? 13.51462 5.69931 7.15551 1.000 24.11469 114 THR B C 1
ATOM 2545 O O . THR B 2 114 ? 12.81981 5.79883 6.13765 1.000 25.59251 114 THR B O 1
ATOM 2549 N N . VAL B 2 115 ? 14.73201 6.22543 7.25707 1.000 26.19632 115 VAL B N 1
ATOM 2550 C CA . VAL B 2 115 ? 15.39127 6.88834 6.13988 1.000 24.61319 115 VAL B CA 1
ATOM 2551 C C . VAL B 2 115 ? 16.46266 5.93950 5.61959 1.000 26.81127 115 VAL B C 1
ATOM 2552 O O . VAL B 2 115 ? 17.49913 5.73964 6.27123 1.000 22.85445 115 VAL B O 1
ATOM 2556 N N . SER B 2 116 ? 16.20436 5.33852 4.45327 1.000 20.63870 116 SER B N 1
ATOM 2557 C CA . SER B 2 116 ? 17.16960 4.44691 3.82115 1.000 23.22467 116 SER B CA 1
ATOM 2558 C C . SER B 2 116 ? 16.99104 4.48300 2.30975 1.000 26.83346 116 SER B C 1
ATOM 2559 O O . SER B 2 116 ? 15.86225 4.51415 1.80540 1.000 28.88982 116 SER B O 1
ATOM 2562 N N . ALA B 2 117 ? 18.11752 4.47485 1.59839 1.000 27.75367 117 ALA B N 1
ATOM 2563 C CA . ALA B 2 117 ? 18.14516 4.44177 0.14449 1.000 32.72280 117 ALA B CA 1
ATOM 2564 C C . ALA B 2 117 ? 18.12403 3.02417 -0.41815 1.000 34.05195 117 ALA B C 1
ATOM 2565 O O . ALA B 2 117 ? 18.19759 2.85686 -1.63779 1.000 33.07874 117 ALA B O 1
ATOM 2567 N N . ALA B 2 118 ? 18.00990 2.00560 0.42984 1.000 31.51176 118 ALA B N 1
ATOM 2568 C CA . ALA B 2 118 ? 18.15379 0.63429 -0.03666 1.000 32.98033 118 ALA B CA 1
ATOM 2569 C C . ALA B 2 118 ? 16.89165 0.13947 -0.73785 1.000 32.34983 118 ALA B C 1
ATOM 2570 O O . ALA B 2 118 ? 15.76823 0.53363 -0.40817 1.000 33.50702 118 ALA B O 1
ATOM 2572 N N . SER B 2 119 ? 17.09072 -0.73337 -1.72119 1.000 30.61007 119 SER B N 1
ATOM 2573 C CA . SER B 2 119 ? 16.01125 -1.51986 -2.29478 1.000 31.62363 119 SER B CA 1
ATOM 2574 C C . SER B 2 119 ? 15.93029 -2.86339 -1.57709 1.000 27.82227 119 SER B C 1
ATOM 2575 O O . SER B 2 119 ? 16.82432 -3.24477 -0.81950 1.000 29.57735 119 SER B O 1
ATOM 2578 N N . THR B 2 120 ? 14.82998 -3.57460 -1.79868 1.000 34.09154 120 THR B N 1
ATOM 2579 C CA . THR B 2 120 ? 14.60038 -4.78752 -1.03439 1.000 31.45406 120 THR B CA 1
ATOM 2580 C C . THR B 2 120 ? 15.66643 -5.82498 -1.36392 1.000 33.45776 120 THR B C 1
ATOM 2581 O O . THR B 2 120 ? 16.19837 -5.87493 -2.47450 1.000 34.96698 120 THR B O 1
ATOM 2585 N N . LYS B 2 121 ? 15.99337 -6.64626 -0.36908 1.000 29.66959 121 LYS B N 1
ATOM 2586 C CA . LYS B 2 121 ? 17.19001 -7.47013 -0.44452 1.000 29.08407 121 LYS B CA 1
ATOM 2587 C C . LYS B 2 121 ? 17.19912 -8.49869 0.68173 1.000 28.47509 121 LYS B C 1
ATOM 2588 O O . LYS B 2 121 ? 17.00588 -8.15048 1.85483 1.000 27.29730 121 LYS B O 1
ATOM 2594 N N . GLY B 2 122 ? 17.39322 -9.76863 0.34050 1.000 24.85246 122 GLY B N 1
ATOM 2595 C CA . GLY B 2 122 ? 17.38863 -10.81778 1.33162 1.000 23.18181 122 GLY B CA 1
ATOM 2596 C C . GLY B 2 122 ? 18.68670 -10.87535 2.10875 1.000 25.43544 122 GLY B C 1
ATOM 2597 O O . GLY B 2 122 ? 19.72948 -10.39366 1.65700 1.000 23.84276 122 GLY B O 1
ATOM 2598 N N . PRO B 2 123 ? 18.65101 -11.48315 3.29058 1.000 26.32128 123 PRO B N 1
ATOM 2599 C CA . PRO B 2 123 ? 19.85169 -11.54614 4.12578 1.000 25.78597 123 PRO B CA 1
ATOM 2600 C C . PRO B 2 123 ? 20.78928 -12.67429 3.72804 1.000 31.12964 123 PRO B C 1
ATOM 2601 O O . PRO B 2 123 ? 20.38801 -13.68816 3.15180 1.000 28.71515 123 PRO B O 1
ATOM 2605 N N . SER B 2 124 ? 22.05893 -12.48063 4.06247 1.000 28.71633 124 SER B N 1
ATOM 2606 C CA . SER B 2 124 ? 23.01029 -13.57676 4.11997 1.000 31.47802 124 SER B CA 1
ATOM 2607 C C . SER B 2 124 ? 23.03300 -14.12714 5.53792 1.000 26.28138 124 SER B C 1
ATOM 2608 O O . SER B 2 124 ? 23.00423 -13.37002 6.50876 1.000 26.54054 124 SER B O 1
ATOM 2611 N N . VAL B 2 125 ? 23.06360 -15.44517 5.66222 1.000 25.95284 125 VAL B N 1
ATOM 2612 C CA . VAL B 2 125 ? 23.01835 -16.08723 6.96950 1.000 28.97818 125 VAL B CA 1
ATOM 2613 C C . VAL B 2 125 ? 24.36123 -16.75267 7.21912 1.000 29.34818 125 VAL B C 1
ATOM 2614 O O . VAL B 2 125 ? 24.78856 -17.61539 6.44266 1.000 33.44017 125 VAL B O 1
ATOM 2618 N N . PHE B 2 126 ? 25.03143 -16.34573 8.29774 1.000 24.28355 126 PHE B N 1
ATOM 2619 C CA . PHE B 2 126 ? 26.34797 -16.88330 8.59111 1.000 30.56226 126 PHE B CA 1
ATOM 2620 C C . PHE B 2 126 ? 26.34119 -17.56967 9.94883 1.000 32.47872 126 PHE B C 1
ATOM 2621 O O . PHE B 2 126 ? 25.73476 -17.06011 10.89876 1.000 32.27515 126 PHE B O 1
ATOM 2629 N N . PRO B 2 127 ? 26.99167 -18.72202 10.07079 1.000 28.73524 127 PRO B N 1
ATOM 2630 C CA . PRO B 2 127 ? 26.96294 -19.44468 11.34107 1.000 33.63563 127 PRO B CA 1
ATOM 2631 C C . PRO B 2 127 ? 27.82566 -18.75638 12.38437 1.000 32.03578 127 PRO B C 1
ATOM 2632 O O . PRO B 2 127 ? 28.86342 -18.16685 12.07349 1.000 29.44111 127 PRO B O 1
ATOM 2636 N N . LEU B 2 128 ? 27.35560 -18.81127 13.63473 1.000 31.69612 128 LEU B N 1
ATOM 2637 C CA . LEU B 2 128 ? 28.11883 -18.40759 14.81594 1.000 32.29124 128 LEU B CA 1
ATOM 2638 C C . LEU B 2 128 ? 28.44952 -19.69900 15.54881 1.000 32.89714 128 LEU B C 1
ATOM 2639 O O . LEU B 2 128 ? 27.63383 -20.21140 16.32600 1.000 30.84864 128 LEU B O 1
ATOM 2644 N N . ALA B 2 129 ? 29.64280 -20.22564 15.28153 1.000 30.38285 129 ALA B N 1
ATOM 2645 C CA . ALA B 2 129 ? 29.98978 -21.58369 15.67081 1.000 35.54394 129 ALA B CA 1
ATOM 2646 C C . ALA B 2 129 ? 30.24123 -21.66449 17.17538 1.000 37.11104 129 ALA B C 1
ATOM 2647 O O . ALA B 2 129 ? 30.81384 -20.74397 17.76187 1.000 39.21444 129 ALA B O 1
ATOM 2649 N N . PRO B 2 130 ? 29.82062 -22.75049 17.81851 1.000 40.01068 130 PRO B N 1
ATOM 2650 C CA . PRO B 2 130 ? 30.06820 -22.89367 19.25858 1.000 42.90898 130 PRO B CA 1
ATOM 2651 C C . PRO B 2 130 ? 31.54403 -23.10905 19.56280 1.000 41.99086 130 PRO B C 1
ATOM 2652 O O . PRO B 2 130 ? 32.23868 -23.82612 18.83619 1.000 40.79578 130 PRO B O 1
ATOM 2656 N N . SER B 2 131 ? 32.00966 -22.40061 20.60340 1.000 48.28560 131 SER B N 1
ATOM 2657 C CA . SER B 2 131 ? 33.20263 -22.65486 21.44551 1.000 50.89712 131 SER B CA 1
ATOM 2658 C C . SER B 2 131 ? 34.04068 -21.38777 21.60810 1.000 57.05216 131 SER B C 1
ATOM 2659 O O . SER B 2 131 ? 34.81207 -21.25983 22.56399 1.000 60.01141 131 SER B O 1
ATOM 2662 N N . THR B 2 139 ? 27.68558 -25.23098 29.49247 1.000 52.58846 139 THR B N 1
ATOM 2663 C CA . THR B 2 139 ? 26.88511 -24.34902 28.64420 1.000 54.78071 139 THR B CA 1
ATOM 2664 C C . THR B 2 139 ? 27.68244 -23.85867 27.43328 1.000 54.93176 139 THR B C 1
ATOM 2665 O O . THR B 2 139 ? 28.73771 -23.23115 27.58296 1.000 50.96489 139 THR B O 1
ATOM 2669 N N . ALA B 2 140 ? 27.17081 -24.14959 26.23730 1.000 52.36713 140 ALA B N 1
ATOM 2670 C CA . ALA B 2 140 ? 27.76847 -23.71196 24.98330 1.000 44.56412 140 ALA B CA 1
ATOM 2671 C C . ALA B 2 140 ? 26.83005 -22.74735 24.26802 1.000 47.80280 140 ALA B C 1
ATOM 2672 O O . ALA B 2 140 ? 25.60878 -22.92912 24.28561 1.000 45.70451 140 ALA B O 1
ATOM 2674 N N . ALA B 2 141 ? 27.40414 -21.72543 23.63340 1.000 43.06457 141 ALA B N 1
ATOM 2675 C CA . ALA B 2 141 ? 26.64102 -20.72236 22.90393 1.000 36.20630 141 ALA B CA 1
ATOM 2676 C C . ALA B 2 141 ? 26.91913 -20.82704 21.40916 1.000 35.44138 141 ALA B C 1
ATOM 2677 O O . ALA B 2 141 ? 28.06676 -21.00277 20.98807 1.000 34.91441 141 ALA B O 1
ATOM 2679 N N . LEU B 2 142 ? 25.85876 -20.72864 20.61281 1.000 34.78500 142 LEU B N 1
ATOM 2680 C CA . LEU B 2 142 ? 25.97148 -20.74499 19.16157 1.000 33.05697 142 LEU B CA 1
ATOM 2681 C C . LEU B 2 142 ? 24.84480 -19.89677 18.59186 1.000 32.67075 142 LEU B C 1
ATOM 2682 O O . LEU B 2 142 ? 23.90595 -19.51549 19.29864 1.000 30.50788 142 LEU B O 1
ATOM 2687 N N . GLY B 2 143 ? 24.93067 -19.60800 17.30180 1.000 29.74744 143 GLY B N 1
ATOM 2688 C CA . GLY B 2 143 ? 23.90331 -18.79362 16.70215 1.000 25.54418 143 GLY B CA 1
ATOM 2689 C C . GLY B 2 143 ? 24.09153 -18.61172 15.21903 1.000 30.04446 143 GLY B C 1
ATOM 2690 O O . GLY B 2 143 ? 24.83727 -19.34308 14.56944 1.000 24.83048 143 GLY B O 1
ATOM 2691 N N . CYS B 2 144 ? 23.37114 -17.62222 14.69808 1.000 32.06625 144 CYS B N 1
ATOM 2692 C CA . CYS B 2 144 ? 23.37551 -17.24251 13.29425 1.000 25.24405 144 CYS B CA 1
ATOM 2693 C C . CYS B 2 144 ? 23.40494 -15.73206 13.20481 1.000 29.12780 144 CYS B C 1
ATOM 2694 O O . CYS B 2 144 ? 22.65711 -15.05028 13.91446 1.000 25.16674 144 CYS B O 1
ATOM 2697 N N . LEU B 2 145 ? 24.24814 -15.22408 12.31573 1.000 30.43196 145 LEU B N 1
ATOM 2698 C CA . LEU B 2 145 ? 24.29651 -13.80939 11.99216 1.000 28.13469 145 LEU B CA 1
ATOM 2699 C C . LEU B 2 145 ? 23.48307 -13.59228 10.72141 1.000 25.53174 145 LEU B C 1
ATOM 2700 O O . LEU B 2 145 ? 23.74413 -14.22911 9.69818 1.000 29.19015 145 LEU B O 1
ATOM 2705 N N . VAL B 2 146 ? 22.48176 -12.72391 10.79854 1.000 23.90294 146 VAL B N 1
ATOM 2706 C CA . VAL B 2 146 ? 21.54464 -12.48501 9.70698 1.000 26.27451 146 VAL B CA 1
ATOM 2707 C C . VAL B 2 146 ? 21.84991 -11.08663 9.18899 1.000 25.80969 146 VAL B C 1
ATOM 2708 O O . VAL B 2 146 ? 21.42625 -10.09514 9.78516 1.000 23.91062 146 VAL B O 1
ATOM 2712 N N . LYS B 2 147 ? 22.58295 -10.98278 8.08571 1.000 22.10686 147 LYS B N 1
ATOM 2713 C CA . LYS B 2 147 ? 23.24976 -9.72764 7.75087 1.000 24.77442 147 LYS B CA 1
ATOM 2714 C C . LYS B 2 147 ? 22.76493 -9.13983 6.42979 1.000 24.19306 147 LYS B C 1
ATOM 2715 O O . LYS B 2 147 ? 22.55855 -9.86550 5.44911 1.000 24.04090 147 LYS B O 1
ATOM 2721 N N . ASP B 2 148 ? 22.59827 -7.80988 6.42302 1.000 24.41436 148 ASP B N 1
ATOM 2722 C CA . ASP B 2 148 ? 22.43572 -6.99814 5.21004 1.000 22.06781 148 ASP B CA 1
ATOM 2723 C C . ASP B 2 148 ? 21.15682 -7.35053 4.43943 1.000 23.37378 148 ASP B C 1
ATOM 2724 O O . ASP B 2 148 ? 21.19541 -7.78735 3.29019 1.000 21.33055 148 ASP B O 1
ATOM 2729 N N . TYR B 2 149 ? 20.01274 -7.13538 5.08185 1.000 20.90369 149 TYR B N 1
ATOM 2730 C CA . TYR B 2 149 ? 18.72285 -7.29388 4.42125 1.000 22.84731 149 TYR B CA 1
ATOM 2731 C C . TYR B 2 149 ? 17.92784 -5.99333 4.49060 1.000 22.95086 149 TYR B C 1
ATOM 2732 O O . TYR B 2 149 ? 18.26640 -5.07336 5.24077 1.000 26.13518 149 TYR B O 1
ATOM 2741 N N . PHE B 2 150 ? 16.85152 -5.92727 3.68860 1.000 22.68373 150 PHE B N 1
ATOM 2742 C CA . PHE B 2 150 ? 15.95902 -4.77271 3.66678 1.000 24.73019 150 PHE B CA 1
ATOM 2743 C C . PHE B 2 150 ? 14.66324 -5.13314 2.96222 1.000 25.52258 150 PHE B C 1
ATOM 2744 O O . PHE B 2 150 ? 14.71475 -5.77127 1.90462 1.000 26.06893 150 PHE B O 1
ATOM 2752 N N . PRO B 2 151 ? 13.48997 -4.74789 3.49470 1.000 26.04064 151 PRO B N 1
ATOM 2753 C CA . PRO B 2 151 ? 13.19219 -4.06540 4.76265 1.000 25.67946 151 PRO B CA 1
ATOM 2754 C C . PRO B 2 151 ? 13.04217 -5.00189 5.96249 1.000 29.28079 151 PRO B C 1
ATOM 2755 O O . PRO B 2 151 ? 13.22270 -6.21346 5.81968 1.000 26.34997 151 PRO B O 1
ATOM 2759 N N . GLU B 2 152 ? 12.60488 -4.43461 7.09228 1.000 32.98954 152 GLU B N 1
ATOM 2760 C CA . GLU B 2 152 ? 12.95760 -4.97241 8.40901 1.000 38.48295 152 GLU B CA 1
ATOM 2761 C C . GLU B 2 152 ? 12.53657 -6.41118 8.70394 1.000 47.61610 152 GLU B C 1
ATOM 2762 O O . GLU B 2 152 ? 13.36760 -7.15500 9.25583 1.000 51.68131 152 GLU B O 1
ATOM 2768 N N . PRO B 2 153 ? 11.31457 -6.87065 8.42588 1.000 40.67985 153 PRO B N 1
ATOM 2769 C CA . PRO B 2 153 ? 10.91194 -8.15998 9.01607 1.000 29.47857 153 PRO B CA 1
ATOM 2770 C C . PRO B 2 153 ? 11.68725 -9.38573 8.51542 1.000 28.97246 153 PRO B C 1
ATOM 2771 O O . PRO B 2 153 ? 11.53039 -9.80702 7.36736 1.000 26.71376 153 PRO B O 1
ATOM 2775 N N . VAL B 2 154 ? 12.52860 -9.97809 9.36006 1.000 29.00732 154 VAL B N 1
ATOM 2776 C CA . VAL B 2 154 ? 12.94383 -11.36786 9.17470 1.000 30.24488 154 VAL B CA 1
ATOM 2777 C C . VAL B 2 154 ? 12.37922 -12.16203 10.33698 1.000 29.95480 154 VAL B C 1
ATOM 2778 O O . VAL B 2 154 ? 12.25918 -11.65840 11.46074 1.000 32.64509 154 VAL B O 1
ATOM 2782 N N . THR B 2 155 ? 12.03070 -13.41164 10.06210 1.000 28.25842 155 THR B N 1
ATOM 2783 C CA . THR B 2 155 ? 11.70957 -14.37720 11.10045 1.000 29.55588 155 THR B CA 1
ATOM 2784 C C . THR B 2 155 ? 12.85231 -15.37542 11.23905 1.000 31.30726 155 THR B C 1
ATOM 2785 O O . THR B 2 155 ? 13.40663 -15.85325 10.24498 1.000 30.68266 155 THR B O 1
ATOM 2789 N N . VAL B 2 156 ? 13.21597 -15.67360 12.47601 1.000 30.40932 156 VAL B N 1
ATOM 2790 C CA . VAL B 2 156 ? 14.23555 -16.66892 12.76613 1.000 34.53389 156 VAL B CA 1
ATOM 2791 C C . VAL B 2 156 ? 13.62581 -17.71672 13.67507 1.000 35.30146 156 VAL B C 1
ATOM 2792 O O . VAL B 2 156 ? 13.01788 -17.37736 14.69619 1.000 31.01479 156 VAL B O 1
ATOM 2796 N N . SER B 2 157 ? 13.78049 -18.98123 13.29775 1.000 32.47710 157 SER B N 1
ATOM 2797 C CA . SER B 2 157 ? 13.45899 -20.09852 14.16691 1.000 37.10377 157 SER B CA 1
ATOM 2798 C C . SER B 2 157 ? 14.66124 -21.03063 14.21818 1.000 36.24137 157 SER B C 1
ATOM 2799 O O . SER B 2 157 ? 15.60949 -20.90654 13.43402 1.000 36.04383 157 SER B O 1
ATOM 2802 N N . TRP B 2 158 ? 14.62525 -21.96887 15.16080 1.000 35.97518 158 TRP B N 1
ATOM 2803 C CA . TRP B 2 158 ? 15.69376 -22.94575 15.33031 1.000 36.46208 158 TRP B CA 1
ATOM 2804 C C . TRP B 2 158 ? 15.10582 -24.34876 15.24749 1.000 39.98784 158 TRP B C 1
ATOM 2805 O O . TRP B 2 158 ? 14.17418 -24.67895 15.98972 1.000 39.65991 158 TRP B O 1
ATOM 2816 N N . ASN B 2 159 ? 15.65605 -25.16747 14.34375 1.000 43.69224 159 ASN B N 1
ATOM 2817 C CA . ASN B 2 159 ? 15.20315 -26.54674 14.12593 1.000 46.06080 159 ASN B CA 1
ATOM 2818 C C . ASN B 2 159 ? 13.71358 -26.58317 13.78627 1.000 43.07511 159 ASN B C 1
ATOM 2819 O O . ASN B 2 159 ? 12.94203 -27.36923 14.34218 1.000 43.30580 159 ASN B O 1
ATOM 2824 N N . SER B 2 160 ? 13.30880 -25.69151 12.88065 1.000 42.93779 160 SER B N 1
ATOM 2825 C CA . SER B 2 160 ? 11.93356 -25.62598 12.37987 1.000 41.87359 160 SER B CA 1
ATOM 2826 C C . SER B 2 160 ? 10.92205 -25.34464 13.49109 1.000 39.47553 160 SER B C 1
ATOM 2827 O O . SER B 2 160 ? 9.77228 -25.77636 13.41676 1.000 36.65880 160 SER B O 1
ATOM 2830 N N . GLY B 2 161 ? 11.33865 -24.62083 14.53214 1.000 39.39859 161 GLY B N 1
ATOM 2831 C CA . GLY B 2 161 ? 10.46697 -24.26441 15.63200 1.000 37.43311 161 GLY B CA 1
ATOM 2832 C C . GLY B 2 161 ? 10.57755 -25.15666 16.85002 1.000 40.87426 161 GLY B C 1
ATOM 2833 O O . GLY B 2 161 ? 10.08908 -24.77554 17.92214 1.000 39.68683 161 GLY B O 1
ATOM 2834 N N . ALA B 2 162 ? 11.21736 -26.32081 16.71980 1.000 39.14841 162 ALA B N 1
ATOM 2835 C CA . ALA B 2 162 ? 11.28329 -27.26141 17.83237 1.000 43.58267 162 ALA B CA 1
ATOM 2836 C C . ALA B 2 162 ? 12.07110 -26.69016 19.00170 1.000 45.80124 162 ALA B C 1
ATOM 2837 O O . ALA B 2 162 ? 11.72305 -26.92924 20.16410 1.000 48.05396 162 ALA B O 1
ATOM 2839 N N . LEU B 2 163 ? 13.13000 -25.92864 18.71573 1.000 44.78217 163 LEU B N 1
ATOM 2840 C CA . LEU B 2 163 ? 14.05157 -25.42447 19.73211 1.000 43.95951 163 LEU B CA 1
ATOM 2841 C C . LEU B 2 163 ? 13.68543 -23.98535 20.08609 1.000 40.62436 163 LEU B C 1
ATOM 2842 O O . LEU B 2 163 ? 13.85456 -23.07336 19.26856 1.000 40.02601 163 LEU B O 1
ATOM 2847 N N . THR B 2 164 ? 13.21026 -23.78079 21.30683 1.000 38.52231 164 THR B N 1
ATOM 2848 C CA . THR B 2 164 ? 12.78238 -22.45080 21.72326 1.000 39.12479 164 THR B CA 1
ATOM 2849 C C . THR B 2 164 ? 13.46358 -21.96552 22.99371 1.000 42.06496 164 THR B C 1
ATOM 2850 O O . THR B 2 164 ? 13.72117 -20.76804 23.11827 1.000 40.49264 164 THR B O 1
ATOM 2854 N N . SER B 2 165 ? 13.75814 -22.85191 23.94098 1.000 43.09113 165 SER B N 1
ATOM 2855 C CA . SER B 2 165 ? 14.33650 -22.39884 25.19768 1.000 44.13018 165 SER B CA 1
ATOM 2856 C C . SER B 2 165 ? 15.81810 -22.08854 25.02439 1.000 42.99531 165 SER B C 1
ATOM 2857 O O . SER B 2 165 ? 16.53595 -22.75632 24.27125 1.000 44.09060 165 SER B O 1
ATOM 2860 N N . GLY B 2 166 ? 16.26909 -21.05144 25.73018 1.000 44.77168 166 GLY B N 1
ATOM 2861 C CA . GLY B 2 166 ? 17.61006 -20.53027 25.57339 1.000 41.09712 166 GLY B CA 1
ATOM 2862 C C . GLY B 2 166 ? 17.83062 -19.66413 24.35231 1.000 35.70476 166 GLY B C 1
ATOM 2863 O O . GLY B 2 166 ? 18.96083 -19.21191 24.13641 1.000 45.03267 166 GLY B O 1
ATOM 2864 N N . VAL B 2 167 ? 16.79570 -19.41122 23.55290 1.000 35.92495 167 VAL B N 1
ATOM 2865 C CA . VAL B 2 167 ? 16.93446 -18.68217 22.29499 1.000 38.58107 167 VAL B CA 1
ATOM 2866 C C . VAL B 2 167 ? 16.76276 -17.18953 22.54129 1.000 35.98328 167 VAL B C 1
ATOM 2867 O O . VAL B 2 167 ? 15.76332 -16.75153 23.12169 1.000 36.40150 167 VAL B O 1
ATOM 2871 N N . HIS B 2 168 ? 17.74106 -16.40746 22.09027 1.000 36.16488 168 HIS B N 1
ATOM 2872 C CA . HIS B 2 168 ? 17.68692 -14.94819 22.12102 1.000 34.52172 168 HIS B CA 1
ATOM 2873 C C . HIS B 2 168 ? 17.87024 -14.45205 20.69362 1.000 33.27886 168 HIS B C 1
ATOM 2874 O O . HIS B 2 168 ? 18.95941 -14.58001 20.12233 1.000 28.89290 168 HIS B O 1
ATOM 2881 N N . THR B 2 169 ? 16.81262 -13.89099 20.12003 1.000 31.11659 169 THR B N 1
ATOM 2882 C CA . THR B 2 169 ? 16.87477 -13.26778 18.80248 1.000 32.68511 169 THR B CA 1
ATOM 2883 C C . THR B 2 169 ? 16.85949 -11.75780 19.01131 1.000 32.25394 169 THR B C 1
ATOM 2884 O O . THR B 2 169 ? 15.86859 -11.20773 19.49573 1.000 31.33676 169 THR B O 1
ATOM 2888 N N . PHE B 2 170 ? 17.96227 -11.08884 18.64415 1.000 29.44795 170 PHE B N 1
ATOM 2889 C CA . PHE B 2 170 ? 18.16370 -9.69000 19.00213 1.000 27.52761 170 PHE B CA 1
ATOM 2890 C C . PHE B 2 170 ? 17.44452 -8.74424 18.03812 1.000 30.96690 170 PHE B C 1
ATOM 2891 O O . PHE B 2 170 ? 17.28065 -9.05390 16.85687 1.000 28.15529 170 PHE B O 1
ATOM 2899 N N . PRO B 2 171 ? 16.99992 -7.58453 18.52512 1.000 32.01000 171 PRO B N 1
ATOM 2900 C CA . PRO B 2 171 ? 16.42777 -6.58184 17.62194 1.000 31.10269 171 PRO B CA 1
ATOM 2901 C C . PRO B 2 171 ? 17.41178 -6.24970 16.51314 1.000 29.14088 171 PRO B C 1
ATOM 2902 O O . PRO B 2 171 ? 18.62661 -6.22844 16.72260 1.000 26.07661 171 PRO B O 1
ATOM 2906 N N . ALA B 2 172 ? 16.87951 -6.01225 15.32084 1.000 26.79026 172 ALA B N 1
ATOM 2907 C CA . ALA B 2 172 ? 17.73579 -5.65643 14.20686 1.000 28.63617 172 ALA B CA 1
ATOM 2908 C C . ALA B 2 172 ? 18.30880 -4.26549 14.41942 1.000 29.14206 172 ALA B C 1
ATOM 2909 O O . ALA B 2 172 ? 17.70027 -3.40314 15.05566 1.000 28.91973 172 ALA B O 1
ATOM 2911 N N . VAL B 2 173 ? 19.50887 -4.06427 13.90711 1.000 25.05864 173 VAL B N 1
ATOM 2912 C CA . VAL B 2 173 ? 20.14342 -2.75761 13.88804 1.000 27.95905 173 VAL B CA 1
ATOM 2913 C C . VAL B 2 173 ? 20.17713 -2.27845 12.44544 1.000 30.26709 173 VAL B C 1
ATOM 2914 O O . VAL B 2 173 ? 20.45922 -3.06098 11.52702 1.000 26.91490 173 VAL B O 1
ATOM 2918 N N . LEU B 2 174 ? 19.84004 -1.00821 12.23827 1.000 27.36393 174 LEU B N 1
ATOM 2919 C CA . LEU B 2 174 ? 19.96260 -0.39670 10.92106 1.000 28.78155 174 LEU B CA 1
ATOM 2920 C C . LEU B 2 174 ? 21.37547 0.16128 10.78013 1.000 27.94881 174 LEU B C 1
ATOM 2921 O O . LEU B 2 174 ? 21.80257 1.00063 11.57802 1.000 28.50564 174 LEU B O 1
ATOM 2926 N N . GLN B 2 175 ? 22.10304 -0.32359 9.78541 1.000 29.24021 175 GLN B N 1
ATOM 2927 C CA . GLN B 2 175 ? 23.48573 0.06884 9.59317 1.000 26.86481 175 GLN B CA 1
ATOM 2928 C C . GLN B 2 175 ? 23.56268 1.32636 8.73001 1.000 26.45550 175 GLN B C 1
ATOM 2929 O O . GLN B 2 175 ? 22.58124 1.76464 8.13477 1.000 27.61842 175 GLN B O 1
ATOM 2935 N N . SER B 2 176 ? 24.75803 1.91378 8.66841 1.000 28.13351 176 SER B N 1
ATOM 2936 C CA . SER B 2 176 ? 24.93801 3.10586 7.85494 1.000 30.49576 176 SER B CA 1
ATOM 2937 C C . SER B 2 176 ? 24.77637 2.79780 6.37991 1.000 30.47791 176 SER B C 1
ATOM 2938 O O . SER B 2 176 ? 24.58628 3.72611 5.58460 1.000 31.06494 176 SER B O 1
ATOM 2941 N N . SER B 2 177 ? 24.84105 1.51640 6.00158 1.000 25.36103 177 SER B N 1
ATOM 2942 C CA . SER B 2 177 ? 24.53795 1.11888 4.63384 1.000 25.44968 177 SER B CA 1
ATOM 2943 C C . SER B 2 177 ? 23.06730 1.30467 4.29341 1.000 30.02845 177 SER B C 1
ATOM 2944 O O . SER B 2 177 ? 22.71526 1.29653 3.11081 1.000 32.55614 177 SER B O 1
ATOM 2947 N N . GLY B 2 178 ? 22.20677 1.48006 5.29571 1.000 29.39483 178 GLY B N 1
ATOM 2948 C CA . GLY B 2 178 ? 20.77773 1.43388 5.08164 1.000 25.15307 178 GLY B CA 1
ATOM 2949 C C . GLY B 2 178 ? 20.20138 0.04176 5.11142 1.000 24.99749 178 GLY B C 1
ATOM 2950 O O . GLY B 2 178 ? 19.02942 -0.13362 4.76099 1.000 24.98045 178 GLY B O 1
ATOM 2951 N N . LEU B 2 179 ? 20.99391 -0.94989 5.51154 1.000 25.04718 179 LEU B N 1
ATOM 2952 C CA . LEU B 2 179 ? 20.58684 -2.34193 5.60026 1.000 25.20055 179 LEU B CA 1
ATOM 2953 C C . LEU B 2 179 ? 20.50810 -2.75700 7.06296 1.000 24.40751 179 LEU B C 1
ATOM 2954 O O . LEU B 2 179 ? 21.19189 -2.18608 7.92372 1.000 21.59785 179 LEU B O 1
ATOM 2959 N N . TYR B 2 180 ? 19.65278 -3.74597 7.33772 1.000 22.79019 180 TYR B N 1
ATOM 2960 C CA . TYR B 2 180 ? 19.51598 -4.29637 8.67840 1.000 25.38546 180 TYR B CA 1
ATOM 2961 C C . TYR B 2 180 ? 20.44478 -5.48297 8.87381 1.000 26.41014 180 TYR B C 1
ATOM 2962 O O . TYR B 2 180 ? 20.76744 -6.21544 7.93252 1.000 19.72312 180 TYR B O 1
ATOM 2971 N N . SER B 2 181 ? 20.85961 -5.66793 10.12375 1.000 23.10330 181 SER B N 1
ATOM 2972 C CA . SER B 2 181 ? 21.58995 -6.85089 10.53375 1.000 27.53023 181 SER B CA 1
ATOM 2973 C C . SER B 2 181 ? 21.11637 -7.24287 11.92944 1.000 26.10226 181 SER B C 1
ATOM 2974 O O . SER B 2 181 ? 20.66336 -6.39980 12.70938 1.000 24.72659 181 SER B O 1
ATOM 2977 N N . LEU B 2 182 ? 21.23837 -8.52901 12.24072 1.000 26.53709 182 LEU B N 1
ATOM 2978 C CA . LEU B 2 182 ? 20.60050 -9.12073 13.40897 1.000 29.34376 182 LEU B CA 1
ATOM 2979 C C . LEU B 2 182 ? 21.31733 -10.42241 13.74086 1.000 28.72085 182 LEU B C 1
ATOM 2980 O O . LEU B 2 182 ? 21.80255 -11.11436 12.84483 1.000 29.39713 182 LEU B O 1
ATOM 2985 N N . SER B 2 183 ? 21.36786 -10.75648 15.02877 1.000 27.78150 183 SER B N 1
ATOM 2986 C CA . SER B 2 183 ? 21.89444 -12.03857 15.48076 1.000 27.12466 183 SER B CA 1
ATOM 2987 C C . SER B 2 183 ? 20.83704 -12.78469 16.27588 1.000 26.13315 183 SER B C 1
ATOM 2988 O O . SER B 2 183 ? 19.92794 -12.17838 16.85066 1.000 26.37386 183 SER B O 1
ATOM 2991 N N . SER B 2 184 ? 20.97072 -14.11006 16.29994 1.000 28.71763 184 SER B N 1
ATOM 2992 C CA . SER B 2 184 ? 20.07794 -14.99605 17.04161 1.000 30.56147 184 SER B CA 1
ATOM 2993 C C . SER B 2 184 ? 20.92021 -16.10760 17.63947 1.000 29.95566 184 SER B C 1
ATOM 2994 O O . SER B 2 184 ? 21.58743 -16.83467 16.90404 1.000 29.63866 184 SER B O 1
ATOM 2997 N N . VAL B 2 185 ? 20.89605 -16.24170 18.96413 1.000 30.24346 185 VAL B N 1
ATOM 2998 C CA . VAL B 2 185 ? 21.80638 -17.13868 19.66191 1.000 29.76283 185 VAL B CA 1
ATOM 2999 C C . VAL B 2 185 ? 21.01224 -18.11830 20.51959 1.000 27.37744 185 VAL B C 1
ATOM 3000 O O . VAL B 2 185 ? 19.87604 -17.85491 20.91419 1.000 29.24453 185 VAL B O 1
ATOM 3004 N N . VAL B 2 186 ? 21.63600 -19.27027 20.79948 1.000 32.51275 186 VAL B N 1
ATOM 3005 C CA . VAL B 2 186 ? 21.07861 -20.30149 21.67620 1.000 35.85097 186 VAL B CA 1
ATOM 3006 C C . VAL B 2 186 ? 22.17377 -20.82792 22.59556 1.000 39.16803 186 VAL B C 1
ATOM 3007 O O . VAL B 2 186 ? 23.32069 -21.01605 22.17428 1.000 36.71846 186 VAL B O 1
ATOM 3011 N N . THR B 2 187 ? 21.80942 -21.08322 23.84815 1.000 39.03719 187 THR B N 1
ATOM 3012 C CA . THR B 2 187 ? 22.64318 -21.82298 24.78455 1.000 42.82135 187 THR B CA 1
ATOM 3013 C C . THR B 2 187 ? 22.12982 -23.25485 24.85508 1.000 47.84143 187 THR B C 1
ATOM 3014 O O . THR B 2 187 ? 20.91766 -23.48180 24.92928 1.000 48.74536 187 THR B O 1
ATOM 3018 N N . VAL B 2 188 ? 23.04933 -24.21301 24.81422 1.000 48.12954 188 VAL B N 1
ATOM 3019 C CA . VAL B 2 188 ? 22.71241 -25.63485 24.74407 1.000 46.72671 188 VAL B CA 1
ATOM 3020 C C . VAL B 2 188 ? 23.67488 -26.40989 25.62727 1.000 53.94130 188 VAL B C 1
ATOM 3021 O O . VAL B 2 188 ? 24.79604 -25.95620 25.90250 1.000 54.32305 188 VAL B O 1
ATOM 3025 N N . PRO B 2 189 ? 23.26589 -27.59760 26.09321 1.000 63.46356 189 PRO B N 1
ATOM 3026 C CA . PRO B 2 189 ? 24.05132 -28.30856 27.11926 1.000 66.75188 189 PRO B CA 1
ATOM 3027 C C . PRO B 2 189 ? 25.26919 -29.03466 26.55147 1.000 66.75643 189 PRO B C 1
ATOM 3028 O O . PRO B 2 189 ? 25.45947 -30.24064 26.76107 1.000 72.14641 189 PRO B O 1
ATOM 3032 N N . SER B 2 190 ? 26.10260 -28.29281 25.81920 1.000 61.89329 190 SER B N 1
ATOM 3033 C CA . SER B 2 190 ? 27.39558 -28.77490 25.33109 1.000 56.77819 190 SER B CA 1
ATOM 3034 C C . SER B 2 190 ? 27.28417 -30.17745 24.72157 1.000 69.58197 190 SER B C 1
ATOM 3035 O O . SER B 2 190 ? 28.01469 -31.10317 25.08594 1.000 70.58179 190 SER B O 1
ATOM 3038 N N . SER B 2 191 ? 26.34056 -30.33626 23.79061 1.000 65.33292 191 SER B N 1
ATOM 3039 C CA . SER B 2 191 ? 26.07424 -31.61667 23.14053 1.000 65.97240 191 SER B CA 1
ATOM 3040 C C . SER B 2 191 ? 26.53492 -31.57440 21.68891 1.000 63.18890 191 SER B C 1
ATOM 3041 O O . SER B 2 191 ? 26.13411 -30.68325 20.93323 1.000 65.20724 191 SER B O 1
ATOM 3044 N N . SER B 2 192 ? 27.35918 -32.54430 21.30600 1.000 61.74038 192 SER B N 1
ATOM 3045 C CA . SER B 2 192 ? 27.79942 -32.70684 19.92608 1.000 59.31414 192 SER B CA 1
ATOM 3046 C C . SER B 2 192 ? 28.45802 -31.43560 19.39657 1.000 63.39514 192 SER B C 1
ATOM 3047 O O . SER B 2 192 ? 28.94434 -31.39901 18.26777 1.000 60.10126 192 SER B O 1
ATOM 3050 N N . GLN B 2 196 ? 23.52189 -32.30555 19.47002 1.000 61.74985 196 GLN B N 1
ATOM 3051 C CA . GLN B 2 196 ? 22.68549 -32.54835 18.30108 1.000 54.16246 196 GLN B CA 1
ATOM 3052 C C . GLN B 2 196 ? 23.12987 -31.72580 17.10613 1.000 55.58828 196 GLN B C 1
ATOM 3053 O O . GLN B 2 196 ? 24.24644 -31.20285 17.07038 1.000 58.05208 196 GLN B O 1
ATOM 3059 N N . THR B 2 197 ? 22.23868 -31.62402 16.12440 1.000 53.95849 197 THR B N 1
ATOM 3060 C CA . THR B 2 197 ? 22.39634 -30.70938 15.00617 1.000 51.91496 197 THR B CA 1
ATOM 3061 C C . THR B 2 197 ? 21.55079 -29.46938 15.26372 1.000 49.12454 197 THR B C 1
ATOM 3062 O O . THR B 2 197 ? 20.43062 -29.56314 15.77558 1.000 51.90427 197 THR B O 1
ATOM 3066 N N . TYR B 2 198 ? 22.09416 -28.30657 14.91694 1.000 45.29566 198 TYR B N 1
ATOM 3067 C CA . TYR B 2 198 ? 21.44825 -27.02895 15.19372 1.000 41.14432 198 TYR B CA 1
ATOM 3068 C C . TYR B 2 198 ? 21.34427 -26.24995 13.89437 1.000 41.11960 198 TYR B C 1
ATOM 3069 O O . TYR B 2 198 ? 22.35672 -26.01960 13.22186 1.000 34.43233 198 TYR B O 1
ATOM 3078 N N . ILE B 2 199 ? 20.12233 -25.85958 13.53691 1.000 36.45531 199 ILE B N 1
ATOM 3079 C CA . ILE B 2 199 ? 19.84972 -25.19812 12.26861 1.000 38.50382 199 ILE B CA 1
ATOM 3080 C C . ILE B 2 199 ? 18.97433 -23.99175 12.54377 1.000 40.66095 199 ILE B C 1
ATOM 3081 O O . ILE B 2 199 ? 17.92887 -24.11283 13.19284 1.000 36.80333 199 ILE B O 1
ATOM 3086 N N . CYS B 2 200 ? 19.39649 -22.82971 12.06824 1.000 36.88653 200 CYS B N 1
ATOM 3087 C CA . CYS B 2 200 ? 18.53506 -21.66341 12.12921 1.000 37.11471 200 CYS B CA 1
ATOM 3088 C C . CYS B 2 200 ? 17.81069 -21.52938 10.79635 1.000 34.84272 200 CYS B C 1
ATOM 3089 O O . CYS B 2 200 ? 18.40685 -21.72025 9.72980 1.000 34.07203 200 CYS B O 1
ATOM 3092 N N . ASN B 2 201 ? 16.50887 -21.25651 10.87791 1.000 31.21118 201 ASN B N 1
ATOM 3093 C CA . ASN B 2 201 ? 15.63953 -21.05943 9.72588 1.000 35.15625 201 ASN B CA 1
ATOM 3094 C C . ASN B 2 201 ? 15.34241 -19.57304 9.62583 1.000 32.95387 201 ASN B C 1
ATOM 3095 O O . ASN B 2 201 ? 14.76278 -18.99393 10.54758 1.000 36.20626 201 ASN B O 1
ATOM 3100 N N . VAL B 2 202 ? 15.74537 -18.95869 8.52108 1.000 28.05732 202 VAL B N 1
ATOM 3101 C CA . VAL B 2 202 ? 15.60059 -17.52367 8.32332 1.000 31.46139 202 VAL B CA 1
ATOM 3102 C C . VAL B 2 202 ? 14.67262 -17.30648 7.13890 1.000 38.93411 202 VAL B C 1
ATOM 3103 O O . VAL B 2 202 ? 14.92171 -17.82947 6.04555 1.000 38.46750 202 VAL B O 1
ATOM 3107 N N . ASN B 2 203 ? 13.60329 -16.54716 7.35975 1.000 29.36655 203 ASN B N 1
ATOM 3108 C CA . ASN B 2 203 ? 12.62537 -16.24433 6.33013 1.000 30.37626 203 ASN B CA 1
ATOM 3109 C C . ASN B 2 203 ? 12.51200 -14.73172 6.19716 1.000 29.92348 203 ASN B C 1
ATOM 3110 O O . ASN B 2 203 ? 12.21411 -14.03515 7.17225 1.000 32.14228 203 ASN B O 1
ATOM 3115 N N . HIS B 2 204 ? 12.76226 -14.22817 5.00103 1.000 26.50086 204 HIS B N 1
ATOM 3116 C CA . HIS B 2 204 ? 12.59483 -12.81528 4.68376 1.000 31.84071 204 HIS B CA 1
ATOM 3117 C C . HIS B 2 204 ? 11.57594 -12.74048 3.55256 1.000 31.99028 204 HIS B C 1
ATOM 3118 O O . HIS B 2 204 ? 11.93080 -12.90697 2.37946 1.000 26.96033 204 HIS B O 1
ATOM 3125 N N . LYS B 2 205 ? 10.31290 -12.49602 3.91608 1.000 31.48483 205 LYS B N 1
ATOM 3126 C CA . LYS B 2 205 ? 9.23637 -12.49596 2.92520 1.000 31.83591 205 LYS B CA 1
ATOM 3127 C C . LYS B 2 205 ? 9.42132 -11.50232 1.78621 1.000 30.59404 205 LYS B C 1
ATOM 3128 O O . LYS B 2 205 ? 9.13967 -11.88255 0.63723 1.000 30.47194 205 LYS B O 1
ATOM 3134 N N . PRO B 2 206 ? 9.85983 -10.25265 2.00355 1.000 30.14105 206 PRO B N 1
ATOM 3135 C CA . PRO B 2 206 ? 9.89675 -9.29918 0.87719 1.000 29.07342 206 PRO B CA 1
ATOM 3136 C C . PRO B 2 206 ? 10.85148 -9.67955 -0.24674 1.000 29.91487 206 PRO B C 1
ATOM 3137 O O . PRO B 2 206 ? 10.64131 -9.24846 -1.38753 1.000 30.27298 206 PRO B O 1
ATOM 3141 N N . SER B 2 207 ? 11.90141 -10.45001 0.03677 1.000 29.12065 207 SER B N 1
ATOM 3142 C CA . SER B 2 207 ? 12.81567 -10.94365 -0.98459 1.000 27.01747 207 SER B CA 1
ATOM 3143 C C . SER B 2 207 ? 12.55265 -12.39381 -1.36099 1.000 30.48269 207 SER B C 1
ATOM 3144 O O . SER B 2 207 ? 13.29826 -12.95042 -2.16574 1.000 36.31537 207 SER B O 1
ATOM 3147 N N . ASN B 2 208 ? 11.51628 -13.01019 -0.79607 1.000 32.38360 208 ASN B N 1
ATOM 3148 C CA . ASN B 2 208 ? 11.25349 -14.44154 -0.93671 1.000 36.99185 208 ASN B CA 1
ATOM 3149 C C . ASN B 2 208 ? 12.49268 -15.27406 -0.61946 1.000 41.44150 208 ASN B C 1
ATOM 3150 O O . ASN B 2 208 ? 12.86015 -16.19796 -1.35176 1.000 37.28332 208 ASN B O 1
ATOM 3155 N N . THR B 2 209 ? 13.13203 -14.94839 0.50080 1.000 38.83343 209 THR B N 1
ATOM 3156 C CA . THR B 2 209 ? 14.32646 -15.64554 0.95339 1.000 31.69831 209 THR B CA 1
ATOM 3157 C C . THR B 2 209 ? 13.95510 -16.64099 2.03935 1.000 36.64795 209 THR B C 1
ATOM 3158 O O . THR B 2 209 ? 13.30134 -16.27644 3.02257 1.000 35.53557 209 THR B O 1
ATOM 3162 N N . LYS B 2 210 ? 14.36635 -17.89428 1.85133 1.000 37.39533 210 LYS B N 1
ATOM 3163 C CA . LYS B 2 210 ? 14.27711 -18.93317 2.87475 1.000 41.11551 210 LYS B CA 1
ATOM 3164 C C . LYS B 2 210 ? 15.61542 -19.65938 2.90337 1.000 41.75645 210 LYS B C 1
ATOM 3165 O O . LYS B 2 210 ? 16.00210 -20.29771 1.91912 1.000 44.99014 210 LYS B O 1
ATOM 3171 N N . VAL B 2 211 ? 16.33133 -19.53429 4.01463 1.000 38.76588 211 VAL B N 1
ATOM 3172 C CA . VAL B 2 211 ? 17.63923 -20.14699 4.19781 1.000 40.98895 211 VAL B CA 1
ATOM 3173 C C . VAL B 2 211 ? 17.60881 -20.93082 5.49722 1.000 39.94138 211 VAL B C 1
ATOM 3174 O O . VAL B 2 211 ? 17.07116 -20.45412 6.50340 1.000 36.52561 211 VAL B O 1
ATOM 3178 N N . ASP B 2 212 ? 18.16114 -22.14274 5.46446 1.000 38.68765 212 ASP B N 1
ATOM 3179 C CA . ASP B 2 212 ? 18.40448 -22.95049 6.65309 1.000 38.14045 212 ASP B CA 1
ATOM 3180 C C . ASP B 2 212 ? 19.90617 -23.17803 6.73595 1.000 42.96108 212 ASP B C 1
ATOM 3181 O O . ASP B 2 212 ? 20.51777 -23.67635 5.78418 1.000 40.60975 212 ASP B O 1
ATOM 3186 N N . LYS B 2 213 ? 20.50357 -22.80147 7.85711 1.000 37.96549 213 LYS B N 1
ATOM 3187 C CA . LYS B 2 213 ? 21.94643 -22.87181 8.00941 1.000 37.72774 213 LYS B CA 1
ATOM 3188 C C . LYS B 2 213 ? 22.24981 -23.78028 9.18755 1.000 35.79661 213 LYS B C 1
ATOM 3189 O O . LYS B 2 213 ? 21.77619 -23.53755 10.30223 1.000 34.83395 213 LYS B O 1
ATOM 3195 N N . LYS B 2 214 ? 23.00908 -24.84024 8.92756 1.000 39.17767 214 LYS B N 1
ATOM 3196 C CA . LYS B 2 214 ? 23.48706 -25.71750 9.98418 1.000 42.04590 214 LYS B CA 1
ATOM 3197 C C . LYS B 2 214 ? 24.63462 -25.03209 10.71606 1.000 35.68879 214 LYS B C 1
ATOM 3198 O O . LYS B 2 214 ? 25.53026 -24.46156 10.08628 1.000 41.95092 214 LYS B O 1
ATOM 3204 N N . VAL B 2 215 ? 24.60421 -25.07800 12.04252 1.000 37.67270 215 VAL B N 1
ATOM 3205 C CA . VAL B 2 215 ? 25.60767 -24.42591 12.88023 1.000 40.92833 215 VAL B CA 1
ATOM 3206 C C . VAL B 2 215 ? 26.32674 -25.51051 13.67695 1.000 42.11199 215 VAL B C 1
ATOM 3207 O O . VAL B 2 215 ? 25.74739 -26.10366 14.59604 1.000 36.97680 215 VAL B O 1
ATOM 3211 N N . GLU B 2 216 ? 27.58611 -25.75901 13.34136 1.000 47.14947 216 GLU B N 1
ATOM 3212 C CA . GLU B 2 216 ? 28.38204 -26.80652 13.96108 1.000 48.28019 216 GLU B CA 1
ATOM 3213 C C . GLU B 2 216 ? 29.77008 -26.25537 14.26345 1.000 45.52238 216 GLU B C 1
ATOM 3214 O O . GLU B 2 216 ? 30.14143 -25.19573 13.75173 1.000 42.09028 216 GLU B O 1
ATOM 3220 N N . PRO B 2 217 ? 30.54822 -26.94550 15.10474 1.000 47.85151 217 PRO B N 1
ATOM 3221 C CA . PRO B 2 217 ? 31.84598 -26.38790 15.50982 1.000 48.44492 217 PRO B CA 1
ATOM 3222 C C . PRO B 2 217 ? 32.80164 -26.24660 14.33585 1.000 47.91369 217 PRO B C 1
ATOM 3223 O O . PRO B 2 217 ? 32.76944 -27.02128 13.37913 1.000 47.04787 217 PRO B O 1
ATOM 3227 N N . LYS B 2 218 ? 33.65370 -25.22730 14.42080 1.000 51.66895 218 LYS B N 1
ATOM 3228 C CA . LYS B 2 218 ? 34.69266 -25.02376 13.41968 1.000 58.98028 218 LYS B CA 1
ATOM 3229 C C . LYS B 2 218 ? 35.69379 -26.17208 13.45936 1.000 57.67966 218 LYS B C 1
ATOM 3230 O O . LYS B 2 218 ? 36.12882 -26.59933 14.53432 1.000 58.10728 218 LYS B O 1
ATOM 3236 N N . SER B 2 219 ? 36.04925 -26.67888 12.28336 1.000 55.65627 219 SER B N 1
ATOM 3237 C CA . SER B 2 219 ? 37.11582 -27.65890 12.13603 1.000 59.46423 219 SER B CA 1
ATOM 3238 C C . SER B 2 219 ? 38.33575 -26.96722 11.54291 1.000 62.14640 219 SER B C 1
ATOM 3239 O O . SER B 2 219 ? 38.22661 -26.26978 10.52774 1.000 62.44496 219 SER B O 1
ATOM 3242 N N . CYS B 2 220 ? 39.48731 -27.15183 12.18081 1.000 57.13076 220 CYS B N 1
ATOM 3243 C CA . CYS B 2 220 ? 40.69708 -26.42002 11.80660 1.000 64.14580 220 CYS B CA 1
ATOM 3244 C C . CYS B 2 220 ? 41.28243 -26.90546 10.49119 1.000 59.23828 220 CYS B C 1
ATOM 3245 O O . CYS B 2 220 ? 41.09674 -28.06221 10.11037 1.000 62.13355 220 CYS B O 1
ATOM 3248 N N . THR C 3 7 ? -5.86507 29.04776 28.48598 1.000 48.27470 7 THR C N 1
ATOM 3249 C CA . THR C 3 7 ? -4.73985 28.31734 27.89972 1.000 46.79897 7 THR C CA 1
ATOM 3250 C C . THR C 3 7 ? -4.11459 27.35737 28.90690 1.000 41.26618 7 THR C C 1
ATOM 3251 O O . THR C 3 7 ? -3.86724 27.72547 30.06000 1.000 42.24797 7 THR C O 1
ATOM 3255 N N . ALA C 3 8 ? -3.88721 26.12116 28.46218 1.000 32.52775 8 ALA C N 1
ATOM 3256 C CA . ALA C 3 8 ? -3.20028 25.13812 29.28776 1.000 30.67448 8 ALA C CA 1
ATOM 3257 C C . ALA C 3 8 ? -1.76208 25.59077 29.51751 1.000 27.38678 8 ALA C C 1
ATOM 3258 O O . ALA C 3 8 ? -1.07657 25.96695 28.55687 1.000 25.21388 8 ALA C O 1
ATOM 3260 N N . PRO C 3 9 ? -1.27334 25.57712 30.75540 1.000 26.14910 9 PRO C N 1
ATOM 3261 C CA . PRO C 3 9 ? 0.06383 26.11827 31.04074 1.000 23.65205 9 PRO C CA 1
ATOM 3262 C C . PRO C 3 9 ? 1.13742 25.34100 30.29895 1.000 21.90415 9 PRO C C 1
ATOM 3263 O O . PRO C 3 9 ? 1.16455 24.10224 30.34686 1.000 22.78480 9 PRO C O 1
ATOM 3267 N N . PRO C 3 10 ? 2.01055 26.02805 29.56340 1.000 24.49756 10 PRO C N 1
ATOM 3268 C CA . PRO C 3 10 ? 3.07252 25.33561 28.82495 1.000 23.08630 10 PRO C CA 1
ATOM 3269 C C . PRO C 3 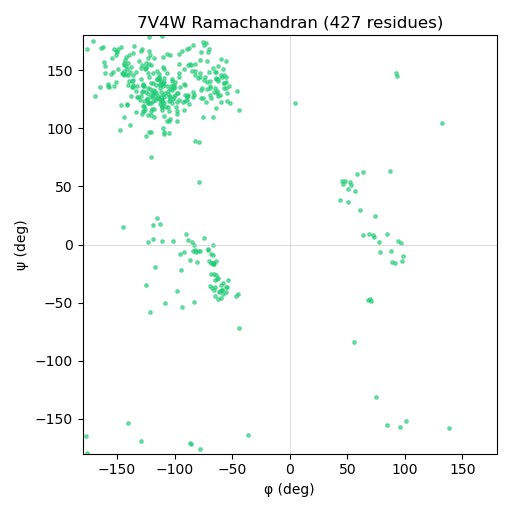10 ? 4.22731 24.89877 29.72009 1.000 23.13626 10 PRO C C 1
ATOM 3270 O O . PRO C 3 10 ? 4.38770 25.35272 30.85307 1.000 23.14420 10 PRO C O 1
ATOM 3274 N N . ALA C 3 11 ? 5.06158 24.01241 29.15879 1.000 22.26573 11 ALA C N 1
ATOM 3275 C CA . ALA C 3 11 ? 6.20727 23.43646 29.86061 1.000 25.31076 11 ALA C CA 1
ATOM 3276 C C . ALA C 3 11 ? 7.35527 24.42699 30.09071 1.000 22.29870 11 ALA C C 1
ATOM 3277 O O . ALA C 3 11 ? 8.33992 24.06568 30.74611 1.000 20.63222 11 ALA C O 1
ATOM 3279 N N . HIS C 3 12 ? 7.27009 25.64793 29.56565 1.000 23.79752 12 HIS C N 1
ATOM 3280 C CA . HIS C 3 12 ? 8.23410 26.69706 29.86864 1.000 23.49647 12 HIS C CA 1
ATOM 3281 C C . HIS C 3 12 ? 7.49180 28.02251 29.94933 1.000 28.64340 12 HIS C C 1
ATOM 3282 O O . HIS C 3 12 ? 6.39138 28.16847 29.41151 1.000 26.07869 12 HIS C O 1
ATOM 3289 N N . GLY C 3 13 ? 8.10706 28.99070 30.63042 1.000 28.05134 13 GLY C N 1
ATOM 3290 C CA . GLY C 3 13 ? 7.54544 30.32453 30.73869 1.000 25.97233 13 GLY C CA 1
ATOM 3291 C C . GLY C 3 13 ? 8.18728 31.32138 29.78406 1.000 26.57542 13 GLY C C 1
ATOM 3292 O O . GLY C 3 13 ? 9.03382 30.93969 28.96604 1.000 26.39190 13 GLY C O 1
#

Organism: Homo sapiens (NCBI:txid9606)

CATH classification: 2.60.40.10 (+1 more: 2.60.40.10)

Foldseek 3Di:
DKAKAWAAEDEAAAQAKDKIKIAIPVWAADQQQFKWKWWQDPPRDIDTAGTSQAHGDPPHDPQWGWDRDTSIIMIMGHRDDQVRQTWMWIWTDDPHDIDIHPTYGYHHDDDPWFFWDKDKDWADPVVVVVFKTKIKIKTPFGDDDDKDKWKAFLHNTDDDQKDKDKDDQDPPRRTIMMMIIGMGTSVVVVVTFKIWIWMDDPVDPHIDIDIGTPPDD/DWAFEKDWADEDEQQDKTKIKTATDDDQLLQWKKFKWWAAVPDHIGTAWIAGSVRPDIGGDVVCVQFWDWDADSVRNMIMIMGGSDHQRPFTWMKMAIDDPHRDDIHPTHGHGYAPDDFAAWDWDWQAKPCTKIWIKTDFGDDDDKDKDKPVNPDDPQKDKDHWDQDPNRGTITMIMGNDDPDQPWIWMWIADVVVRDTDIDIHYHDDD/DPDDPDD

Secondary structure (DSSP, 8-state):
---EEE-SEEEE-TT-EEEEEEEETTBS--GGG--EEEEEETTTEEEEEEETTTEEPTT--TTEEEEEETTEEEEEEES--GGG-EEEEEEEE-SS-EEE---EEEEE--S--BPPEEEEEPPPHHHHHTTEEEEEEEEEEEBSS--EEEEEETTEEP-SSEEEEEPPPPTTT--EEEEEEEEEEHHHHTT--EEEEEEE-TT-SS-EEEEEETT--/--EEEEE--EEE-TT-EEEEEEEEESS-GGG--EEEEEE-TTS-EEEEEEE-TTSS-EEE-GGGTTTEEEEEEGGGTEEEEEEES--GGG-EEEEEEEEESEEEEE---EEEEE--PPPBPPEEEEE----EEEEEEEEEEBSS--EEEEGGGT--TTEEEPPPEE-TTS-EEEEEEEEE-S-----EEEEEEGGGTEEEEEE------/-PPPS--

InterPro domains:
  IPR000082 SEA domain [PF01390] (1043-1123)
  IPR000082 SEA domain [PS50024] (1039-1148)
  IPR000082 SEA domain [SM00200] (1034-1152)
  IPR036364 SEA domain superfamily [G3DSA:6.10.140.600] (1098-1152)
  IPR036364 SEA domain superfamily [SSF82671] (1037-1146)

Sequence (433 aa):
QAVVTQESALTTSPGETVTLTCRSSTGAVITSNYANWVQEKPDHLFTGLIGRTYNRVPGVPARFSGSLIGDKAALTITGAQTEDEAIYFCALWYSNHFVFGGGTKLTVLKRTVAAPSVFIFPPSDEQLKSGTASVVCLLNNFYPREAKVQWKVDNALQSGNSQESVTEQDSKDSTYSLSSTLTLSKADYEKHKVYACEVTHQGLSSPVTKSFNRGECEVKLHQSGGGLVQPGGFLKISCVVSGIDFSRYWMSWVRRAPGKGLEWIGEITPDSNTINYVPSLKDNFGISRDNAKNTLFLQMTKVRSEDTALYFCASYYEGFAYWGQGTLVTVSAASTKGPSVFPLAPSTAALGCLVKDYFPEPVTVSWNSGALTSGVHTFPAVLQSSGLYSLSSVVTVPSSSQTYICNVNHKPSNTKVDKKVEPKSCTAPPAHG

Radius of gyration: 23.5 Å; Cα contacts (8 Å, |Δi|>4): 1173; chains: 3; bounding box: 56×65×52 Å

B-factor: mean 31.63, std 9.64, range [15.03, 92.34]

GO terms:
  GO:0005515 protein binding (F, IPI)
  GO:0033629 negative regulation of cell adhesion mediated by integrin (P, IDA)
  GO:0005886 plasma membrane (C, TAS)
  GO:0005796 Golgi lumen (C, TAS)
  GO:0000785 chromatin (C, IDA)
  GO:0003712 transcription coregulator activity (F, IDA)
  GO:0045944 positive regulation of transcription by RNA polymerase II (P, IDA)
  GO:0030330 DNA damage response, signal transduction by p53 class mediator (P, IDA)
  GO:1902166 negative regulation of intrinsic apoptotic signaling pathway in response to DNA damage by p53 class mediator (P, IDA)
  GO:0031571 mitotic G1 DNA damage checkpoint signaling (P, IDA)
  GO:0000122 negative regulation of transcription by RNA polymerase II (P, IDA)
  GO:0002039 p53 binding (F, IPI)
  GO:0005886 plasma membrane (C, IDA)
  GO:0070062 extracellular exosome (C, IDA)
  GO:0031982 vesicle (C, HDA)
  GO:0070062 extracellular exosome (C, HDA)
  GO:0005576 extracellular region (C, HDA)

Nearest PDB structures (foldseek):
  7v4w-assembly1_B  TM=1.005E+00  e=1.797E-41  Mus musculus
  7wsl-assembly1_H  TM=9.341E-01  e=5.341E-31  Homo sapiens
  8us8-assembly1_A  TM=7.364E-01  e=3.379E-32  Homo sapiens
  7kpj-assembly1_A  TM=6.356E-01  e=8.991E-31  Mus musculus
  7cj2-assembly1_C  TM=5.995E-01  e=4.470E-29  Homo sapiens